Protein 7LD9 (pdb70)

GO terms:
  GO:0005515 protein binding (F, IPI)
  GO:0005886 plasma membrane (C, IDA)
  GO:0036374 glutathione gamma-glutamate hydrolase (F, IDA)
  GO:0031638 zymogen activation (P, IDA)
  GO:0006536 glutamate metabolic process (P, IDA)
  GO:0006691 leukotriene metabolic process (P, IDA)
  GO:0006751 glutathione catabolic process (P, IDA)
  GO:0005886 plasma membrane (C, EXP)
  GO:0006520 amino acid metabolic process (P, TAS)
  GO:0005886 plasma membrane (C, TAS)
  GO:0036374 glutathione gamma-glutamate hydrolase (F, TAS)
  GO:0000048 peptidyltransferase activity (F, IDA)
  GO:0002951 leukotriene-C(4) hydrolase activity (F, IDA)
  GO:1901750 leukotriene D4 biosynthetic process (P, IDA)
  GO:0006631 fatty acid metabolic process (P, IDA)
  GO:0006520 amino acid metabolic process (P, IDA)
  GO:0070062 extracellular exosome (C, HDA)
  GO:0005576 extracellular region (C, HDA)
  GO:0002951 leukotriene-C(4) hydrolase activity (F, IMP)
  GO:1901750 leukotriene D4 biosynthetic process (P, IMP)

Structure (mmCIF, N/CA/C/O backbone):
data_7LD9
#
_entry.id   7LD9
#
_cell.length_a   105.319
_cell.length_b   125.570
_cell.length_c   104.388
_cell.angle_alpha   90.00
_cell.angle_beta   90.00
_cell.angle_gamma   90.00
#
_symmetry.space_group_name_H-M   'C 2 2 21'
#
loop_
_entity.id
_entity.type
_entity.pdbx_description
1 polymer 'Glutathione hydrolase 1 heavy chain'
2 polymer 'Glutathione hydrolase 1 light chain'
3 non-polymer 2-acetamido-2-deoxy-beta-D-glucopyranose
4 non-polymer 'CHLORIDE ION'
5 non-polymer 'SODIUM ION'
6 non-polymer '4-(2-HYDROXYETHYL)-1-PIPERAZINE ETHANESULFONIC ACID'
7 non-polymer '(2R)-2-amino-4-boronobutanoic acid'
8 non-polymer '(2S)-2-amino-4-boronobutanoic acid'
9 water water
#
loop_
_atom_site.group_PDB
_atom_site.id
_atom_site.type_symbol
_atom_site.label_atom_id
_atom_site.label_alt_id
_atom_site.label_comp_id
_atom_site.label_asym_id
_atom_site.label_entity_id
_atom_site.label_seq_id
_atom_site.pdbx_PDB_ins_code
_atom_site.Cartn_x
_atom_site.Cartn_y
_atom_site.Cartn_z
_atom_site.occupancy
_atom_site.B_iso_or_equiv
_atom_site.auth_seq_id
_atom_site.auth_comp_id
_atom_site.auth_asym_id
_atom_site.auth_atom_id
_atom_site.pdbx_PDB_model_num
ATOM 1 N N . PRO A 1 6 ? 2.865 -23.762 -21.872 1.00 56.85 33 PRO A N 1
ATOM 2 C CA . PRO A 1 6 ? 1.919 -22.634 -21.875 1.00 49.54 33 PRO A CA 1
ATOM 3 C C . PRO A 1 6 ? 0.781 -22.814 -22.880 1.00 45.06 33 PRO A C 1
ATOM 4 O O . PRO A 1 6 ? 0.976 -23.430 -23.929 1.00 57.33 33 PRO A O 1
ATOM 8 N N . ASP A 1 7 ? -0.400 -22.297 -22.552 1.00 37.15 34 ASP A N 1
ATOM 9 C CA . ASP A 1 7 ? -1.564 -22.452 -23.438 1.00 32.01 34 ASP A CA 1
ATOM 10 C C . ASP A 1 7 ? -2.475 -21.224 -23.378 1.00 30.09 34 ASP A C 1
ATOM 11 O O . ASP A 1 7 ? -3.626 -21.317 -23.007 1.00 39.89 34 ASP A O 1
ATOM 16 N N . ASN A 1 8 ? -1.944 -20.071 -23.792 1.00 32.67 35 ASN A N 1
ATOM 17 C CA . ASN A 1 8 ? -2.674 -18.783 -23.767 1.00 26.36 35 ASN A CA 1
ATOM 18 C C . ASN A 1 8 ? -3.413 -18.552 -25.095 1.00 26.65 35 ASN A C 1
ATOM 19 O O . ASN A 1 8 ? -2.969 -19.126 -26.111 1.00 29.94 35 ASN A O 1
ATOM 24 N N . HIS A 1 9 ? -4.451 -17.680 -25.095 1.00 27.22 36 HIS A N 1
ATOM 25 C CA . HIS A 1 9 ? -5.434 -17.384 -26.234 1.00 28.32 36 HIS A CA 1
ATOM 26 C C . HIS A 1 9 ? -5.954 -15.928 -26.101 1.00 24.17 36 HIS A C 1
ATOM 27 O O . HIS A 1 9 ? -6.777 -15.617 -25.229 1.00 28.24 36 HIS A O 1
ATOM 34 N N . VAL A 1 10 ? -5.444 -15.029 -26.928 1.00 19.47 37 VAL A N 1
ATOM 35 C CA . VAL A 1 10 ? -5.777 -13.605 -26.847 1.00 19.14 37 VAL A CA 1
ATOM 36 C C . VAL A 1 10 ? -6.360 -13.137 -28.175 1.00 18.58 37 VAL A C 1
ATOM 37 O O . VAL A 1 10 ? -5.810 -13.401 -29.243 1.00 24.33 37 VAL A O 1
ATOM 41 N N . TYR A 1 11 ? -7.475 -12.429 -28.086 1.00 17.27 38 TYR A N 1
ATOM 42 C CA . TYR A 1 11 ? -8.282 -12.069 -29.247 1.00 17.37 38 TYR A CA 1
ATOM 43 C C . TYR A 1 11 ? -8.503 -10.578 -29.305 1.00 18.74 38 TYR A C 1
ATOM 44 O O . TYR A 1 11 ? -8.870 -9.943 -28.318 1.00 20.72 38 TYR A O 1
ATOM 53 N N A THR A 1 12 ? -8.278 -10.000 -30.480 0.30 19.45 39 THR A N 1
ATOM 54 N N B THR A 1 12 ? -8.328 -10.015 -30.490 0.70 19.39 39 THR A N 1
ATOM 55 C CA A THR A 1 12 ? -8.380 -8.557 -30.643 0.30 22.12 39 THR A CA 1
ATOM 56 C CA B THR A 1 12 ? -8.373 -8.582 -30.612 0.70 20.64 39 THR A CA 1
ATOM 57 C C A THR A 1 12 ? -9.803 -8.028 -30.542 0.30 20.44 39 THR A C 1
ATOM 58 C C B THR A 1 12 ? -9.793 -8.038 -30.525 0.70 19.62 39 THR A C 1
ATOM 59 O O A THR A 1 12 ? -10.009 -6.889 -30.118 0.30 23.90 39 THR A O 1
ATOM 60 O O B THR A 1 12 ? -9.988 -6.900 -30.078 0.70 24.46 39 THR A O 1
ATOM 67 N N . ARG A 1 13 ? -10.780 -8.854 -30.911 1.00 17.94 40 ARG A N 1
ATOM 68 C CA . ARG A 1 13 ? -12.161 -8.393 -31.040 1.00 20.06 40 ARG A CA 1
ATOM 69 C C . ARG A 1 13 ? -13.158 -9.050 -30.083 1.00 17.37 40 ARG A C 1
ATOM 70 O O . ARG A 1 13 ? -13.986 -8.337 -29.488 1.00 18.36 40 ARG A O 1
ATOM 78 N N . ALA A 1 14 ? -13.146 -10.373 -29.965 1.00 16.02 41 ALA A N 1
ATOM 79 C CA . ALA A 1 14 ? -14.211 -11.043 -29.209 1.00 14.81 41 ALA A CA 1
ATOM 80 C C . ALA A 1 14 ? -13.740 -12.415 -28.788 1.00 14.37 41 ALA A C 1
ATOM 81 O O . ALA A 1 14 ? -12.845 -12.988 -29.422 1.00 15.25 41 ALA A O 1
ATOM 83 N N . ALA A 1 15 ? -14.408 -12.991 -27.787 1.00 14.12 42 ALA A N 1
ATOM 84 C CA . ALA A 1 15 ? -13.955 -14.256 -27.227 1.00 13.93 42 ALA A CA 1
ATOM 85 C C . ALA A 1 15 ? -15.088 -15.028 -26.568 1.00 12.14 42 ALA A C 1
ATOM 86 O O . ALA A 1 15 ? -15.973 -14.427 -25.961 1.00 12.66 42 ALA A O 1
ATOM 88 N N . VAL A 1 16 ? -14.976 -16.345 -26.642 1.00 12.22 43 VAL A N 1
ATOM 89 C CA . VAL A 1 16 ? -15.898 -17.277 -25.984 1.00 11.81 43 VAL A CA 1
ATOM 90 C C . VAL A 1 16 ? -15.054 -18.322 -25.275 1.00 11.87 43 VAL A C 1
ATOM 91 O O . VAL A 1 16 ? -14.240 -19.003 -25.904 1.00 13.02 43 VAL A O 1
ATOM 95 N N . ALA A 1 17 ? -15.253 -18.453 -23.959 1.00 11.47 44 ALA A N 1
ATOM 96 C CA . ALA A 1 17 ? -14.565 -19.470 -23.186 1.00 11.42 44 ALA A CA 1
ATOM 97 C C . ALA A 1 17 ? -15.613 -20.446 -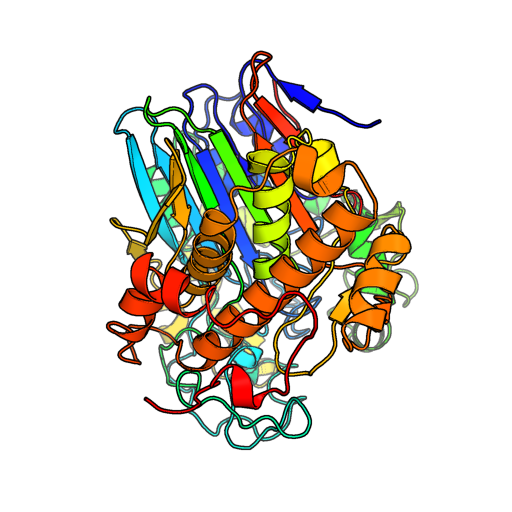22.656 1.00 11.75 44 ALA A C 1
ATOM 98 O O . ALA A 1 17 ? -16.275 -20.192 -21.652 1.00 11.40 44 ALA A O 1
ATOM 100 N N . ALA A 1 18 ? -15.776 -21.541 -23.377 1.00 12.64 45 ALA A N 1
ATOM 101 C CA . ALA A 1 18 ? -16.643 -22.645 -22.976 1.00 11.94 45 ALA A CA 1
ATOM 102 C C . ALA A 1 18 ? -15.779 -23.857 -22.570 1.00 11.46 45 ALA A C 1
ATOM 103 O O . ALA A 1 18 ? -14.572 -23.890 -22.822 1.00 13.95 45 ALA A O 1
ATOM 105 N N . ASP A 1 19 ? -16.428 -24.880 -22.022 1.00 12.48 46 ASP A N 1
ATOM 106 C CA . ASP A 1 19 ? -15.730 -26.035 -21.517 1.00 13.21 46 ASP A CA 1
ATOM 107 C C . ASP A 1 19 ? -15.551 -27.159 -22.538 1.00 13.86 46 ASP A C 1
ATOM 108 O O . ASP A 1 19 ? -15.104 -28.230 -22.179 1.00 16.05 46 ASP A O 1
ATOM 113 N N . ALA A 1 20 ? -15.800 -26.860 -23.807 1.00 13.57 47 ALA A N 1
ATOM 114 C CA . ALA A 1 20 ? -15.505 -27.756 -24.918 1.00 14.95 47 ALA A CA 1
ATOM 115 C C . ALA A 1 20 ? -15.165 -26.859 -26.101 1.00 15.13 47 ALA A C 1
ATOM 116 O O . ALA A 1 20 ? -15.898 -25.906 -26.386 1.00 15.29 47 ALA A O 1
ATOM 118 N N . LYS A 1 21 ? -14.070 -27.182 -26.785 1.00 15.03 48 LYS A N 1
ATOM 119 C CA . LYS A 1 21 ? -13.600 -26.358 -27.899 1.00 14.53 48 LYS A CA 1
ATOM 120 C C . LYS A 1 21 ? -14.671 -26.172 -28.981 1.00 13.58 48 LYS A C 1
ATOM 121 O O . LYS A 1 21 ? -14.846 -25.071 -29.487 1.00 14.42 48 LYS A O 1
ATOM 127 N N . GLN A 1 22 ? -15.394 -27.235 -29.326 1.00 13.85 49 GLN A N 1
ATOM 128 C CA . GLN A 1 22 ? -16.364 -27.104 -30.398 1.00 15.59 49 GLN A CA 1
ATOM 129 C C . GLN A 1 22 ? -17.477 -26.102 -30.015 1.00 13.14 49 GLN A C 1
ATOM 130 O O . GLN A 1 22 ? -17.992 -25.356 -30.862 1.00 14.74 49 GLN A O 1
ATOM 136 N N . CYS A 1 23 ? -17.852 -26.078 -28.719 1.00 13.68 50 CYS A N 1
ATOM 137 C CA A CYS A 1 23 ? -18.894 -25.164 -28.300 0.50 12.07 50 CYS A CA 1
ATOM 138 C CA B CYS A 1 23 ? -18.880 -25.143 -28.234 0.50 13.13 50 CYS A CA 1
ATOM 139 C C . CYS A 1 23 ? -18.371 -23.722 -28.247 1.00 11.58 50 CYS A C 1
ATOM 140 O O . CYS A 1 23 ? -19.100 -22.796 -28.590 1.00 12.79 50 CYS A O 1
ATOM 145 N N . SER A 1 24 ? -17.096 -23.538 -27.840 1.00 12.36 51 SER A N 1
ATOM 146 C CA . SER A 1 24 ? -16.508 -22.210 -27.940 1.00 12.44 51 SER A CA 1
ATOM 147 C C . SER A 1 24 ? -16.530 -21.701 -29.384 1.00 12.59 51 SER A C 1
ATOM 148 O O . SER A 1 24 ? -16.866 -20.553 -29.648 1.00 12.87 51 SER A O 1
ATOM 151 N N . LYS A 1 25 ? -16.193 -22.585 -30.324 1.00 12.59 52 LYS A N 1
ATOM 152 C CA . LYS A 1 25 ? -16.187 -22.240 -31.749 1.00 12.83 52 LYS A CA 1
ATOM 153 C C . LYS A 1 25 ? -17.594 -21.881 -32.248 1.00 13.72 52 LYS A C 1
ATOM 154 O O . LYS A 1 25 ? -17.775 -20.942 -32.989 1.00 14.09 52 LYS A O 1
ATOM 160 N N . ILE A 1 26 ? -18.596 -22.656 -31.838 1.00 13.26 53 ILE A N 1
ATOM 161 C CA . ILE A 1 26 ? -19.974 -22.335 -32.171 1.00 13.48 53 ILE A CA 1
ATOM 162 C C . ILE A 1 26 ? -20.382 -20.954 -31.640 1.00 13.11 53 ILE A C 1
ATOM 163 O O . ILE A 1 26 ? -21.010 -20.162 -32.351 1.00 14.33 53 ILE A O 1
ATOM 168 N N . GLY A 1 27 ? -20.015 -20.642 -30.401 1.00 13.17 54 GLY A N 1
ATOM 169 C CA . GLY A 1 27 ? -20.292 -19.307 -29.878 1.00 14.79 54 GLY A CA 1
ATOM 170 C C . GLY A 1 27 ? -19.576 -18.219 -30.693 1.00 13.59 54 GLY A C 1
ATOM 171 O O . GLY A 1 27 ? -20.155 -17.211 -31.066 1.00 13.57 54 GLY A O 1
ATOM 172 N N . ARG A 1 28 ? -18.316 -18.470 -31.005 1.00 14.27 55 ARG A N 1
ATOM 173 C CA . ARG A 1 28 ? -17.528 -17.531 -31.766 1.00 14.95 55 ARG A CA 1
ATOM 174 C C . ARG A 1 28 ? -18.128 -17.278 -33.152 1.00 14.07 55 ARG A C 1
ATOM 175 O O . ARG A 1 28 ? -18.189 -16.127 -33.607 1.00 15.69 55 ARG A O 1
ATOM 183 N N . ASP A 1 29 ? -18.604 -18.351 -33.795 1.00 13.89 56 ASP A N 1
ATOM 184 C CA . ASP A 1 29 ? -19.184 -18.226 -35.122 1.00 14.52 56 ASP A CA 1
ATOM 185 C C . ASP A 1 29 ? -20.468 -17.401 -35.058 1.00 14.80 56 ASP A C 1
ATOM 186 O O . ASP A 1 29 ? -20.759 -16.619 -35.962 1.00 17.47 56 ASP A O 1
ATOM 191 N N . ALA A 1 30 ? -21.243 -17.555 -33.986 1.00 14.49 57 ALA A N 1
ATOM 192 C CA . ALA A 1 30 ? -22.425 -16.734 -33.803 1.00 14.46 57 ALA A CA 1
ATOM 193 C C . ALA A 1 30 ? -22.041 -15.246 -33.715 1.00 15.88 57 ALA A C 1
ATOM 194 O O . ALA A 1 30 ? -22.697 -14.397 -34.337 1.00 16.24 57 ALA A O 1
ATOM 196 N N . LEU A 1 31 ? -20.974 -14.932 -32.969 1.00 13.97 58 LEU A N 1
ATOM 197 C CA . LEU A 1 31 ? -20.494 -13.554 -32.903 1.00 15.68 58 LEU A CA 1
ATOM 198 C C . LEU A 1 31 ? -20.062 -13.032 -34.265 1.00 16.91 58 LEU A C 1
ATOM 199 O O . LEU A 1 31 ? -20.429 -11.924 -34.662 1.00 18.14 58 LEU A O 1
ATOM 204 N N A ARG A 1 32 ? -19.306 -13.849 -34.995 0.50 17.46 59 ARG A N 1
ATOM 205 N N B ARG A 1 32 ? -19.306 -13.852 -34.993 0.50 17.38 59 ARG A N 1
ATOM 206 C CA A ARG A 1 32 ? -18.781 -13.427 -36.289 0.50 19.12 59 ARG A CA 1
ATOM 207 C CA B ARG A 1 32 ? -18.789 -13.429 -36.289 0.50 19.11 59 ARG A CA 1
ATOM 208 C C A ARG A 1 32 ? -19.922 -13.177 -37.286 0.50 18.79 59 ARG A C 1
ATOM 209 C C B ARG A 1 32 ? -19.927 -13.170 -37.279 0.50 18.76 59 ARG A C 1
ATOM 210 O O A ARG A 1 32 ? -19.807 -12.331 -38.186 0.50 21.65 59 ARG A O 1
ATOM 211 O O B ARG A 1 32 ? -19.811 -12.321 -38.175 0.50 21.68 59 ARG A O 1
ATOM 226 N N . ASP A 1 33 ? -21.028 -13.900 -37.108 1.00 17.55 60 ASP A N 1
ATOM 227 C CA . ASP A 1 33 ? -22.209 -13.761 -37.955 1.00 18.28 60 ASP A CA 1
ATOM 228 C C . ASP A 1 33 ? -23.126 -12.596 -37.539 1.00 19.01 60 ASP A C 1
ATOM 229 O O . ASP A 1 33 ? -24.212 -12.417 -38.093 1.00 22.91 60 ASP A O 1
ATOM 234 N N . GLY A 1 34 ? -22.682 -11.809 -36.566 1.00 19.22 61 GLY A N 1
ATOM 235 C CA . GLY A 1 34 ? -23.415 -10.647 -36.112 1.00 19.20 61 GLY A CA 1
ATOM 236 C C . GLY A 1 34 ? -24.267 -10.823 -34.867 1.00 17.27 61 GLY A C 1
ATOM 237 O O . GLY A 1 34 ? -25.061 -9.941 -34.515 1.00 20.86 61 GLY A O 1
ATOM 238 N N . GLY A 1 35 ? -24.077 -11.945 -34.182 1.00 17.72 62 GLY A N 1
ATOM 239 C CA . GLY A 1 35 ? -24.801 -12.203 -32.971 1.00 16.88 62 GLY A CA 1
ATOM 240 C C . GLY A 1 35 ? -24.338 -11.328 -31.821 1.00 15.80 62 GLY A C 1
ATOM 241 O O . GLY A 1 35 ? -23.205 -10.871 -31.760 1.00 17.29 62 GLY A O 1
ATOM 242 N N . SER A 1 36 ? -25.252 -11.108 -30.888 1.00 14.75 63 SER A N 1
ATOM 243 C CA . SER A 1 36 ? -24.890 -10.505 -29.620 1.00 15.40 63 SER A CA 1
ATOM 244 C C . SER A 1 36 ? -24.144 -11.512 -28.734 1.00 14.36 63 SER A C 1
ATOM 245 O O . SER A 1 36 ? -24.091 -12.703 -29.004 1.00 13.86 63 SER A O 1
ATOM 248 N N . ALA A 1 37 ? -23.587 -11.007 -27.641 1.00 14.42 64 ALA A N 1
ATOM 249 C CA . ALA A 1 37 ? -23.006 -11.890 -26.637 1.00 13.73 64 ALA A CA 1
ATOM 250 C C . ALA A 1 37 ? -24.044 -12.926 -26.149 1.00 13.87 64 ALA A C 1
ATOM 251 O O . ALA A 1 37 ? -23.689 -14.074 -25.887 1.00 13.94 64 ALA A O 1
ATOM 253 N N . VAL A 1 38 ? -25.295 -12.495 -25.981 1.00 13.47 65 VAL A N 1
ATOM 254 C CA . VAL A 1 38 ? -26.344 -13.415 -25.596 1.00 13.21 65 VAL A CA 1
ATOM 255 C C . VAL A 1 38 ? -26.591 -14.493 -26.663 1.00 12.73 65 VAL A C 1
ATOM 256 O O . VAL A 1 38 ? -26.744 -15.673 -26.325 1.00 13.72 65 VAL A O 1
ATOM 260 N N . ASP A 1 39 ? -26.676 -14.100 -27.945 1.00 13.99 66 ASP A N 1
ATOM 261 C CA . ASP A 1 39 ? -26.835 -15.123 -29.006 1.00 13.94 66 ASP A CA 1
ATOM 262 C C . ASP A 1 39 ? -25.715 -16.169 -28.937 1.00 12.50 66 ASP A C 1
ATOM 263 O O . ASP A 1 39 ? -25.948 -17.381 -29.056 1.00 14.30 66 ASP A O 1
ATOM 268 N N . ALA A 1 40 ? -24.480 -15.673 -28.773 1.00 12.58 67 ALA A N 1
ATOM 269 C CA . ALA A 1 40 ? -23.330 -16.573 -28.730 1.00 13.61 67 ALA A CA 1
ATOM 270 C C . ALA A 1 40 ? -23.405 -17.504 -27.528 1.00 13.34 67 ALA A C 1
ATOM 271 O O . ALA A 1 40 ? -23.070 -18.684 -27.610 1.00 13.58 67 ALA A O 1
ATOM 273 N N . ALA A 1 41 ? -23.802 -16.932 -26.394 1.00 12.31 68 ALA A N 1
ATOM 274 C CA . ALA A 1 41 ? -23.943 -17.722 -25.167 1.00 12.02 68 ALA A CA 1
ATOM 275 C C . ALA A 1 41 ? -24.966 -18.838 -25.358 1.00 11.88 68 ALA A C 1
ATOM 276 O O . ALA A 1 41 ? -24.693 -19.995 -25.011 1.00 12.64 68 ALA A O 1
ATOM 278 N N . ILE A 1 42 ? -26.128 -18.495 -25.915 1.00 12.06 69 ILE A N 1
ATOM 279 C CA . ILE A 1 42 ? -27.147 -19.520 -26.109 1.00 12.24 69 ILE A CA 1
ATOM 280 C C . ILE A 1 42 ? -26.657 -20.606 -27.081 1.00 11.55 69 ILE A C 1
ATOM 281 O O . ILE A 1 42 ? -26.837 -21.797 -26.832 1.00 12.22 69 ILE A O 1
ATOM 286 N N . ALA A 1 43 ? -26.066 -20.180 -28.209 1.00 11.56 70 ALA A N 1
ATOM 287 C CA . ALA A 1 43 ? -25.581 -21.193 -29.174 1.00 12.03 70 ALA A CA 1
ATOM 288 C C . ALA A 1 43 ? -24.553 -22.111 -28.538 1.00 11.49 70 ALA A C 1
ATOM 289 O O . ALA A 1 43 ? -24.587 -23.316 -28.716 1.00 12.49 70 ALA A O 1
ATOM 291 N N . ALA A 1 44 ? -23.653 -21.524 -27.751 1.00 11.19 71 ALA A N 1
ATOM 292 C CA . ALA A 1 44 ? -22.649 -22.341 -27.065 1.00 11.58 71 ALA A CA 1
ATOM 293 C C . ALA A 1 44 ? -23.261 -23.264 -26.002 1.00 11.03 71 ALA A C 1
ATOM 294 O O . ALA A 1 44 ? -22.865 -24.419 -25.905 1.00 12.13 71 ALA A O 1
ATOM 296 N N . LEU A 1 45 ? -24.206 -22.725 -25.230 1.00 10.84 72 LEU A N 1
ATOM 297 C CA . LEU A 1 45 ? -24.864 -23.529 -24.202 1.00 10.95 72 LEU A CA 1
ATOM 298 C C . LEU A 1 45 ? -25.619 -24.741 -24.777 1.00 10.39 72 LEU A C 1
ATOM 299 O O . LEU A 1 45 ? -25.603 -25.830 -24.189 1.00 11.77 72 LEU A O 1
ATOM 304 N N . LEU A 1 46 ? -26.284 -24.538 -25.921 1.00 10.45 73 LEU A N 1
ATOM 305 C CA . LEU A 1 46 ? -26.975 -25.631 -26.571 1.00 10.74 73 LEU A CA 1
ATOM 306 C C . LEU A 1 46 ? -25.977 -26.731 -26.950 1.00 11.41 73 LEU A C 1
ATOM 307 O O . LEU A 1 46 ? -26.277 -27.918 -26.846 1.00 12.33 73 LEU A O 1
ATOM 312 N N . CYS A 1 47 ? -24.783 -26.319 -27.359 1.00 10.58 74 CYS A N 1
ATOM 313 C CA A CYS A 1 47 ? -23.722 -27.283 -27.690 0.50 11.66 74 CYS A CA 1
ATOM 314 C CA B CYS A 1 47 ? -23.722 -27.270 -27.685 0.50 12.62 74 CYS A CA 1
ATOM 315 C C . CYS A 1 47 ? -23.146 -27.973 -26.449 1.00 12.35 74 CYS A C 1
ATOM 316 O O . CYS A 1 47 ? -22.875 -29.193 -26.462 1.00 12.03 74 CYS A O 1
ATOM 321 N N . VAL A 1 48 ? -22.937 -27.209 -25.368 1.00 10.11 75 VAL A N 1
ATOM 322 C CA . VAL A 1 48 ? -22.396 -27.825 -24.124 1.00 11.05 75 VAL A CA 1
ATOM 323 C C . VAL A 1 48 ? -23.364 -28.879 -23.599 1.00 11.37 75 VAL A C 1
ATOM 324 O O . VAL A 1 48 ? -22.927 -29.910 -23.066 1.00 12.13 75 VAL A O 1
ATOM 328 N N . GLY A 1 49 ? -24.669 -28.650 -23.797 1.00 10.52 76 GLY A N 1
ATOM 329 C CA . GLY A 1 49 ? -25.650 -29.634 -23.416 1.00 11.46 76 GLY A CA 1
ATOM 330 C C . GLY A 1 49 ? -25.535 -30.966 -24.143 1.00 12.89 76 GLY A C 1
ATOM 331 O O . GLY A 1 49 ? -26.060 -31.978 -23.680 1.00 13.81 76 GLY A O 1
ATOM 332 N N . LEU A 1 50 ? -24.843 -30.957 -25.282 1.00 12.41 77 LEU A N 1
ATOM 333 C CA . LEU A 1 50 ? -24.503 -32.181 -25.991 1.00 12.74 77 LEU A CA 1
ATOM 334 C C . LEU A 1 50 ? -23.133 -32.715 -25.570 1.00 13.88 77 LEU A C 1
ATOM 335 O O . LEU A 1 50 ? -23.014 -33.865 -25.106 1.00 15.42 77 LEU A O 1
ATOM 340 N N A MET A 1 51 ? -22.095 -31.897 -25.708 0.50 12.31 78 MET A N 1
ATOM 341 N N B MET A 1 51 ? -22.107 -31.869 -25.707 0.50 13.47 78 MET A N 1
ATOM 342 C CA A MET A 1 51 ? -20.752 -32.428 -25.512 0.50 12.36 78 MET A CA 1
ATOM 343 C CA B MET A 1 51 ? -20.711 -32.284 -25.507 0.50 14.66 78 MET A CA 1
ATOM 344 C C A MET A 1 51 ? -20.466 -32.753 -24.050 0.50 13.35 78 MET A C 1
ATOM 345 C C B MET A 1 51 ? -20.398 -32.666 -24.064 0.50 14.09 78 MET A C 1
ATOM 346 O O A MET A 1 51 ? -19.747 -33.709 -23.772 0.50 15.68 78 MET A O 1
ATOM 347 O O B MET A 1 51 ? -19.533 -33.499 -23.815 0.50 14.05 78 MET A O 1
ATOM 356 N N . ASN A 1 52 ? -21.058 -31.977 -23.135 1.00 12.92 79 ASN A N 1
ATOM 357 C CA . ASN A 1 52 ? -20.982 -32.258 -21.706 1.00 12.49 79 ASN A CA 1
ATOM 358 C C . ASN A 1 52 ? -22.383 -32.486 -21.174 1.00 11.96 79 ASN A C 1
ATOM 359 O O . ASN A 1 52 ? -22.813 -31.846 -20.218 1.00 12.14 79 ASN A O 1
ATOM 364 N N . ALA A 1 53 ? -23.065 -33.469 -21.763 1.00 12.59 80 ALA A N 1
ATOM 365 C CA . ALA A 1 53 ? -24.445 -33.791 -21.412 1.00 12.73 80 ALA A CA 1
ATOM 366 C C . ALA A 1 53 ? -24.623 -34.202 -19.958 1.00 11.72 80 ALA A C 1
ATOM 367 O O . ALA A 1 53 ? -25.721 -34.136 -19.431 1.00 13.90 80 ALA A O 1
ATOM 369 N N . HIS A 1 54 ? -23.544 -34.655 -19.311 1.00 12.23 81 HIS A N 1
ATOM 370 C CA . HIS A 1 54 ? -23.626 -34.960 -17.886 1.00 12.07 81 HIS A CA 1
ATOM 371 C C . HIS A 1 54 ? -23.791 -33.727 -17.010 1.00 11.47 81 HIS A C 1
ATOM 372 O O . HIS A 1 54 ? -24.156 -33.869 -15.844 1.00 12.11 81 HIS A O 1
ATOM 379 N N . SER A 1 55 ? -23.464 -32.562 -17.549 1.00 10.96 82 SER A N 1
ATOM 380 C CA . SER A 1 55 ? -23.292 -31.324 -16.778 1.00 10.11 82 SER A CA 1
ATOM 381 C C . SER A 1 55 ? -24.479 -30.404 -16.756 1.00 10.60 82 SER A C 1
ATOM 382 O O . SER A 1 55 ? -24.737 -29.736 -15.748 1.00 11.12 82 SER A O 1
ATOM 385 N N . MET A 1 56 ? -25.132 -30.246 -17.916 1.00 10.24 83 MET A N 1
ATOM 386 C CA . MET A 1 56 ? -26.128 -29.213 -18.104 1.00 10.75 83 MET A CA 1
ATOM 387 C C . MET A 1 56 ? -26.892 -29.546 -19.367 1.00 11.02 83 MET A C 1
ATOM 388 O O . MET A 1 56 ? -26.461 -30.378 -20.153 1.00 12.46 83 MET A O 1
ATOM 393 N N . GLY A 1 57 ? -28.011 -28.848 -19.555 1.00 10.30 84 GLY A N 1
ATOM 394 C CA . GLY A 1 57 ? -28.768 -28.925 -20.787 1.00 11.72 84 GLY A CA 1
ATOM 395 C C . GLY A 1 57 ? -30.222 -28.522 -20.597 1.00 11.16 84 GLY A C 1
ATOM 396 O O . GLY A 1 57 ? -30.597 -27.927 -19.588 1.00 11.10 84 GLY A O 1
ATOM 397 N N . ILE A 1 58 ? -31.036 -28.836 -21.587 1.00 10.83 85 ILE A N 1
ATOM 398 C CA . ILE A 1 58 ? -32.399 -28.334 -21.614 1.00 11.47 85 ILE A CA 1
ATOM 399 C C . ILE A 1 58 ? -33.302 -28.972 -20.554 1.00 11.28 85 ILE A C 1
ATOM 400 O O . ILE A 1 58 ? -34.419 -28.511 -20.344 1.00 12.45 85 ILE A O 1
ATOM 405 N N . GLY A 1 59 ? -32.810 -30.016 -19.878 1.00 11.18 86 GLY A N 1
ATOM 406 C CA . GLY A 1 59 ? -33.486 -30.546 -18.717 1.00 11.32 86 GLY A CA 1
ATOM 407 C C . GLY A 1 59 ? -33.138 -29.925 -17.388 1.00 10.09 86 GLY A C 1
ATOM 408 O O . GLY A 1 59 ? -33.590 -30.446 -16.351 1.00 11.20 86 GLY A O 1
ATOM 409 N N . GLY A 1 60 ? -32.342 -28.842 -17.404 1.00 10.33 87 GLY A N 1
ATOM 410 C CA . GLY A 1 60 ? -31.888 -28.187 -16.176 1.00 10.34 87 GLY A CA 1
ATOM 411 C C . GLY A 1 60 ? -32.304 -26.732 -16.071 1.00 10.30 87 GLY A C 1
ATOM 412 O O . GLY A 1 60 ? -33.405 -26.347 -16.493 1.00 11.01 87 GLY A O 1
ATOM 413 N N . GLY A 1 61 ? -31.414 -25.937 -15.469 1.00 9.69 88 GLY A N 1
ATOM 414 C CA . GLY A 1 61 ? -31.685 -24.528 -15.298 1.00 10.65 88 GLY A CA 1
ATOM 415 C C . GLY A 1 61 ? -30.404 -23.739 -15.238 1.00 10.61 88 GLY A C 1
ATOM 416 O O . GLY A 1 61 ? -29.339 -24.327 -15.014 1.00 11.34 88 GLY A O 1
ATOM 417 N N . LEU A 1 62 ? -30.505 -22.433 -15.391 1.00 9.39 89 LEU A N 1
ATOM 418 C CA . LEU A 1 62 ? -29.311 -21.583 -15.440 1.00 10.99 89 LEU A CA 1
ATOM 419 C C . LEU A 1 62 ? -29.571 -20.198 -14.927 1.00 10.57 89 LEU A C 1
ATOM 420 O O . LEU A 1 62 ? -30.714 -19.739 -14.836 1.00 10.85 89 LEU A O 1
ATOM 425 N N . PHE A 1 63 ? -28.462 -19.516 -14.664 1.00 11.15 90 PHE A N 1
ATOM 426 C CA . PHE A 1 63 ? -28.468 -18.089 -14.446 1.00 10.47 90 PHE A CA 1
ATOM 427 C C . PHE A 1 63 ? -27.524 -17.446 -15.465 1.00 10.31 90 PHE A C 1
ATOM 428 O O . PHE A 1 63 ? -26.456 -18.002 -15.770 1.00 11.44 90 PHE A O 1
ATOM 436 N N . LEU A 1 64 ? -27.916 -16.274 -15.940 1.00 10.51 91 LEU A N 1
ATOM 437 C CA . LEU A 1 64 ? -27.073 -15.433 -16.786 1.00 12.02 91 LEU A CA 1
ATOM 438 C C . LEU A 1 64 ? -26.855 -14.090 -16.108 1.00 12.51 91 LEU A C 1
ATOM 439 O O . LEU A 1 64 ? -27.824 -13.448 -15.659 1.00 14.15 91 LEU A O 1
ATOM 444 N N . THR A 1 65 ? -25.599 -13.653 -16.092 1.00 11.03 92 THR A N 1
ATOM 445 C CA . THR A 1 65 ? -25.240 -12.289 -15.740 1.00 11.91 92 THR A CA 1
ATOM 446 C C . THR A 1 65 ? -24.835 -11.620 -17.038 1.00 12.26 92 THR A C 1
ATOM 447 O O . THR A 1 65 ? -24.009 -12.155 -17.771 1.00 12.00 92 THR A O 1
ATOM 451 N N . ILE A 1 66 ? -25.478 -10.488 -17.344 1.00 11.78 93 ILE A N 1
ATOM 452 C CA . ILE A 1 66 ? -25.363 -9.860 -18.655 1.00 12.43 93 ILE A CA 1
ATOM 453 C C . ILE A 1 66 ? -24.989 -8.392 -18.458 1.00 13.63 93 ILE A C 1
ATOM 454 O O . ILE A 1 66 ? -25.625 -7.694 -17.672 1.00 16.34 93 ILE A O 1
ATOM 459 N N . TYR A 1 67 ? -23.981 -7.933 -19.191 1.00 13.02 94 TYR A N 1
ATOM 460 C CA . TYR A 1 67 ? -23.551 -6.540 -19.141 1.00 13.17 94 TYR A CA 1
ATOM 461 C C . TYR A 1 67 ? -23.656 -5.915 -20.522 1.00 14.59 94 TYR A C 1
ATOM 462 O O . TYR A 1 67 ? -23.119 -6.457 -21.484 1.00 17.71 94 TYR A O 1
ATOM 471 N N . ASN A 1 68 ? -24.310 -4.762 -20.591 1.00 16.21 95 ASN A N 1
ATOM 472 C CA . ASN A 1 68 ? -24.431 -3.988 -21.814 1.00 19.16 95 ASN A CA 1
ATOM 473 C C . ASN A 1 68 ? -23.465 -2.800 -21.745 1.00 18.95 95 ASN A C 1
ATOM 474 O O . ASN A 1 68 ? -23.599 -1.926 -20.893 1.00 20.49 95 ASN A O 1
ATOM 479 N N . SER A 1 69 ? -22.485 -2.796 -22.647 1.00 21.89 96 SER A N 1
ATOM 480 C CA . SER A 1 69 ? -21.436 -1.798 -22.639 1.00 24.23 96 SER A CA 1
ATOM 481 C C . SER A 1 69 ? -21.903 -0.417 -23.105 1.00 23.66 96 SER A C 1
ATOM 482 O O . SER A 1 69 ? -21.205 0.562 -22.877 1.00 29.11 96 SER A O 1
ATOM 485 N N . THR A 1 70 ? -23.051 -0.340 -23.757 1.00 25.21 97 THR A N 1
ATOM 486 C CA . THR A 1 70 ? -23.582 0.958 -24.226 1.00 27.10 97 THR A CA 1
ATOM 487 C C . THR A 1 70 ? -24.294 1.661 -23.075 1.00 26.42 97 THR A C 1
ATOM 488 O O . THR A 1 70 ? -24.014 2.829 -22.765 1.00 27.98 97 THR A O 1
ATOM 492 N N . THR A 1 71 ? -25.201 0.937 -22.427 1.00 23.76 98 THR A N 1
ATOM 493 C CA . THR A 1 71 ? -25.957 1.483 -21.302 1.00 23.93 98 THR A CA 1
ATOM 494 C C . THR A 1 71 ? -25.153 1.482 -19.999 1.00 18.56 98 THR A C 1
ATOM 495 O O . THR A 1 71 ? -25.509 2.191 -19.061 1.00 23.07 98 THR A O 1
ATOM 499 N N . ARG A 1 72 ? -24.080 0.683 -19.962 1.00 18.00 99 ARG A N 1
ATOM 500 C CA . ARG A 1 72 ? -23.269 0.455 -18.765 1.00 18.52 99 ARG A CA 1
ATOM 501 C C . ARG A 1 72 ? -24.089 -0.145 -17.633 1.00 19.37 99 ARG A C 1
ATOM 502 O O . ARG A 1 72 ? -23.824 0.089 -16.464 1.00 24.22 99 ARG A O 1
ATOM 510 N N . LYS A 1 73 ? -25.062 -0.962 -18.011 1.00 18.90 100 LYS A N 1
ATOM 511 C CA . LYS A 1 73 ? -25.914 -1.622 -17.038 1.00 19.54 100 LYS A CA 1
ATOM 512 C C . LYS A 1 73 ? -25.751 -3.129 -17.116 1.00 15.87 100 LYS A C 1
ATOM 513 O O . LYS A 1 73 ? -25.644 -3.708 -18.202 1.00 16.89 100 LYS A O 1
ATOM 519 N N . ALA A 1 74 ? -25.771 -3.756 -15.941 1.00 16.17 101 ALA A N 1
ATOM 520 C CA . ALA A 1 74 ? -25.818 -5.193 -15.802 1.00 14.87 101 ALA A CA 1
ATOM 521 C C . ALA A 1 74 ? -27.199 -5.652 -15.362 1.00 14.87 101 ALA A C 1
ATOM 522 O O . ALA A 1 74 ? -27.929 -4.927 -14.657 1.00 16.68 101 ALA A O 1
ATOM 524 N N . GLU A 1 75 ? -27.561 -6.853 -15.777 1.00 13.63 102 GLU A N 1
ATOM 525 C CA . GLU A 1 75 ? -28.785 -7.497 -15.337 1.00 14.19 102 GLU A CA 1
ATOM 526 C C . GLU A 1 75 ? -28.495 -8.970 -15.110 1.00 12.64 102 GLU A C 1
ATOM 527 O O . GLU A 1 75 ? -27.486 -9.511 -15.589 1.00 13.70 102 GLU A O 1
ATOM 533 N N . VAL A 1 76 ? -29.411 -9.615 -14.408 1.00 12.82 103 VAL A N 1
ATOM 534 C CA . VAL A 1 76 ? -29.361 -11.060 -14.206 1.00 12.49 103 VAL A CA 1
ATOM 535 C C . VAL A 1 76 ? -30.659 -11.671 -14.706 1.00 11.64 103 VAL A C 1
ATOM 536 O O . VAL A 1 76 ? -31.727 -11.098 -14.525 1.00 13.68 103 VAL A O 1
ATOM 540 N N . ILE A 1 77 ? -30.531 -12.826 -15.354 1.00 11.62 104 ILE A N 1
ATOM 541 C CA . ILE A 1 77 ? -31.690 -13.650 -15.697 1.00 12.00 104 ILE A CA 1
ATOM 542 C C . ILE A 1 77 ? -31.664 -14.921 -14.869 1.00 11.51 104 ILE A C 1
ATOM 543 O O . ILE A 1 77 ? -30.698 -15.689 -14.938 1.00 11.99 104 ILE A O 1
ATOM 548 N N . ASN A 1 78 ? -32.697 -15.051 -14.034 1.00 11.00 105 ASN A N 1
ATOM 549 C CA . ASN A 1 78 ? -32.918 -16.203 -13.191 1.00 11.05 105 ASN A CA 1
ATOM 550 C C . ASN A 1 78 ? -33.778 -17.230 -13.923 1.00 11.67 105 ASN A C 1
ATOM 551 O O . ASN A 1 78 ? -34.961 -16.993 -14.117 1.00 12.39 105 ASN A O 1
ATOM 556 N N . ALA A 1 79 ? -33.148 -18.313 -14.360 1.00 9.82 106 ALA A N 1
ATOM 557 C CA . ALA A 1 79 ? -33.863 -19.433 -14.955 1.00 10.09 106 ALA A CA 1
ATOM 558 C C . ALA A 1 79 ? -33.486 -20.770 -14.318 1.00 10.84 106 ALA A C 1
ATOM 559 O O . ALA A 1 79 ? -33.369 -21.802 -14.970 1.00 10.50 106 ALA A O 1
ATOM 561 N N . ARG A 1 80 ? -33.314 -20.726 -13.004 1.00 10.13 107 ARG A N 1
ATOM 562 C CA . ARG A 1 80 ? -33.079 -21.923 -12.237 1.00 10.22 107 ARG A CA 1
ATOM 563 C C . ARG A 1 80 ? -34.404 -22.690 -12.041 1.00 10.53 107 ARG A C 1
ATOM 564 O O . ARG A 1 80 ? -35.502 -22.111 -11.998 1.00 11.06 107 ARG A O 1
ATOM 572 N N . GLU A 1 81 ? -34.293 -23.991 -11.925 1.00 10.85 108 GLU A N 1
ATOM 573 C CA . GLU A 1 81 ? -35.455 -24.843 -11.692 1.00 11.80 108 GLU A CA 1
ATOM 574 C C . GLU A 1 81 ? -36.200 -24.488 -10.416 1.00 12.20 108 GLU A C 1
ATOM 575 O O . GLU A 1 81 ? -35.602 -23.955 -9.462 1.00 12.85 108 GLU A O 1
ATOM 581 N N A VAL A 1 82 ? -37.535 -24.712 -10.415 0.50 11.13 109 VAL A N 1
ATOM 582 N N B VAL A 1 82 ? -37.442 -24.949 -10.347 0.50 11.25 109 VAL A N 1
ATOM 583 C CA A VAL A 1 82 ? -38.377 -24.567 -9.206 0.50 10.62 109 VAL A CA 1
ATOM 584 C CA B VAL A 1 82 ? -38.288 -24.608 -9.248 0.50 12.96 109 VAL A CA 1
ATOM 585 C C A VAL A 1 82 ? -38.970 -25.892 -8.794 0.50 11.65 109 VAL A C 1
ATOM 586 C C B VAL A 1 82 ? -38.993 -25.885 -8.802 0.50 12.24 109 VAL A C 1
ATOM 587 O O A VAL A 1 82 ? -39.242 -26.752 -9.614 0.50 12.78 109 VAL A O 1
ATOM 588 O O B VAL A 1 82 ? -39.254 -26.771 -9.603 0.50 13.25 109 VAL A O 1
ATOM 595 N N . ALA A 1 83 ? -39.238 -26.020 -7.503 1.00 12.04 110 ALA A N 1
ATOM 596 C CA . ALA A 1 83 ? -39.959 -27.171 -7.027 1.00 12.48 110 ALA A CA 1
ATOM 597 C C . ALA A 1 83 ? -41.373 -27.161 -7.626 1.00 12.28 110 ALA A C 1
ATOM 598 O O . ALA A 1 83 ? -42.020 -26.104 -7.668 1.00 13.57 110 ALA A O 1
ATOM 600 N N . PRO A 1 84 ? -41.864 -28.331 -8.043 1.00 12.45 111 PRO A N 1
ATOM 601 C CA . PRO A 1 84 ? -43.218 -28.369 -8.608 1.00 13.81 111 PRO A CA 1
ATOM 602 C C . PRO A 1 84 ? -44.308 -28.081 -7.568 1.00 13.11 111 PRO A C 1
ATOM 603 O O . PRO A 1 84 ? -44.080 -28.132 -6.360 1.00 13.12 111 PRO A O 1
ATOM 607 N N . ARG A 1 85 ? -45.504 -27.816 -8.065 1.00 13.90 112 ARG A N 1
ATOM 608 C CA . ARG A 1 85 ? -46.623 -27.396 -7.236 1.00 14.91 112 ARG A CA 1
ATOM 609 C C . ARG A 1 85 ? -47.011 -28.453 -6.202 1.00 14.17 112 ARG A C 1
ATOM 610 O O . ARG A 1 85 ? -47.514 -28.096 -5.134 1.00 15.64 112 ARG A O 1
ATOM 618 N N . LEU A 1 86 ? -46.778 -29.726 -6.520 1.00 12.66 113 LEU A N 1
ATOM 619 C CA . LEU A 1 86 ? -47.119 -30.838 -5.639 1.00 13.37 113 LEU A CA 1
ATOM 620 C C . LEU A 1 86 ? -45.999 -31.182 -4.657 1.00 13.25 113 LEU A C 1
ATOM 621 O O . LEU A 1 86 ? -46.162 -32.072 -3.818 1.00 13.71 113 LEU A O 1
ATOM 626 N N . ALA A 1 87 ? -44.860 -30.486 -4.752 1.00 12.86 114 ALA A N 1
ATOM 627 C CA . ALA A 1 87 ? -43.764 -30.736 -3.807 1.00 13.89 114 ALA A CA 1
ATOM 628 C C . ALA A 1 87 ? -44.074 -30.288 -2.384 1.00 14.14 114 ALA A C 1
ATOM 629 O O . ALA A 1 87 ? -44.912 -29.417 -2.180 1.00 14.80 114 ALA A O 1
ATOM 631 N N . PHE A 1 88 ? -43.362 -30.865 -1.413 1.00 14.00 115 PHE A N 1
ATOM 632 C CA . PHE A 1 88 ? -43.518 -30.432 -0.009 1.00 13.14 115 PHE A CA 1
ATOM 633 C C . PHE A 1 88 ? -42.258 -30.792 0.789 1.00 13.13 115 PHE A C 1
ATOM 634 O O . PHE A 1 88 ? -41.481 -31.733 0.434 1.00 16.31 115 PHE A O 1
ATOM 642 N N . ALA A 1 89 ? -42.168 -30.190 1.973 1.00 13.70 116 ALA A N 1
ATOM 643 C CA . ALA A 1 89 ? -40.925 -30.204 2.725 1.00 16.14 116 ALA A CA 1
ATOM 644 C C . ALA A 1 89 ? -40.444 -31.593 3.084 1.00 16.88 116 ALA A C 1
ATOM 645 O O . ALA A 1 89 ? -39.221 -31.822 3.125 1.00 18.77 116 ALA A O 1
ATOM 647 N N . THR A 1 90 ? -41.389 -32.496 3.374 1.00 17.25 117 THR A N 1
ATOM 648 C CA . THR A 1 90 ? -41.080 -33.828 3.845 1.00 19.24 117 THR A CA 1
ATOM 649 C C . THR A 1 90 ? -41.193 -34.922 2.789 1.00 17.26 117 THR A C 1
ATOM 650 O O . THR A 1 90 ? -41.337 -36.087 3.105 1.00 18.76 117 THR A O 1
ATOM 654 N N . MET A 1 91 ? -41.045 -34.529 1.517 1.00 15.76 118 MET A N 1
ATOM 655 C CA . MET A 1 91 ? -41.263 -35.477 0.420 1.00 15.65 118 MET A CA 1
ATOM 656 C C . MET A 1 91 ? -40.182 -36.544 0.271 1.00 15.61 118 MET A C 1
ATOM 657 O O . MET A 1 91 ? -40.456 -37.602 -0.340 1.00 18.15 118 MET A O 1
ATOM 662 N N . PHE A 1 92 ? -38.973 -36.263 0.801 1.00 16.16 119 PHE A N 1
ATOM 663 C CA . PHE A 1 92 ? -37.856 -37.228 0.745 1.00 16.77 119 PHE A CA 1
ATOM 664 C C . PHE A 1 92 ? -37.463 -37.649 2.172 1.00 18.97 119 PHE A C 1
ATOM 665 O O . PHE A 1 92 ? -37.324 -36.798 3.067 1.00 23.81 119 PHE A O 1
ATOM 673 N N . ASN A 1 93 ? -37.167 -38.926 2.329 1.00 19.66 120 ASN A N 1
ATOM 674 C CA . ASN A 1 93 ? -36.621 -39.491 3.581 1.00 23.60 120 ASN A CA 1
ATOM 675 C C . ASN A 1 93 ? -35.245 -40.107 3.497 1.00 24.33 120 ASN A C 1
ATOM 676 O O . ASN A 1 93 ? -34.695 -40.510 4.522 1.00 27.69 120 ASN A O 1
ATOM 681 N N . SER A 1 94 ? -34.694 -40.196 2.290 1.00 25.46 121 SER A N 1
ATOM 682 C CA . SER A 1 94 ? -33.334 -40.681 2.122 1.00 26.59 121 SER A CA 1
ATOM 683 C C . SER A 1 94 ? -32.680 -39.920 0.989 1.00 24.77 121 SER A C 1
ATOM 684 O O . SER A 1 94 ? -33.373 -39.384 0.108 1.00 24.12 121 SER A O 1
ATOM 687 N N . SER A 1 95 ? -31.350 -39.882 1.010 1.00 25.17 122 SER A N 1
ATOM 688 C CA A SER A 1 95 ? -30.584 -39.280 -0.073 0.50 25.07 122 SER A CA 1
ATOM 689 C CA B SER A 1 95 ? -30.576 -39.279 -0.071 0.50 24.92 122 SER A CA 1
ATOM 690 C C . SER A 1 95 ? -30.902 -39.895 -1.425 1.00 24.52 122 SER A C 1
ATOM 691 O O . SER A 1 95 ? -30.998 -39.174 -2.399 1.00 24.82 122 SER A O 1
ATOM 696 N N . GLU A 1 96 ? -31.082 -41.217 -1.494 1.00 25.40 123 GLU A N 1
ATOM 697 C CA . GLU A 1 96 ? -31.419 -41.857 -2.769 1.00 23.99 123 GLU A CA 1
ATOM 698 C C . GLU A 1 96 ? -32.696 -41.296 -3.378 1.00 22.50 123 GLU A C 1
ATOM 699 O O . GLU A 1 96 ? -32.766 -41.065 -4.594 1.00 24.05 123 GLU A O 1
ATOM 705 N N . GLN A 1 97 ? -33.693 -41.067 -2.539 1.00 21.28 124 GLN A N 1
ATOM 706 C CA . GLN A 1 97 ? -34.963 -40.525 -2.994 1.00 20.75 124 GLN A CA 1
ATOM 707 C C . GLN A 1 97 ? -34.819 -39.120 -3.580 1.00 18.21 124 GLN A C 1
ATOM 708 O O . GLN A 1 97 ? -35.493 -38.751 -4.546 1.00 19.61 124 GLN A O 1
ATOM 714 N N A SER A 1 98 ? -33.959 -38.295 -2.995 0.50 18.77 125 SER A N 1
ATOM 715 N N B SER A 1 98 ? -33.919 -38.386 -2.945 0.50 18.72 125 SER A N 1
ATOM 716 C CA A SER A 1 98 ? -33.810 -36.906 -3.453 0.50 19.52 125 SER A CA 1
ATOM 717 C CA B SER A 1 98 ? -33.652 -36.996 -3.195 0.50 18.18 125 SER A CA 1
ATOM 718 C C A SER A 1 98 ? -32.872 -36.800 -4.645 0.50 18.18 125 SER A C 1
ATOM 719 C C B SER A 1 98 ? -32.861 -36.808 -4.475 0.50 19.23 125 SER A C 1
ATOM 720 O O A SER A 1 98 ? -32.779 -35.740 -5.274 0.50 19.97 125 SER A O 1
ATOM 721 O O B SER A 1 98 ? -32.919 -35.724 -5.072 0.50 18.47 125 SER A O 1
ATOM 726 N N A GLN A 1 99 ? -32.134 -37.869 -4.937 0.50 19.17 126 GLN A N 1
ATOM 727 N N B GLN A 1 99 ? -32.107 -37.845 -4.874 0.50 18.93 126 GLN A N 1
ATOM 728 C CA A GLN A 1 99 ? -31.085 -37.795 -5.953 0.50 19.34 126 GLN A CA 1
ATOM 729 C CA B GLN A 1 99 ? -31.105 -37.731 -5.946 0.50 19.22 126 GLN A CA 1
ATOM 730 C C A GLN A 1 99 ? -31.335 -38.540 -7.262 0.50 18.36 126 GLN A C 1
ATOM 731 C C B GLN A 1 99 ? -31.320 -38.544 -7.246 0.50 18.64 126 GLN A C 1
ATOM 732 O O A GLN A 1 99 ? -30.743 -38.220 -8.276 0.50 22.13 126 GLN A O 1
ATOM 733 O O B GLN A 1 99 ? -30.674 -38.274 -8.240 0.50 22.18 126 GLN A O 1
ATOM 744 N N . LYS A 1 100 ? -32.169 -39.557 -7.234 1.00 17.08 127 LYS A N 1
ATOM 745 C CA . LYS A 1 100 ? -32.337 -40.414 -8.377 1.00 17.41 127 LYS A CA 1
ATOM 746 C C . LYS A 1 100 ? -33.805 -40.602 -8.623 1.00 17.51 127 LYS A C 1
ATOM 747 O O . LYS A 1 100 ? -34.564 -40.843 -7.706 1.00 22.85 127 LYS A O 1
ATOM 753 N N . GLY A 1 101 ? -34.195 -40.536 -9.888 1.00 15.44 128 GLY A N 1
ATOM 754 C CA . GLY A 1 101 ? -35.546 -40.816 -10.263 1.00 15.89 128 GLY A CA 1
ATOM 755 C C . GLY A 1 101 ? -36.395 -39.586 -10.474 1.00 13.28 128 GLY A C 1
ATOM 756 O O . GLY A 1 101 ? -35.943 -38.453 -10.301 1.00 14.62 128 GLY A O 1
ATOM 757 N N . GLY A 1 102 ? -37.628 -39.805 -10.916 1.00 13.11 129 GLY A N 1
ATOM 758 C CA . GLY A 1 102 ? -38.483 -38.693 -11.272 1.00 13.24 129 GLY A CA 1
ATOM 759 C C . GLY A 1 102 ? -38.806 -37.706 -10.169 1.00 12.63 129 GLY A C 1
ATOM 760 O O . GLY A 1 102 ? -38.997 -36.527 -10.441 1.00 13.15 129 GLY A O 1
ATOM 761 N N . LEU A 1 103 ? -38.884 -38.202 -8.924 1.00 13.10 130 LEU A N 1
ATOM 762 C CA . LEU A 1 103 ? -39.232 -37.312 -7.821 1.00 13.25 130 LEU A CA 1
ATOM 763 C C . LEU A 1 103 ? -38.118 -36.286 -7.538 1.00 12.45 130 LEU A C 1
ATOM 764 O O . LEU A 1 103 ? -38.387 -35.250 -6.937 1.00 13.14 130 LEU A O 1
ATOM 769 N N . SER A 1 104 ? -36.889 -36.572 -7.992 1.00 12.26 131 SER A N 1
ATOM 770 C CA . SER A 1 104 ? -35.770 -35.658 -7.805 1.00 11.61 131 SER A CA 1
ATOM 771 C C . SER A 1 104 ? -35.735 -34.493 -8.800 1.00 11.30 131 SER A C 1
ATOM 772 O O . SER A 1 104 ? -34.871 -33.590 -8.686 1.00 11.98 131 SER A O 1
ATOM 775 N N . VAL A 1 105 ? -36.639 -34.545 -9.791 1.00 11.51 132 VAL A N 1
ATOM 776 C CA . VAL A 1 105 ? -36.651 -33.577 -10.879 1.00 11.17 132 VAL A CA 1
ATOM 777 C C . VAL A 1 105 ? -37.407 -32.301 -10.494 1.00 10.91 132 VAL A C 1
ATOM 778 O O . VAL A 1 105 ? -38.577 -32.357 -10.078 1.00 12.78 132 VAL A O 1
ATOM 782 N N . ALA A 1 106 ? -36.720 -31.156 -10.613 1.00 11.92 133 ALA A N 1
ATOM 783 C CA . ALA A 1 106 ? -37.385 -29.866 -10.473 1.00 11.78 133 ALA A CA 1
ATOM 784 C C . ALA A 1 106 ? -37.798 -29.370 -11.859 1.00 11.72 133 ALA A C 1
ATOM 785 O O . ALA A 1 106 ? -37.363 -29.895 -12.891 1.00 11.71 133 ALA A O 1
ATOM 787 N N . VAL A 1 107 ? -38.687 -28.393 -11.909 1.00 11.16 134 VAL A N 1
ATOM 788 C CA . VAL A 1 107 ? -39.217 -27.944 -13.192 1.00 10.79 134 VAL A CA 1
ATOM 789 C C . VAL A 1 107 ? -38.084 -27.257 -13.998 1.00 10.97 134 VAL A C 1
ATOM 790 O O . VAL A 1 107 ? -37.520 -26.262 -13.515 1.00 12.28 134 VAL A O 1
ATOM 794 N N . PRO A 1 108 ? -37.776 -27.760 -15.224 1.00 11.46 135 PRO A N 1
ATOM 795 C CA . PRO A 1 108 ? -36.644 -27.156 -15.958 1.00 11.47 135 PRO A CA 1
ATOM 796 C C . PRO A 1 108 ? -36.893 -25.720 -16.398 1.00 11.79 135 PRO A C 1
ATOM 797 O O . PRO A 1 108 ? -37.947 -25.388 -16.892 1.00 14.68 135 PRO A O 1
ATOM 801 N N . GLY A 1 109 ? -35.888 -24.874 -16.227 1.00 11.96 136 GLY A N 1
ATOM 802 C CA . GLY A 1 109 ? -35.957 -23.482 -16.605 1.00 12.17 136 GLY A CA 1
ATOM 803 C C . GLY A 1 109 ? -35.169 -23.071 -17.834 1.00 11.36 136 GLY A C 1
ATOM 804 O O . GLY A 1 109 ? -35.323 -21.956 -18.338 1.00 11.74 136 GLY A O 1
ATOM 805 N N . GLU A 1 110 ? -34.307 -23.976 -18.293 1.00 10.38 137 GLU A N 1
ATOM 806 C CA . GLU A 1 110 ? -33.265 -23.628 -19.281 1.00 11.39 137 GLU A CA 1
ATOM 807 C C . GLU A 1 110 ? -33.802 -22.876 -20.508 1.00 10.71 137 GLU A C 1
ATOM 808 O O . GLU A 1 110 ? -33.345 -21.783 -20.844 1.00 12.00 137 GLU A O 1
ATOM 814 N N . ILE A 1 111 ? -34.781 -23.500 -21.168 1.00 10.82 138 ILE A N 1
ATOM 815 C CA . ILE A 1 111 ? -35.250 -22.930 -22.438 1.00 11.04 138 ILE A CA 1
ATOM 816 C C . ILE A 1 111 ? -35.997 -21.615 -22.233 1.00 10.85 138 ILE A C 1
ATOM 817 O O . ILE A 1 111 ? -35.895 -20.717 -23.061 1.00 12.16 138 ILE A O 1
ATOM 822 N N A ARG A 1 112 ? -36.763 -21.461 -21.135 0.50 10.74 139 ARG A N 1
ATOM 823 N N B ARG A 1 112 ? -36.711 -21.505 -21.122 0.50 11.02 139 ARG A N 1
ATOM 824 C CA A ARG A 1 112 ? -37.416 -20.160 -20.876 0.50 11.64 139 ARG A CA 1
ATOM 825 C CA B ARG A 1 112 ? -37.380 -20.282 -20.803 0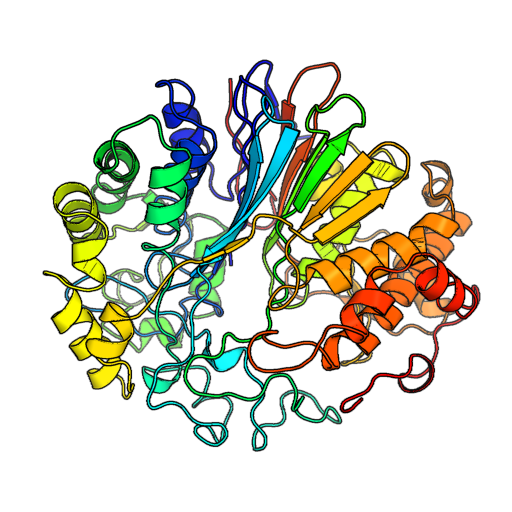.50 12.67 139 ARG A CA 1
ATOM 826 C C A ARG A 1 112 ? -36.339 -19.100 -20.567 0.50 12.08 139 ARG A C 1
ATOM 827 C C B ARG A 1 112 ? -36.355 -19.147 -20.548 0.50 12.44 139 ARG A C 1
ATOM 828 O O A ARG A 1 112 ? -36.508 -17.933 -20.900 0.50 13.03 139 ARG A O 1
ATOM 829 O O B ARG A 1 112 ? -36.565 -17.994 -20.914 0.50 13.25 139 ARG A O 1
ATOM 844 N N . GLY A 1 113 ? -35.229 -19.504 -19.945 1.00 11.30 140 GLY A N 1
ATOM 845 C CA . GLY A 1 113 ? -34.128 -18.582 -19.767 1.00 11.32 140 GLY A CA 1
ATOM 846 C C . GLY A 1 113 ? -33.498 -18.139 -21.082 1.00 11.30 140 GLY A C 1
ATOM 847 O O . GLY A 1 113 ? -33.265 -16.935 -21.297 1.00 12.34 140 GLY A O 1
ATOM 848 N N . TYR A 1 114 ? -33.238 -19.099 -21.972 1.00 11.16 141 TYR A N 1
ATOM 849 C CA . TYR A 1 114 ? -32.717 -18.736 -23.284 1.00 11.79 141 TYR A CA 1
ATOM 850 C C . TYR A 1 114 ? -33.683 -17.768 -23.992 1.00 12.65 141 TYR A C 1
ATOM 851 O O . TYR A 1 114 ? -33.248 -16.799 -24.612 1.00 13.56 141 TYR A O 1
ATOM 860 N N . GLU A 1 115 ? -34.977 -18.065 -23.919 1.00 12.15 142 GLU A N 1
ATOM 861 C CA . GLU A 1 115 ? -35.974 -17.254 -24.587 1.00 13.25 142 GLU A CA 1
ATOM 862 C C . GLU A 1 115 ? -35.983 -15.821 -24.065 1.00 13.36 142 GLU A C 1
ATOM 863 O O . GLU A 1 115 ? -36.001 -14.874 -24.845 1.00 14.87 142 GLU A O 1
ATOM 869 N N . LEU A 1 116 ? -35.994 -15.661 -22.741 1.00 13.18 143 LEU A N 1
ATOM 870 C CA . LEU A 1 116 ? -36.042 -14.318 -22.169 1.00 13.56 143 LEU A CA 1
ATOM 871 C C . LEU A 1 116 ? -34.771 -13.547 -22.531 1.00 13.55 143 LEU A C 1
ATOM 872 O O . LEU A 1 116 ? -34.848 -12.373 -22.941 1.00 14.88 143 LEU A O 1
ATOM 877 N N . ALA A 1 117 ? -33.623 -14.209 -22.410 1.00 13.20 144 ALA A N 1
ATOM 878 C CA . ALA A 1 117 ? -32.368 -13.560 -22.772 1.00 14.19 144 ALA A CA 1
ATOM 879 C C . ALA A 1 117 ? -32.386 -13.137 -24.257 1.00 13.46 144 ALA A C 1
ATOM 880 O O . ALA A 1 117 ? -31.972 -12.031 -24.600 1.00 14.71 144 ALA A O 1
ATOM 882 N N . HIS A 1 118 ? -32.865 -14.021 -25.119 1.00 13.49 145 HIS A N 1
ATOM 883 C CA . HIS A 1 118 ? -32.907 -13.747 -26.551 1.00 14.17 145 HIS A CA 1
ATOM 884 C C . HIS A 1 118 ? -33.911 -12.652 -26.911 1.00 14.94 145 HIS A C 1
ATOM 885 O O . HIS A 1 118 ? -33.649 -11.834 -27.793 1.00 16.91 145 HIS A O 1
ATOM 892 N N . GLN A 1 119 ? -35.055 -12.632 -26.234 1.00 15.16 146 GLN A N 1
ATOM 893 C CA . GLN A 1 119 ? -36.023 -11.565 -26.467 1.00 17.80 146 GLN A CA 1
ATOM 894 C C . GLN A 1 119 ? -35.427 -10.185 -26.142 1.00 18.01 146 GLN A C 1
ATOM 895 O O . GLN A 1 119 ? -35.668 -9.206 -26.841 1.00 20.82 146 GLN A O 1
ATOM 901 N N . ARG A 1 120 ? -34.639 -10.138 -25.083 1.00 15.86 147 ARG A N 1
ATOM 902 C CA . ARG A 1 120 ? -34.071 -8.876 -24.622 1.00 17.46 147 ARG A CA 1
ATOM 903 C C . ARG A 1 120 ? -32.830 -8.415 -25.372 1.00 17.28 147 ARG A C 1
ATOM 904 O O . ARG A 1 120 ? -32.598 -7.214 -25.474 1.00 22.10 147 ARG A O 1
ATOM 912 N N . HIS A 1 121 ? -32.020 -9.374 -25.853 1.00 15.50 148 HIS A N 1
ATOM 913 C CA . HIS A 1 121 ? -30.671 -9.081 -26.323 1.00 16.66 148 HIS A CA 1
ATOM 914 C C . HIS A 1 121 ? -30.270 -9.776 -27.603 1.00 17.61 148 HIS A C 1
ATOM 915 O O . HIS A 1 121 ? -29.138 -9.612 -28.056 1.00 19.92 148 HIS A O 1
ATOM 922 N N . GLY A 1 122 ? -31.180 -10.544 -28.186 1.00 16.82 149 GLY A N 1
ATOM 923 C CA . GLY A 1 122 ? -30.861 -11.338 -29.382 1.00 17.47 149 GLY A CA 1
ATOM 924 C C . GLY A 1 122 ? -30.782 -10.472 -30.620 1.00 16.70 149 GLY A C 1
ATOM 925 O O . GLY A 1 122 ? -31.494 -9.457 -30.751 1.00 20.88 149 GLY A O 1
ATOM 926 N N A ARG A 1 123 ? -29.925 -10.892 -31.537 0.50 17.34 150 ARG A N 1
ATOM 927 N N C ARG A 1 123 ? -29.900 -10.881 -31.523 0.50 16.70 150 ARG A N 1
ATOM 928 C CA A ARG A 1 123 ? -29.832 -10.313 -32.866 0.25 17.93 150 ARG A CA 1
ATOM 929 C CA B ARG A 1 123 ? -29.763 -10.021 -33.128 0.25 18.10 150 ARG A CA 1
ATOM 930 C CA C ARG A 1 123 ? -29.772 -10.307 -32.855 0.50 16.83 150 ARG A CA 1
ATOM 931 C C A ARG A 1 123 ? -30.055 -11.357 -33.964 0.50 19.50 150 ARG A C 1
ATOM 932 C C C ARG A 1 123 ? -30.025 -11.344 -33.961 0.50 19.34 150 ARG A C 1
ATOM 933 O O A ARG A 1 123 ? -30.690 -11.063 -34.978 0.50 28.17 150 ARG A O 1
ATOM 934 O O C ARG A 1 123 ? -30.647 -11.029 -34.978 0.50 27.97 150 ARG A O 1
ATOM 956 N N . LEU A 1 124 ? -29.521 -12.556 -33.781 1.00 16.99 151 LEU A N 1
ATOM 957 C CA . LEU A 1 124 ? -29.719 -13.630 -34.737 1.00 15.97 151 LEU A CA 1
ATOM 958 C C . LEU A 1 124 ? -31.071 -14.304 -34.501 1.00 15.81 151 LEU A C 1
ATOM 959 O O . LEU A 1 124 ? -31.598 -14.266 -33.391 1.00 17.41 151 LEU A O 1
ATOM 964 N N . PRO A 1 125 ? -31.652 -14.918 -35.545 1.00 16.67 152 PRO A N 1
ATOM 965 C CA . PRO A 1 125 ? -32.871 -15.691 -35.388 1.00 15.90 152 PRO A CA 1
ATOM 966 C C . PRO A 1 125 ? -32.687 -16.821 -34.392 1.00 16.08 152 PRO A C 1
ATOM 967 O O . PRO A 1 125 ? -31.616 -17.437 -34.322 1.00 15.86 152 PRO A O 1
ATOM 971 N N . TRP A 1 126 ? -33.745 -17.081 -33.640 1.00 14.85 153 TRP A N 1
ATOM 972 C CA . TRP A 1 126 ? -33.767 -18.183 -32.701 1.00 14.03 153 TRP A CA 1
ATOM 973 C C . TRP A 1 126 ? -33.296 -19.508 -33.302 1.00 13.34 153 TRP A C 1
ATOM 974 O O . TRP A 1 126 ? -32.457 -20.186 -32.728 1.00 13.60 153 TRP A O 1
ATOM 985 N N . ALA A 1 127 ? -33.777 -19.849 -34.497 1.00 14.02 154 ALA A N 1
ATOM 986 C CA . ALA A 1 127 ? -33.428 -21.155 -35.068 1.00 14.23 154 ALA A CA 1
ATOM 987 C C . ALA A 1 127 ? -31.933 -21.270 -35.384 1.00 12.83 154 ALA A C 1
ATOM 988 O O . ALA A 1 127 ? -31.359 -22.360 -35.286 1.00 14.00 154 ALA A O 1
ATOM 990 N N . ARG A 1 128 ? -31.318 -20.138 -35.746 1.00 13.95 155 ARG A N 1
ATOM 991 C CA . ARG A 1 128 ? -29.896 -20.105 -36.060 1.00 14.96 155 ARG A CA 1
ATOM 992 C C . ARG A 1 128 ? -29.063 -20.567 -34.858 1.00 13.94 155 ARG A C 1
ATOM 993 O O . ARG A 1 128 ? -28.011 -21.171 -35.013 1.00 14.98 155 ARG A O 1
ATOM 1001 N N . LEU A 1 129 ? -29.544 -20.279 -33.646 1.00 13.71 156 LEU A N 1
ATOM 1002 C CA . LEU A 1 129 ? -28.817 -20.659 -32.431 1.00 14.54 156 LEU A CA 1
ATOM 1003 C C . LEU A 1 129 ? -28.740 -22.164 -32.239 1.00 14.00 156 LEU A C 1
ATOM 1004 O O . LEU A 1 129 ? -27.791 -22.652 -31.638 1.00 13.86 156 LEU A O 1
ATOM 1009 N N . PHE A 1 130 ? -29.735 -22.884 -32.766 1.00 12.78 157 PHE A N 1
ATOM 1010 C CA . PHE A 1 130 ? -29.803 -24.324 -32.644 1.00 13.18 157 PHE A CA 1
ATOM 1011 C C . PHE A 1 130 ? -29.103 -25.096 -33.766 1.00 13.51 157 PHE A C 1
ATOM 1012 O O . PHE A 1 130 ? -28.651 -26.210 -33.567 1.00 13.30 157 PHE A O 1
ATOM 1020 N N . GLN A 1 131 ? -29.040 -24.488 -34.950 1.00 12.97 158 GLN A N 1
ATOM 1021 C CA . GLN A 1 131 ? -28.603 -25.223 -36.140 1.00 13.78 158 GLN A CA 1
ATOM 1022 C C . GLN A 1 131 ? -27.293 -26.009 -35.980 1.00 13.14 158 GLN A C 1
ATOM 1023 O O . GLN A 1 131 ? -27.257 -27.198 -36.305 1.00 13.69 158 GLN A O 1
ATOM 1029 N N . PRO A 1 132 ? -26.229 -25.352 -35.468 1.00 13.03 159 PRO A N 1
ATOM 1030 C CA . PRO A 1 132 ? -24.976 -26.113 -35.383 1.00 13.43 159 PRO A CA 1
ATOM 1031 C C . PRO A 1 132 ? -25.025 -27.301 -34.415 1.00 13.51 159 PRO A C 1
ATOM 1032 O O . PRO A 1 132 ? -24.362 -28.323 -34.611 1.00 14.52 159 PRO A O 1
ATOM 1036 N N . SER A 1 133 ? -25.821 -27.158 -33.350 1.00 13.35 160 SER A N 1
ATOM 1037 C CA . SER A 1 133 ? -25.985 -28.242 -32.382 1.00 13.68 160 SER A CA 1
ATOM 1038 C C . SER A 1 133 ? -26.828 -29.389 -32.929 1.00 13.25 160 SER A C 1
ATOM 1039 O O . SER A 1 133 ? -26.545 -30.544 -32.641 1.00 13.59 160 SER A O 1
ATOM 1042 N N . ILE A 1 134 ? -27.827 -29.066 -33.745 1.00 12.92 161 ILE A N 1
ATOM 1043 C CA . ILE A 1 134 ? -28.620 -30.137 -34.385 1.00 13.23 161 ILE A CA 1
ATOM 1044 C C . ILE A 1 134 ? -27.686 -30.992 -35.267 1.00 13.75 161 ILE A C 1
ATOM 1045 O O . ILE A 1 134 ? -27.723 -32.222 -35.236 1.00 14.53 161 ILE A O 1
ATOM 1050 N N . GLN A 1 135 ? -26.819 -30.321 -36.039 1.00 14.00 162 GLN A N 1
ATOM 1051 C CA A GLN A 1 135 ? -25.856 -31.057 -36.857 0.50 14.41 162 GLN A CA 1
ATOM 1052 C CA B GLN A 1 135 ? -25.871 -31.063 -36.866 0.50 14.41 162 GLN A CA 1
ATOM 1053 C C . GLN A 1 135 ? -24.925 -31.902 -36.006 1.00 14.17 162 GLN A C 1
ATOM 1054 O O . GLN A 1 135 ? -24.657 -33.072 -36.325 1.00 15.74 162 GLN A O 1
ATOM 1065 N N . LEU A 1 136 ? -24.416 -31.303 -34.930 1.00 14.41 163 LEU A N 1
ATOM 1066 C CA . LEU A 1 136 ? -23.453 -31.979 -34.085 1.00 13.97 163 LEU A CA 1
ATOM 1067 C C . LEU A 1 136 ? -24.043 -33.231 -33.450 1.00 14.73 163 LEU A C 1
ATOM 1068 O O . LEU A 1 136 ? -23.390 -34.288 -33.394 1.00 17.45 163 LEU A O 1
ATOM 1073 N N . ALA A 1 137 ? -25.268 -33.100 -32.944 1.00 14.37 164 ALA A N 1
ATOM 1074 C CA . ALA A 1 137 ? -25.947 -34.209 -32.303 1.00 14.97 164 ALA A CA 1
ATOM 1075 C C . ALA A 1 137 ? -26.179 -35.376 -33.260 1.00 15.28 164 ALA A C 1
ATOM 1076 O O . ALA A 1 137 ? -26.109 -36.539 -32.878 1.00 16.52 164 ALA A O 1
ATOM 1078 N N . ARG A 1 138 ? -26.425 -35.059 -34.518 1.00 15.96 165 ARG A N 1
ATOM 1079 C CA . ARG A 1 138 ? -26.634 -36.092 -35.546 1.00 17.36 165 ARG A CA 1
ATOM 1080 C C . ARG A 1 138 ? -25.354 -36.718 -36.083 1.00 19.87 165 ARG A C 1
ATOM 1081 O O . ARG A 1 138 ? -25.285 -37.927 -36.269 1.00 25.21 165 ARG A O 1
ATOM 1089 N N . GLN A 1 139 ? -24.366 -35.888 -36.378 1.00 19.13 166 GLN A N 1
ATOM 1090 C CA . GLN A 1 139 ? -23.063 -36.380 -36.868 1.00 22.32 166 GLN A CA 1
ATOM 1091 C C . GLN A 1 139 ? -22.312 -37.125 -35.778 1.00 20.31 166 GLN A C 1
ATOM 1092 O O . GLN A 1 139 ? -21.521 -38.042 -36.033 1.00 24.04 166 GLN A O 1
ATOM 1098 N N . GLY A 1 140 ? -22.503 -36.666 -34.553 1.00 19.55 167 GLY A N 1
ATOM 1099 C CA . GLY A 1 140 ? -21.743 -37.218 -33.460 1.00 20.68 167 GLY A CA 1
ATOM 1100 C C . GLY A 1 140 ? -20.406 -36.541 -33.289 1.00 19.48 167 GLY A C 1
ATOM 1101 O O . GLY A 1 140 ? -19.964 -35.738 -34.127 1.00 22.58 167 GLY A O 1
ATOM 1102 N N . PHE A 1 141 ? -19.748 -36.886 -32.197 1.00 17.07 168 PHE A N 1
ATOM 1103 C CA . PHE A 1 141 ? -18.467 -36.292 -31.864 1.00 19.19 168 PHE A CA 1
ATOM 1104 C C . PHE A 1 141 ? -17.716 -37.221 -30.930 1.00 17.61 168 PHE A C 1
ATOM 1105 O O . PHE A 1 141 ? -18.337 -38.011 -30.237 1.00 17.23 168 PHE A O 1
ATOM 1113 N N . PRO A 1 142 ? -16.377 -37.111 -30.885 1.00 20.49 169 PRO A N 1
ATOM 1114 C CA . PRO A 1 142 ? -15.608 -37.910 -29.950 1.00 19.61 169 PRO A CA 1
ATOM 1115 C C . PRO A 1 142 ? -15.880 -37.457 -28.531 1.00 18.46 169 PRO A C 1
ATOM 1116 O O . PRO A 1 142 ? -15.905 -36.243 -28.239 1.00 20.70 169 PRO A O 1
ATOM 1120 N N . VAL A 1 143 ? -16.105 -38.416 -27.659 1.00 17.40 170 VAL A N 1
ATOM 1121 C CA . VAL A 1 143 ? -16.288 -38.110 -26.255 1.00 17.61 170 VAL A CA 1
ATOM 1122 C C . VAL A 1 143 ? -15.015 -37.433 -25.709 1.00 18.14 170 VAL A C 1
ATOM 1123 O O . VAL A 1 143 ? -13.902 -37.968 -25.834 1.00 20.38 170 VAL A O 1
ATOM 1127 N N . GLY A 1 144 ? -15.182 -36.281 -25.073 1.00 18.42 171 GLY A N 1
ATOM 1128 C CA . GLY A 1 144 ? -14.058 -35.526 -24.512 1.00 18.38 171 GLY A CA 1
ATOM 1129 C C . GLY A 1 144 ? -13.659 -35.985 -23.122 1.00 19.79 171 GLY A C 1
ATOM 1130 O O . GLY A 1 144 ? -14.285 -36.891 -22.540 1.00 18.53 171 GLY A O 1
ATOM 1131 N N . LYS A 1 145 ? -12.615 -35.343 -22.588 1.00 21.88 172 LYS A N 1
ATOM 1132 C CA . LYS A 1 145 ? -12.056 -35.721 -21.306 1.00 22.51 172 LYS A CA 1
ATOM 1133 C C . LYS A 1 145 ? -13.083 -35.728 -20.171 1.00 19.56 172 LYS A C 1
ATOM 1134 O O . LYS A 1 145 ? -13.172 -36.685 -19.376 1.00 20.38 172 LYS A O 1
ATOM 1140 N N . GLY A 1 146 ? -13.826 -34.629 -20.071 1.00 20.63 173 GLY A N 1
ATOM 1141 C CA . GLY A 1 146 ? -14.750 -34.417 -18.951 1.00 21.08 173 GLY A CA 1
ATOM 1142 C C . GLY A 1 146 ? -15.876 -35.435 -18.950 1.00 17.44 173 GLY A C 1
ATOM 1143 O O . GLY A 1 146 ? -16.162 -36.086 -17.939 1.00 17.85 173 GLY A O 1
ATOM 1144 N N . LEU A 1 147 ? -16.502 -35.590 -20.113 1.00 16.23 174 LEU A N 1
ATOM 1145 C CA . LEU A 1 147 ? -17.591 -36.548 -20.261 1.00 15.86 174 LEU A CA 1
ATOM 1146 C C . LEU A 1 147 ? -17.120 -37.973 -20.060 1.00 16.18 174 LEU A C 1
ATOM 1147 O O . LEU A 1 147 ? -17.810 -38.770 -19.383 1.00 16.78 174 LEU A O 1
ATOM 1152 N N . ALA A 1 148 ? -15.929 -38.293 -20.580 1.00 16.96 175 ALA A N 1
ATOM 1153 C CA . ALA A 1 148 ? -15.388 -39.642 -20.396 1.00 19.52 175 ALA A CA 1
ATOM 1154 C C . ALA A 1 148 ? -15.208 -39.980 -18.910 1.00 18.07 175 ALA A C 1
ATOM 1155 O O . ALA A 1 148 ? -15.549 -41.085 -18.486 1.00 19.12 175 ALA A O 1
ATOM 1157 N N . ALA A 1 149 ? -14.704 -39.016 -18.124 1.00 17.45 176 ALA A N 1
ATOM 1158 C CA . ALA A 1 149 ? -14.477 -39.275 -16.720 1.00 19.69 176 ALA A CA 1
ATOM 1159 C C . ALA A 1 149 ? -15.816 -39.409 -15.991 1.00 18.94 176 ALA A C 1
ATOM 1160 O O . ALA A 1 149 ? -15.957 -40.236 -15.103 1.00 20.88 176 ALA A O 1
ATOM 1162 N N . ALA A 1 150 ? -16.817 -38.609 -16.378 1.00 18.20 177 ALA A N 1
ATOM 1163 C CA . ALA A 1 150 ? -18.120 -38.727 -15.756 1.00 18.12 177 ALA A CA 1
ATOM 1164 C C . ALA A 1 150 ? -18.799 -40.079 -16.073 1.00 16.43 177 ALA A C 1
ATOM 1165 O O . ALA A 1 150 ? -19.450 -40.705 -15.221 1.00 19.27 177 ALA A O 1
ATOM 1167 N N . LEU A 1 151 ? -18.677 -40.492 -17.320 1.00 18.19 178 LEU A N 1
ATOM 1168 C CA . LEU A 1 151 ? -19.176 -41.803 -17.732 1.00 17.42 178 LEU A CA 1
ATOM 1169 C C . LEU A 1 151 ? -18.553 -42.939 -16.914 1.00 20.36 178 LEU A C 1
ATOM 1170 O O . LEU A 1 151 ? -19.243 -43.852 -16.479 1.00 21.30 178 LEU A O 1
ATOM 1175 N N . GLU A 1 152 ? -17.248 -42.873 -16.716 1.00 20.31 179 GLU A N 1
ATOM 1176 C CA . GLU A 1 152 ? -16.577 -43.896 -15.937 1.00 20.93 179 GLU A CA 1
ATOM 1177 C C . GLU A 1 152 ? -17.057 -43.864 -14.488 1.00 22.21 179 GLU A C 1
ATOM 1178 O O . GLU A 1 152 ? -17.314 -44.927 -13.898 1.00 24.70 179 GLU A O 1
ATOM 1184 N N . ASN A 1 153 ? -17.153 -42.652 -13.921 1.00 21.42 180 ASN A N 1
ATOM 1185 C CA . ASN A 1 153 ? -17.559 -42.483 -12.538 1.00 23.26 180 ASN A CA 1
ATOM 1186 C C . ASN A 1 153 ? -18.953 -43.086 -12.301 1.00 22.36 180 ASN A C 1
ATOM 1187 O O . ASN A 1 153 ? -19.222 -43.682 -11.240 1.00 26.46 180 ASN A O 1
ATOM 1192 N N . LYS A 1 154 ? -19.838 -42.922 -13.301 1.00 20.78 181 LYS A N 1
ATOM 1193 C CA A LYS A 1 154 ? -21.228 -43.376 -13.180 0.50 22.47 181 LYS A CA 1
ATOM 1194 C CA B LYS A 1 154 ? -21.234 -43.363 -13.209 0.50 22.11 181 LYS A CA 1
ATOM 1195 C C . LYS A 1 154 ? -21.510 -44.627 -14.020 1.00 24.29 181 LYS A C 1
ATOM 1196 O O . LYS A 1 154 ? -22.658 -44.911 -14.364 1.00 23.90 181 LYS A O 1
ATOM 1207 N N . ARG A 1 155 ? -20.465 -45.402 -14.307 1.00 21.92 182 ARG A N 1
ATOM 1208 C CA A ARG A 1 155 ? -20.595 -46.554 -15.196 0.50 23.79 182 ARG A CA 1
ATOM 1209 C CA B ARG A 1 155 ? -20.619 -46.535 -15.216 0.50 23.97 182 ARG A CA 1
ATOM 1210 C C . ARG A 1 155 ? -21.662 -47.536 -14.724 1.00 23.97 182 ARG A C 1
ATOM 1211 O O . ARG A 1 155 ? -22.420 -48.063 -15.514 1.00 27.34 182 ARG A O 1
ATOM 1226 N N . THR A 1 156 ? -21.716 -47.782 -13.421 1.00 25.01 183 THR A N 1
ATOM 1227 C CA . THR A 1 156 ? -22.661 -48.767 -12.910 1.00 26.50 183 THR A CA 1
ATOM 1228 C C . THR A 1 156 ? -24.117 -48.356 -13.172 1.00 27.48 183 THR A C 1
ATOM 1229 O O . THR A 1 156 ? -24.887 -49.102 -13.751 1.00 29.93 183 THR A O 1
ATOM 1233 N N . VAL A 1 157 ? -24.488 -47.147 -12.786 1.00 27.67 184 VAL A N 1
ATOM 1234 C CA . VAL A 1 157 ? -25.864 -46.725 -13.002 1.00 27.30 184 VAL A CA 1
ATOM 1235 C C . VAL A 1 157 ? -26.205 -46.647 -14.496 1.00 27.50 184 VAL A C 1
ATOM 1236 O O . VAL A 1 157 ? -27.284 -47.044 -14.901 1.00 28.78 184 VAL A O 1
ATOM 1240 N N . ILE A 1 158 ? -25.289 -46.134 -15.312 1.00 23.90 185 ILE A N 1
ATOM 1241 C CA . ILE A 1 158 ? -25.560 -46.018 -16.754 1.00 25.60 185 ILE A CA 1
ATOM 1242 C C . ILE A 1 158 ? -25.755 -47.387 -17.382 1.00 26.28 185 ILE A C 1
ATOM 1243 O O . ILE A 1 158 ? -26.692 -47.603 -18.137 1.00 27.38 185 ILE A O 1
ATOM 1248 N N . GLU A 1 159 ? -24.874 -48.318 -17.046 1.00 28.07 186 GLU A N 1
ATOM 1249 C CA . GLU A 1 159 ? -24.895 -49.621 -17.703 1.00 27.63 186 GLU A CA 1
ATOM 1250 C C . GLU A 1 159 ? -26.119 -50.425 -17.314 1.00 30.12 186 GLU A C 1
ATOM 1251 O O . GLU A 1 159 ? -26.545 -51.283 -18.079 1.00 35.53 186 GLU A O 1
ATOM 1257 N N . GLN A 1 160 ? -26.701 -50.146 -16.152 1.00 28.07 187 GLN A N 1
ATOM 1258 C CA . GLN A 1 160 ? -27.879 -50.905 -15.728 1.00 30.70 187 GLN A CA 1
ATOM 1259 C C . GLN A 1 160 ? -29.206 -50.242 -16.114 1.00 30.33 187 GLN A C 1
ATOM 1260 O O . GLN A 1 160 ? -30.269 -50.793 -15.846 1.00 33.85 187 GLN A O 1
ATOM 1266 N N . GLN A 1 161 ? -29.135 -49.085 -16.776 1.00 27.98 188 GLN A N 1
ATOM 1267 C CA . GLN A 1 161 ? -30.321 -48.384 -17.248 1.00 28.70 188 GLN A CA 1
ATOM 1268 C C . GLN A 1 161 ? -30.354 -48.335 -18.776 1.00 27.11 188 GLN A C 1
ATOM 1269 O O . GLN A 1 161 ? -29.659 -47.516 -19.382 1.00 27.03 188 GLN A O 1
ATOM 1275 N N . PRO A 1 162 ? -31.176 -49.199 -19.402 1.00 27.34 189 PRO A N 1
ATOM 1276 C CA . PRO A 1 162 ? -31.166 -49.290 -20.854 1.00 27.51 189 PRO A CA 1
ATOM 1277 C C . PRO A 1 162 ? -31.394 -47.968 -21.585 1.00 25.57 189 PRO A C 1
ATOM 1278 O O . PRO A 1 162 ? -30.818 -47.757 -22.655 1.00 24.14 189 PRO A O 1
ATOM 1282 N N . VAL A 1 163 ? -32.209 -47.074 -21.024 1.00 23.59 190 VAL A N 1
ATOM 1283 C CA . VAL A 1 163 ? -32.486 -45.821 -21.720 1.00 20.34 190 VAL A CA 1
ATOM 1284 C C . VAL A 1 163 ? -31.253 -44.910 -21.740 1.00 18.74 190 VAL A C 1
ATOM 1285 O O . VAL A 1 163 ? -31.081 -44.127 -22.672 1.00 19.20 190 VAL A O 1
ATOM 1289 N N . LEU A 1 164 ? -30.384 -45.025 -20.735 1.00 19.52 191 LEU A N 1
ATOM 1290 C CA . LEU A 1 164 ? -29.110 -44.299 -20.759 1.00 18.87 191 LEU A CA 1
ATOM 1291 C C . LEU A 1 164 ? -28.082 -45.012 -21.640 1.00 18.60 191 LEU A C 1
ATOM 1292 O O . LEU A 1 164 ? -27.353 -44.364 -22.397 1.00 19.30 191 LEU A O 1
ATOM 1297 N N . CYS A 1 165 ? -28.002 -46.339 -21.514 1.00 22.27 192 CYS A N 1
ATOM 1298 C CA A CYS A 1 165 ? -27.130 -47.166 -22.367 0.50 22.76 192 CYS A CA 1
ATOM 1299 C CA B CYS A 1 165 ? -27.064 -47.097 -22.329 0.50 22.71 192 CYS A CA 1
ATOM 1300 C C . CYS A 1 165 ? -27.329 -46.897 -23.844 1.00 22.00 192 CYS A C 1
ATOM 1301 O O . CYS A 1 165 ? -26.378 -46.931 -24.651 1.00 24.14 192 CYS A O 1
ATOM 1306 N N . GLU A 1 166 ? -28.597 -46.663 -24.200 1.00 20.77 193 GLU A N 1
ATOM 1307 C CA . GLU A 1 166 ? -29.021 -46.445 -25.584 1.00 24.63 193 GLU A CA 1
ATOM 1308 C C . GLU A 1 166 ? -28.150 -45.414 -26.274 1.00 21.30 193 GLU A C 1
ATOM 1309 O O . GLU A 1 166 ? -27.840 -45.564 -27.449 1.00 24.51 193 GLU A O 1
ATOM 1315 N N . VAL A 1 167 ? -27.788 -44.362 -25.551 1.00 18.82 194 VAL A N 1
ATOM 1316 C CA . VAL A 1 167 ? -26.894 -43.326 -26.113 1.00 19.15 194 VAL A CA 1
ATOM 1317 C C . VAL A 1 167 ? -25.494 -43.346 -25.555 1.00 18.83 194 VAL A C 1
ATOM 1318 O O . VAL A 1 167 ? -24.577 -42.976 -26.261 1.00 19.21 194 VAL A O 1
ATOM 1322 N N . PHE A 1 168 ? -25.315 -43.746 -24.300 1.00 16.86 195 PHE A N 1
ATOM 1323 C CA . PHE A 1 168 ? -24.007 -43.563 -23.661 1.00 17.59 195 PHE A CA 1
ATOM 1324 C C . PHE A 1 168 ? -23.103 -44.796 -23.627 1.00 19.74 195 PHE A C 1
ATOM 1325 O O . PHE A 1 168 ? -22.012 -44.723 -23.051 1.00 21.19 195 PHE A O 1
ATOM 1333 N N . CYS A 1 169 ? -23.527 -45.898 -24.239 1.00 19.55 196 CYS A N 1
ATOM 1334 C CA A CYS A 1 169 ? -22.733 -47.115 -24.253 0.50 21.84 196 CYS A CA 1
ATOM 1335 C CA B CYS A 1 169 ? -22.732 -47.127 -24.258 0.50 22.43 196 CYS A CA 1
ATOM 1336 C C . CYS A 1 169 ? -22.442 -47.611 -25.662 1.00 26.12 196 CYS A C 1
ATOM 1337 O O . CYS A 1 169 ? -23.110 -47.237 -26.608 1.00 26.98 196 CYS A O 1
ATOM 1342 N N . ARG A 1 170 ? -21.441 -48.476 -25.735 1.00 29.19 197 ARG A N 1
ATOM 1343 C CA . ARG A 1 170 ? -21.056 -49.237 -26.911 1.00 31.54 197 ARG A CA 1
ATOM 1344 C C . ARG A 1 170 ? -20.759 -50.633 -26.392 1.00 33.66 197 ARG A C 1
ATOM 1345 O O . ARG A 1 170 ? -19.995 -50.791 -25.423 1.00 32.08 197 ARG A O 1
ATOM 1353 N N . ASP A 1 171 ? -21.369 -51.654 -26.993 1.00 39.02 198 ASP A N 1
ATOM 1354 C CA . ASP A 1 171 ? -21.143 -53.033 -26.537 1.00 48.07 198 ASP A CA 1
ATOM 1355 C C . ASP A 1 171 ? -21.448 -53.196 -25.035 1.00 40.53 198 ASP A C 1
ATOM 1356 O O . ASP A 1 171 ? -20.773 -53.956 -24.329 1.00 47.00 198 ASP A O 1
ATOM 1361 N N . ARG A 1 172 ? -22.459 -52.452 -24.568 1.00 35.30 199 ARG A N 1
ATOM 1362 C CA . ARG A 1 172 ? -23.059 -52.582 -23.235 1.00 35.95 199 ARG A CA 1
ATOM 1363 C C . ARG A 1 172 ? -22.216 -51.925 -22.123 1.00 30.01 199 ARG A C 1
ATOM 1364 O O . ARG A 1 172 ? -22.541 -52.042 -20.937 1.00 35.63 199 ARG A O 1
ATOM 1367 N N . LYS A 1 173 ? -21.166 -51.213 -22.525 1.00 25.71 200 LYS A N 1
ATOM 1368 C CA . LYS A 1 173 ? -20.220 -50.573 -21.624 1.00 29.01 200 LYS A CA 1
ATOM 1369 C C . LYS A 1 173 ? -20.161 -49.091 -21.956 1.00 25.62 200 LYS A C 1
ATOM 1370 O O . LYS A 1 173 ? -20.260 -48.697 -23.127 1.00 25.12 200 LYS A O 1
ATOM 1376 N N . VAL A 1 174 ? -19.896 -48.256 -20.963 1.00 23.60 201 VAL A N 1
ATOM 1377 C CA . VAL A 1 174 ? -19.862 -46.821 -21.267 1.00 21.58 201 VAL A CA 1
ATOM 1378 C C . VAL A 1 174 ? -18.814 -46.466 -22.327 1.00 21.06 201 VAL A C 1
ATOM 1379 O O . VAL A 1 174 ? -17.743 -47.069 -22.396 1.00 24.48 201 VAL A O 1
ATOM 1383 N N . LEU A 1 175 ? -19.149 -45.469 -23.143 1.00 20.61 202 LEU A N 1
ATOM 1384 C CA . LEU A 1 175 ? -18.190 -44.873 -24.055 1.00 19.79 202 LEU A CA 1
ATOM 1385 C C . LEU A 1 175 ? -16.942 -44.396 -23.347 1.00 20.34 202 LEU A C 1
ATOM 1386 O O . LEU A 1 175 ? -17.014 -43.892 -22.216 1.00 21.60 202 LEU A O 1
ATOM 1391 N N . ARG A 1 176 ? -15.811 -44.579 -24.030 1.00 21.82 203 ARG A N 1
ATOM 1392 C CA . ARG A 1 176 ? -14.520 -44.113 -23.576 1.00 24.03 203 ARG A CA 1
ATOM 1393 C C . ARG A 1 176 ? -14.125 -42.858 -24.349 1.00 22.45 203 ARG A C 1
ATOM 1394 O O . ARG A 1 176 ? -14.670 -42.550 -25.398 1.00 21.73 203 ARG A O 1
ATOM 1402 N N . GLU A 1 177 ? -13.174 -42.117 -23.800 1.00 23.71 204 GLU A N 1
ATOM 1403 C CA . GLU A 1 177 ? -12.682 -40.920 -24.455 1.00 24.49 204 GLU A CA 1
ATOM 1404 C C . GLU A 1 177 ? -12.273 -41.228 -25.898 1.00 23.85 204 GLU A C 1
ATOM 1405 O O . GLU A 1 177 ? -11.582 -42.214 -26.165 1.00 25.69 204 GLU A O 1
ATOM 1411 N N . GLY A 1 178 ? -12.686 -40.354 -26.805 1.00 20.63 205 GLY A N 1
ATOM 1412 C CA . GLY A 1 178 ? -12.413 -40.506 -28.221 1.00 22.58 205 GLY A CA 1
ATOM 1413 C C . GLY A 1 178 ? -13.445 -41.269 -29.038 1.00 22.78 205 GLY A C 1
ATOM 1414 O O . GLY A 1 178 ? -13.453 -41.167 -30.261 1.00 25.19 205 GLY A O 1
ATOM 1415 N N . GLU A 1 179 ? -14.270 -42.081 -28.387 1.00 20.47 206 GLU A N 1
ATOM 1416 C CA . GLU A 1 179 ? -15.305 -42.842 -29.089 1.00 19.26 206 GLU A CA 1
ATOM 1417 C C . GLU A 1 179 ? -16.459 -41.907 -29.427 1.00 18.56 206 GLU A C 1
ATOM 1418 O O . GLU A 1 179 ? -16.698 -40.928 -28.725 1.00 19.96 206 GLU A O 1
ATOM 1424 N N . ARG A 1 180 ? -17.147 -42.215 -30.514 1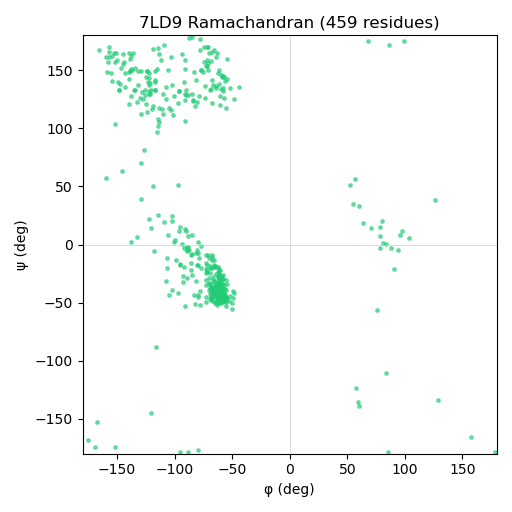.00 18.98 207 ARG A N 1
ATOM 1425 C CA . ARG A 1 180 ? -18.186 -41.337 -31.065 1.00 19.24 207 ARG A CA 1
ATOM 1426 C C . ARG A 1 180 ? -19.487 -41.464 -30.269 1.00 18.18 207 ARG A C 1
ATOM 1427 O O . ARG A 1 180 ? -20.002 -42.572 -30.050 1.00 20.49 207 ARG A O 1
ATOM 1435 N N . LEU A 1 181 ? -19.993 -40.312 -29.850 1.00 17.57 208 LEU A N 1
ATOM 1436 C CA . LEU A 1 181 ? -21.293 -40.189 -29.243 1.00 17.19 208 LEU A CA 1
ATOM 1437 C C . LEU A 1 181 ? -22.233 -39.456 -30.208 1.00 16.51 208 LEU A C 1
ATOM 1438 O O . LEU A 1 181 ? -21.875 -38.405 -30.703 1.00 17.07 208 LEU A O 1
ATOM 1443 N N . THR A 1 182 ? -23.416 -40.033 -30.456 1.00 15.39 209 THR A N 1
ATOM 1444 C CA . THR A 1 182 ? -24.488 -39.353 -31.166 1.00 15.17 209 THR A CA 1
ATOM 1445 C C . THR A 1 182 ? -25.672 -39.204 -30.226 1.00 14.27 209 THR A C 1
ATOM 1446 O O . THR A 1 182 ? -25.893 -40.022 -29.348 1.00 16.56 209 THR A O 1
ATOM 1450 N N . LEU A 1 183 ? -26.420 -38.142 -30.429 1.00 13.57 210 LEU A N 1
ATOM 1451 C CA . LEU A 1 183 ? -27.590 -37.817 -29.618 1.00 14.27 210 LEU A CA 1
ATOM 1452 C C . LEU A 1 183 ? -28.80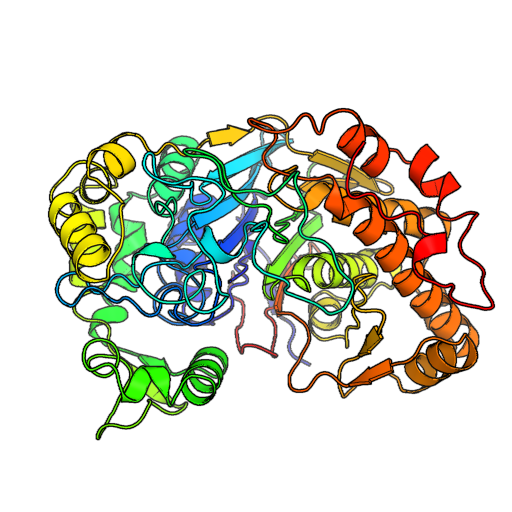5 -37.547 -30.530 1.00 13.55 210 LEU A C 1
ATOM 1453 O O . LEU A 1 183 ? -29.259 -36.422 -30.686 1.00 13.28 210 LEU A O 1
ATOM 1458 N N . PRO A 1 184 ? -29.322 -38.611 -31.164 1.00 13.87 211 PRO A N 1
ATOM 1459 C CA . PRO A 1 184 ? -30.278 -38.419 -32.271 1.00 13.97 211 PRO A CA 1
ATOM 1460 C C . PRO A 1 184 ? -31.679 -37.954 -31.866 1.00 13.12 211 PRO A C 1
ATOM 1461 O O . PRO A 1 184 ? -32.332 -37.189 -32.596 1.00 14.33 211 PRO A O 1
ATOM 1465 N N . GLN A 1 185 ? -32.107 -38.355 -30.664 1.00 13.79 212 GLN A N 1
ATOM 1466 C CA . GLN A 1 185 ? -33.395 -37.900 -30.187 1.00 13.59 212 GLN A CA 1
ATOM 1467 C C . GLN A 1 185 ? -33.317 -36.447 -29.773 1.00 13.78 212 GLN A C 1
ATOM 1468 O O . GLN A 1 185 ? -34.210 -35.642 -30.081 1.00 13.65 212 GLN A O 1
ATOM 1474 N N A LEU A 1 186 ? -32.245 -36.062 -29.076 0.50 12.80 213 LEU A N 1
ATOM 1475 N N B LEU A 1 186 ? -32.244 -36.106 -29.094 0.50 12.83 213 LEU A N 1
ATOM 1476 C CA A LEU A 1 186 ? -32.060 -34.638 -28.741 0.50 13.23 213 LEU A CA 1
ATOM 1477 C CA B LEU A 1 186 ? -32.056 -34.739 -28.712 0.50 13.75 213 LEU A CA 1
ATOM 1478 C C A LEU A 1 186 ? -31.952 -33.769 -29.980 0.50 12.05 213 LEU A C 1
ATOM 1479 C C B LEU A 1 186 ? -31.927 -33.805 -29.939 0.50 12.44 213 LEU A C 1
ATOM 1480 O O A LEU A 1 186 ? -32.418 -32.633 -29.996 0.50 12.92 213 LEU A O 1
ATOM 1481 O O B LEU A 1 186 ? -32.408 -32.677 -29.914 0.50 12.86 213 LEU A O 1
ATOM 1490 N N . ALA A 1 187 ? -31.313 -34.287 -31.017 1.00 12.82 214 ALA A N 1
ATOM 1491 C CA . ALA A 1 187 ? -31.229 -33.498 -32.247 1.00 13.27 214 ALA A CA 1
ATOM 1492 C C . ALA A 1 187 ? -32.643 -33.143 -32.726 1.00 12.56 214 ALA A C 1
ATOM 1493 O O . ALA A 1 187 ? -32.913 -32.010 -33.110 1.00 12.83 214 ALA A O 1
ATOM 1495 N N . ASP A 1 188 ? -33.526 -34.141 -32.705 1.00 12.32 215 ASP A N 1
ATOM 1496 C CA . ASP A 1 188 ? -34.905 -33.907 -33.139 1.00 13.59 215 ASP A CA 1
ATOM 1497 C C . ASP A 1 188 ? -35.623 -32.895 -32.208 1.00 12.61 215 ASP A C 1
ATOM 1498 O O . ASP A 1 188 ? -36.357 -32.020 -32.667 1.00 13.59 215 ASP A O 1
ATOM 1503 N N . THR A 1 189 ? -35.397 -33.035 -30.890 1.00 11.87 216 THR A N 1
ATOM 1504 C CA . THR A 1 189 ? -35.983 -32.101 -29.927 1.00 11.55 216 THR A CA 1
ATOM 1505 C C . THR A 1 189 ? -35.465 -30.677 -30.135 1.00 11.42 216 THR A C 1
ATOM 1506 O O . THR A 1 189 ? -36.239 -29.705 -30.103 1.00 12.18 216 THR A O 1
ATOM 1510 N N . TYR A 1 190 ? -34.152 -30.562 -30.346 1.00 11.95 217 TYR A N 1
ATOM 1511 C CA . TYR A 1 190 ? -33.587 -29.260 -30.660 1.00 11.89 217 TYR A CA 1
ATOM 1512 C C . TYR A 1 190 ? -34.206 -28.666 -31.932 1.00 12.20 217 TYR A C 1
ATOM 1513 O O . TYR A 1 190 ? -34.472 -27.477 -31.987 1.00 12.74 217 TYR A O 1
ATOM 1522 N N . GLU A 1 191 ? -34.450 -29.509 -32.939 1.00 11.76 218 GLU A N 1
ATOM 1523 C CA . GLU A 1 191 ? -35.070 -29.014 -34.157 1.00 12.66 218 GLU A CA 1
ATOM 1524 C C . GLU A 1 191 ? -36.488 -28.506 -33.893 1.00 11.97 218 GLU A C 1
ATOM 1525 O O . GLU A 1 191 ? -36.876 -27.448 -34.404 1.00 13.36 218 GLU A O 1
ATOM 1531 N N . THR A 1 192 ? -37.270 -29.259 -33.104 1.00 12.22 219 THR A N 1
ATOM 1532 C CA . THR A 1 192 ? -38.587 -28.789 -32.741 1.00 12.10 219 THR A CA 1
ATOM 1533 C C . THR A 1 192 ? -38.530 -27.450 -32.011 1.00 12.35 219 THR A C 1
ATOM 1534 O O . THR A 1 192 ? -39.319 -26.557 -32.267 1.00 12.72 219 THR A O 1
ATOM 1538 N N . LEU A 1 193 ? -37.610 -27.336 -31.054 1.00 12.47 220 LEU A N 1
ATOM 1539 C CA . LEU A 1 193 ? -37.446 -26.077 -30.341 1.00 12.97 220 LEU A CA 1
ATOM 1540 C C . LEU A 1 193 ? -37.080 -24.923 -31.291 1.00 11.52 220 LEU A C 1
ATOM 1541 O O . LEU A 1 193 ? -37.587 -23.797 -31.138 1.00 13.28 220 LEU A O 1
ATOM 1546 N N . ALA A 1 194 ? -36.212 -25.218 -32.260 1.00 12.01 221 ALA A N 1
ATOM 1547 C CA . ALA A 1 194 ? -35.779 -24.215 -33.210 1.00 13.00 221 ALA A CA 1
ATOM 1548 C C . ALA A 1 194 ? -36.941 -23.666 -34.039 1.00 13.76 221 ALA A C 1
ATOM 1549 O O . ALA A 1 194 ? -36.992 -22.459 -34.332 1.00 15.92 221 ALA A O 1
ATOM 1551 N N . ILE A 1 195 ? -37.822 -24.580 -34.447 1.00 12.92 222 ILE A N 1
ATOM 1552 C CA . ILE A 1 195 ? -38.937 -24.259 -35.351 1.00 14.43 222 ILE A CA 1
ATOM 1553 C C . ILE A 1 195 ? -40.146 -23.687 -34.605 1.00 15.04 222 ILE A C 1
ATOM 1554 O O . ILE A 1 195 ? -40.760 -22.713 -35.037 1.00 17.74 222 ILE A O 1
ATOM 1559 N N . GLU A 1 196 ? -40.478 -24.297 -33.462 1.00 15.43 223 GLU A N 1
ATOM 1560 C CA . GLU A 1 196 ? -41.733 -23.974 -32.746 1.00 15.94 223 GLU A CA 1
ATOM 1561 C C . GLU A 1 196 ? -41.505 -23.006 -31.594 1.00 17.24 223 GLU A C 1
ATOM 1562 O O . GLU A 1 196 ? -42.452 -22.433 -31.063 1.00 20.14 223 GLU A O 1
ATOM 1568 N N . GLY A 1 197 ? -40.256 -22.805 -31.206 1.00 15.96 224 GLY A N 1
ATOM 1569 C CA . GLY A 1 197 ? -39.928 -21.908 -30.101 1.00 15.95 224 GLY A CA 1
ATOM 1570 C C . GLY A 1 197 ? -40.005 -22.576 -28.743 1.00 15.29 224 GLY A C 1
ATOM 1571 O O . GLY A 1 197 ? -40.359 -23.749 -28.608 1.00 15.54 224 GLY A O 1
ATOM 1572 N N . ALA A 1 198 ? -39.734 -21.760 -27.729 1.00 15.79 225 ALA A N 1
ATOM 1573 C CA . ALA A 1 198 ? -39.774 -22.208 -26.340 1.00 15.93 225 ALA A CA 1
ATOM 1574 C C . ALA A 1 198 ? -41.133 -22.752 -25.918 1.00 16.00 225 ALA A C 1
ATOM 1575 O O . ALA A 1 198 ? -41.223 -23.626 -25.045 1.00 17.17 225 ALA A O 1
ATOM 1577 N N . GLN A 1 199 ? -42.205 -22.245 -26.538 1.00 15.26 226 GLN A N 1
ATOM 1578 C CA . GLN A 1 199 ? -43.523 -22.701 -26.182 1.00 16.67 226 GLN A CA 1
ATOM 1579 C C . GLN A 1 199 ? -43.669 -24.213 -26.409 1.00 15.60 226 GLN A C 1
ATOM 1580 O O . GLN A 1 199 ? -44.480 -24.868 -25.744 1.00 16.37 226 GLN A O 1
ATOM 1586 N N . ALA A 1 200 ? -42.902 -24.783 -27.346 1.00 14.26 227 ALA A N 1
ATOM 1587 C CA . ALA A 1 200 ? -42.978 -26.233 -27.553 1.00 14.44 227 ALA A CA 1
ATOM 1588 C C . ALA A 1 200 ? -42.689 -27.008 -26.267 1.00 13.49 227 ALA A C 1
ATOM 1589 O O . ALA A 1 200 ? -43.261 -28.063 -26.020 1.00 14.15 227 ALA A O 1
ATOM 1591 N N . PHE A 1 201 ? -41.727 -26.511 -25.489 1.00 12.92 228 PHE A N 1
ATOM 1592 C CA . PHE A 1 201 ? -41.324 -27.161 -24.252 1.00 12.60 228 PHE A CA 1
ATOM 1593 C C . PHE A 1 201 ? -42.383 -26.985 -23.147 1.00 11.80 228 PHE A C 1
ATOM 1594 O O . PHE A 1 201 ? -42.797 -27.973 -22.530 1.00 13.25 228 PHE A O 1
ATOM 1602 N N . TYR A 1 202 ? -42.835 -25.752 -22.941 1.00 12.10 229 TYR A N 1
ATOM 1603 C CA . TYR A 1 202 ? -43.619 -25.385 -21.759 1.00 13.02 229 TYR A CA 1
ATOM 1604 C C . TYR A 1 202 ? -45.107 -25.477 -21.938 1.00 13.24 229 TYR A C 1
ATOM 1605 O O . TYR A 1 202 ? -45.821 -25.659 -20.950 1.00 14.40 229 TYR A O 1
ATOM 1614 N N . ASN A 1 203 ? -45.585 -25.330 -23.176 1.00 13.13 230 ASN A N 1
ATOM 1615 C CA . ASN A 1 203 ? -47.021 -25.339 -23.438 1.00 14.85 230 ASN A CA 1
ATOM 1616 C C . ASN A 1 203 ? -47.286 -25.663 -24.898 1.00 14.69 230 ASN A C 1
ATOM 1617 O O . ASN A 1 203 ? -47.887 -24.875 -25.621 1.00 18.01 230 ASN A O 1
ATOM 1622 N N . GLY A 1 204 ? -46.783 -26.825 -25.323 1.00 14.17 231 GLY A N 1
ATOM 1623 C CA . GLY A 1 204 ? -46.767 -27.156 -26.727 1.00 16.00 231 GLY A CA 1
ATOM 1624 C C . GLY A 1 204 ? -46.444 -28.600 -26.970 1.00 15.06 231 GLY A C 1
ATOM 1625 O O . GLY A 1 204 ? -46.751 -29.469 -26.151 1.00 15.66 231 GLY A O 1
ATOM 1626 N N . SER A 1 205 ? -45.871 -28.878 -28.142 1.00 15.47 232 SER A N 1
ATOM 1627 C CA . SER A 1 205 ? -45.769 -30.253 -28.633 1.00 16.37 232 SER A CA 1
ATOM 1628 C C . SER A 1 205 ? -44.891 -31.224 -27.834 1.00 15.64 232 SER A C 1
ATOM 1629 O O . SER A 1 205 ? -45.014 -32.424 -28.002 1.00 18.06 232 SER A O 1
ATOM 1632 N N . LEU A 1 206 ? -43.998 -30.697 -26.993 1.00 13.73 233 LEU A N 1
ATOM 1633 C CA . LEU A 1 206 ? -43.117 -31.541 -26.187 1.00 13.58 233 LEU A CA 1
ATOM 1634 C C . LEU A 1 206 ? -43.666 -31.788 -24.792 1.00 14.02 233 LEU A C 1
ATOM 1635 O O . LEU A 1 206 ? -43.192 -32.666 -24.082 1.00 14.00 233 LEU A O 1
ATOM 1640 N N . THR A 1 207 ? -44.614 -30.958 -24.374 1.00 12.63 234 THR A N 1
ATOM 1641 C CA . THR A 1 207 ? -44.976 -30.885 -22.948 1.00 13.35 234 THR A CA 1
ATOM 1642 C C . THR A 1 207 ? -45.547 -32.192 -22.408 1.00 12.86 234 THR A C 1
ATOM 1643 O O . THR A 1 207 ? -45.176 -32.626 -21.326 1.00 13.56 234 THR A O 1
ATOM 1647 N N . ALA A 1 208 ? -46.539 -32.758 -23.093 1.00 14.67 235 ALA A N 1
ATOM 1648 C CA . ALA A 1 208 ? -47.151 -33.972 -22.563 1.00 15.33 235 ALA A CA 1
ATOM 1649 C C . ALA A 1 208 ? -46.138 -35.091 -22.393 1.00 14.98 235 ALA A C 1
ATOM 1650 O O . ALA A 1 208 ? -46.202 -35.843 -21.411 1.00 14.95 235 ALA A O 1
ATOM 1652 N N . GLN A 1 209 ? -45.197 -35.213 -23.331 1.00 14.51 236 GLN A N 1
ATOM 1653 C CA . GLN A 1 209 ? -44.190 -36.242 -23.234 1.00 13.40 236 GLN A CA 1
ATOM 1654 C C . GLN A 1 209 ? -43.231 -35.982 -22.061 1.00 13.30 236 GLN A C 1
ATOM 1655 O O . GLN A 1 209 ? -42.844 -36.927 -21.386 1.00 14.73 236 GLN A O 1
ATOM 1661 N N . ILE A 1 210 ? -42.825 -34.726 -21.853 1.00 12.48 237 ILE A N 1
ATOM 1662 C CA . ILE A 1 210 ? -42.025 -34.387 -20.674 1.00 13.24 237 ILE A CA 1
ATOM 1663 C C . ILE A 1 210 ? -42.697 -34.870 -19.377 1.00 12.99 237 ILE A C 1
ATOM 1664 O O . ILE A 1 210 ? -42.091 -35.538 -18.539 1.00 13.26 237 ILE A O 1
ATOM 1669 N N . VAL A 1 211 ? -43.974 -34.550 -19.255 1.00 12.95 238 VAL A N 1
ATOM 1670 C CA . VAL A 1 211 ? -44.737 -34.925 -18.070 1.00 12.90 238 VAL A CA 1
ATOM 1671 C C . VAL A 1 211 ? -44.801 -36.444 -17.934 1.00 13.44 238 VAL A C 1
ATOM 1672 O O . VAL A 1 211 ? -44.592 -36.999 -16.849 1.00 14.47 238 VAL A O 1
ATOM 1676 N N . LYS A 1 212 ? -45.109 -37.117 -19.038 1.00 13.68 239 LYS A N 1
ATOM 1677 C CA . LYS A 1 212 ? -45.189 -38.585 -19.051 1.00 15.05 239 LYS A CA 1
ATOM 1678 C C . LYS A 1 212 ? -43.852 -39.206 -18.579 1.00 14.40 239 LYS A C 1
ATOM 1679 O O . LYS A 1 212 ? -43.851 -40.129 -17.763 1.00 15.89 239 LYS A O 1
ATOM 1685 N N . ASP A 1 213 ? -42.734 -38.668 -19.069 1.00 13.75 240 ASP A N 1
ATOM 1686 C CA . ASP A 1 213 ? -41.421 -39.209 -18.726 1.00 14.73 240 ASP A CA 1
ATOM 1687 C C . ASP A 1 213 ? -41.079 -39.008 -17.247 1.00 14.51 240 ASP A C 1
ATOM 1688 O O . ASP A 1 213 ? -40.598 -39.926 -16.583 1.00 15.19 240 ASP A O 1
ATOM 1693 N N . ILE A 1 214 ? -41.346 -37.810 -16.731 1.00 12.42 241 ILE A N 1
ATOM 1694 C CA . ILE A 1 214 ? -41.035 -37.529 -15.330 1.00 12.65 241 ILE A CA 1
ATOM 1695 C C . ILE A 1 214 ? -41.935 -38.371 -14.415 1.00 13.56 241 ILE A C 1
ATOM 1696 O O . ILE A 1 214 ? -41.443 -39.004 -13.447 1.00 14.91 241 ILE A O 1
ATOM 1701 N N . GLN A 1 215 ? -43.232 -38.429 -14.732 1.00 14.07 242 GLN A N 1
ATOM 1702 C CA . GLN A 1 215 ? -44.159 -39.221 -13.920 1.00 14.51 242 GLN A CA 1
ATOM 1703 C C . GLN A 1 215 ? -43.888 -40.724 -14.000 1.00 15.62 242 GLN A C 1
ATOM 1704 O O . GLN A 1 215 ? -44.031 -41.421 -12.994 1.00 17.26 242 GLN A O 1
ATOM 1710 N N . ALA A 1 216 ? -43.498 -41.227 -15.170 1.00 15.21 243 ALA A N 1
ATOM 1711 C CA . ALA A 1 216 ? -43.223 -42.666 -15.306 1.00 16.16 243 ALA A CA 1
ATOM 1712 C C . ALA A 1 216 ? -42.091 -43.092 -14.408 1.00 17.15 243 ALA A C 1
ATOM 1713 O O . ALA A 1 216 ? -42.062 -44.231 -13.942 1.00 18.97 243 ALA A O 1
ATOM 1715 N N . ALA A 1 217 ? -41.177 -42.154 -14.147 1.00 16.52 244 ALA A N 1
ATOM 1716 C CA . ALA A 1 217 ? -40.019 -42.389 -13.300 1.00 16.27 244 ALA A CA 1
ATOM 1717 C C . ALA A 1 217 ? -40.288 -42.067 -11.829 1.00 15.29 244 ALA A C 1
ATOM 1718 O O . ALA A 1 217 ? -39.335 -42.013 -11.037 1.00 17.73 244 ALA A O 1
ATOM 1720 N N . GLY A 1 218 ? -41.567 -41.862 -11.478 1.00 15.88 245 GLY A N 1
ATOM 1721 C CA . GLY A 1 218 ? -41.967 -41.605 -10.108 1.00 17.40 245 GLY A CA 1
ATOM 1722 C C . GLY A 1 218 ? -42.125 -40.164 -9.701 1.00 16.47 245 GLY A C 1
ATOM 1723 O O . GLY A 1 218 ? -42.316 -39.861 -8.520 1.00 17.92 245 GLY A O 1
ATOM 1724 N N . GLY A 1 219 ? -42.056 -39.264 -10.666 1.00 15.04 246 GLY A N 1
ATOM 1725 C CA . GLY A 1 219 ? -42.167 -37.862 -10.360 1.00 14.36 246 GLY A CA 1
ATOM 1726 C C . GLY A 1 219 ? -43.572 -37.293 -10.339 1.00 14.43 246 GLY A C 1
ATOM 1727 O O . GLY A 1 219 ? -44.576 -38.002 -10.571 1.00 16.79 246 GLY A O 1
ATOM 1728 N N . ILE A 1 220 ? -43.625 -35.988 -10.075 1.00 13.43 247 ILE A N 1
ATOM 1729 C CA . ILE A 1 220 ? -44.872 -35.265 -9.789 1.00 15.30 247 ILE A CA 1
ATOM 1730 C C . ILE A 1 220 ? -45.019 -33.952 -10.562 1.00 14.99 247 ILE A C 1
ATOM 1731 O O . ILE A 1 220 ? -45.982 -33.225 -10.366 1.00 16.43 247 ILE A O 1
ATOM 1736 N N . VAL A 1 221 ? -44.092 -33.685 -11.477 1.00 14.98 248 VAL A N 1
ATOM 1737 C CA . VAL A 1 221 ? -44.215 -32.547 -12.385 1.00 14.49 248 VAL A CA 1
ATOM 1738 C C . VAL A 1 221 ? -45.457 -32.783 -13.277 1.00 14.27 248 VAL A C 1
ATOM 1739 O O . VAL A 1 221 ? -45.690 -33.901 -13.755 1.00 16.79 248 VAL A O 1
ATOM 1743 N N . THR A 1 222 ? -46.252 -31.727 -13.420 1.00 14.19 249 THR A N 1
ATOM 1744 C CA . THR A 1 222 ? -47.457 -31.717 -14.251 1.00 15.85 249 THR A CA 1
ATOM 1745 C C . THR A 1 222 ? -47.358 -30.686 -15.356 1.00 14.68 249 THR A C 1
ATOM 1746 O O . THR A 1 222 ? -46.476 -29.835 -15.357 1.00 14.84 249 THR A O 1
ATOM 1750 N N . ALA A 1 223 ? -48.290 -30.750 -16.308 1.00 14.79 250 ALA A N 1
ATOM 1751 C CA . ALA A 1 223 ? -48.340 -29.769 -17.368 1.00 14.74 250 ALA A CA 1
ATOM 1752 C C . ALA A 1 223 ? -48.493 -28.373 -16.813 1.00 14.46 250 ALA A C 1
ATOM 1753 O O . ALA A 1 223 ? -47.921 -27.437 -17.354 1.00 16.18 250 ALA A O 1
ATOM 1755 N N . GLU A 1 224 ? -49.294 -28.226 -15.754 1.00 14.98 251 GLU A N 1
ATOM 1756 C CA . GLU A 1 224 ? -49.480 -26.920 -15.163 1.00 14.81 251 GLU A CA 1
ATOM 1757 C C . GLU A 1 224 ? -48.143 -26.330 -14.686 1.00 14.58 251 GLU A C 1
ATOM 1758 O O . GLU A 1 224 ? -47.884 -25.151 -14.852 1.00 15.01 251 GLU A O 1
ATOM 1764 N N . ASP A 1 225 ? -47.296 -27.176 -14.114 1.00 13.37 252 ASP A N 1
ATOM 1765 C CA . ASP A 1 225 ? -45.980 -26.712 -13.708 1.00 13.63 252 ASP A CA 1
ATOM 1766 C C . ASP A 1 225 ? -45.184 -26.116 -14.865 1.00 13.77 252 ASP A C 1
ATOM 1767 O O . ASP A 1 225 ? -44.553 -25.073 -14.727 1.00 14.45 252 ASP A O 1
ATOM 1772 N N . LEU A 1 226 ? -45.151 -26.846 -15.982 1.00 13.36 253 LEU A N 1
ATOM 1773 C CA . LEU A 1 226 ? -44.453 -26.357 -17.149 1.00 13.46 253 LEU A CA 1
ATOM 1774 C C . LEU A 1 226 ? -45.102 -25.074 -17.700 1.00 12.80 253 LEU A C 1
ATOM 1775 O O . LEU A 1 226 ? -44.426 -24.078 -18.002 1.00 13.93 253 LEU A O 1
ATOM 1780 N N . ASN A 1 227 ? -46.428 -25.091 -17.780 1.00 13.75 254 ASN A N 1
ATOM 1781 C CA . ASN A 1 227 ? -47.123 -23.938 -18.304 1.00 14.67 254 ASN A CA 1
ATOM 1782 C C . ASN A 1 227 ? -46.806 -22.665 -17.484 1.00 14.36 254 ASN A C 1
ATOM 1783 O O . ASN A 1 227 ? -46.716 -21.558 -18.033 1.00 16.69 254 ASN A O 1
ATOM 1788 N N . ASN A 1 228 ? -46.675 -22.828 -16.160 1.00 13.89 255 ASN A N 1
ATOM 1789 C CA . ASN A 1 228 ? -46.528 -21.694 -15.248 1.00 14.71 255 ASN A CA 1
ATOM 1790 C C . ASN A 1 228 ? -45.081 -21.239 -15.001 1.00 14.06 255 ASN A C 1
ATOM 1791 O O . ASN A 1 228 ? -44.850 -20.235 -14.321 1.00 17.27 255 ASN A O 1
ATOM 1796 N N . TYR A 1 229 ? -44.106 -21.971 -15.531 1.00 13.51 256 TYR A N 1
ATOM 1797 C CA . TYR A 1 229 ? -42.713 -21.627 -15.289 1.00 13.06 256 TYR A CA 1
ATOM 1798 C C . TYR A 1 229 ? -42.421 -20.273 -15.903 1.00 12.34 256 TYR A C 1
ATOM 1799 O O . TYR A 1 229 ? -42.783 -20.042 -17.065 1.00 13.71 256 TYR A O 1
ATOM 1808 N N . ARG A 1 230 ? -41.708 -19.409 -15.190 1.00 12.42 257 ARG A N 1
ATOM 1809 C CA . ARG A 1 230 ? -41.237 -18.150 -15.749 1.00 13.50 257 ARG A CA 1
ATOM 1810 C C . ARG A 1 230 ? -39.789 -17.913 -15.404 1.00 13.61 257 ARG A C 1
ATOM 1811 O O . ARG A 1 230 ? -39.418 -18.019 -14.246 1.00 14.85 257 ARG A O 1
ATOM 1819 N N . ALA A 1 231 ? -38.986 -17.520 -16.403 1.00 13.05 258 ALA A N 1
ATOM 1820 C CA . ALA A 1 231 ? -37.697 -16.917 -16.128 1.00 13.34 258 ALA A CA 1
ATOM 1821 C C . ALA A 1 231 ? -37.922 -15.510 -15.599 1.00 13.69 258 ALA A C 1
ATOM 1822 O O . ALA A 1 231 ? -38.945 -14.881 -15.903 1.00 17.25 258 ALA A O 1
ATOM 1824 N N . GLU A 1 232 ? -36.972 -15.010 -14.818 1.00 14.03 259 GLU A N 1
ATOM 1825 C CA . GLU A 1 232 ? -37.133 -13.738 -14.137 1.00 15.01 259 GLU A CA 1
ATOM 1826 C C . GLU A 1 232 ? -35.968 -12.808 -14.469 1.00 12.72 259 GLU A C 1
ATOM 1827 O O . GLU A 1 232 ? -34.798 -13.177 -14.332 1.00 15.24 259 GLU A O 1
ATOM 1833 N N . LEU A 1 233 ? -36.303 -11.593 -14.893 1.00 14.06 260 LEU A N 1
ATOM 1834 C CA . LEU A 1 233 ? -35.316 -10.525 -15.083 1.00 15.51 260 LEU A CA 1
ATOM 1835 C C . LEU A 1 233 ? -35.082 -9.822 -13.749 1.00 16.01 260 LEU A C 1
ATOM 1836 O O . LEU A 1 233 ? -36.044 -9.412 -13.078 1.00 19.27 260 LEU A O 1
ATOM 1841 N N . ILE A 1 234 ? -33.802 -9.686 -13.388 1.00 14.94 261 ILE A N 1
ATOM 1842 C CA . ILE A 1 234 ? -33.371 -8.944 -12.228 1.00 15.28 261 ILE A CA 1
ATOM 1843 C C . ILE A 1 234 ? -32.578 -7.740 -12.739 1.00 16.34 261 ILE A C 1
ATOM 1844 O O . ILE A 1 234 ? -31.459 -7.888 -13.210 1.00 16.19 261 ILE A O 1
ATOM 1849 N N . GLU A 1 235 ? -33.167 -6.547 -12.621 1.00 17.66 262 GLU A N 1
ATOM 1850 C CA . GLU A 1 235 ? -32.515 -5.344 -13.145 1.00 19.59 262 GLU A CA 1
ATOM 1851 C C . GLU A 1 235 ? -31.394 -4.825 -12.274 1.00 21.36 262 GLU A C 1
ATOM 1852 O O . GLU A 1 235 ? -30.545 -4.075 -12.757 1.00 24.02 262 GLU A O 1
ATOM 1858 N N . HIS A 1 236 ? -31.392 -5.209 -10.998 1.00 19.86 263 HIS A N 1
ATOM 1859 C CA . HIS A 1 236 ? -30.389 -4.729 -10.051 1.00 24.65 263 HIS A CA 1
ATOM 1860 C C . HIS A 1 236 ? -29.722 -5.921 -9.355 1.00 24.72 263 HIS A C 1
ATOM 1861 O O . HIS A 1 236 ? -30.085 -6.280 -8.233 1.00 25.96 263 HIS A O 1
ATOM 1868 N N . PRO A 1 237 ? -28.750 -6.539 -10.031 1.00 18.59 264 PRO A N 1
ATOM 1869 C CA . PRO A 1 237 ? -27.977 -7.593 -9.433 1.00 19.11 264 PRO A CA 1
ATOM 1870 C C . PRO A 1 237 ? -27.142 -7.106 -8.289 1.00 17.20 264 PRO A C 1
ATOM 1871 O O . PRO A 1 237 ? -26.991 -5.914 -8.096 1.00 19.59 264 PRO A O 1
ATOM 1875 N N . LEU A 1 238 ? -26.606 -8.056 -7.536 1.00 16.19 265 LEU A N 1
ATOM 1876 C CA . LEU A 1 238 ? -25.713 -7.725 -6.462 1.00 18.17 265 LEU A CA 1
ATOM 1877 C C . LEU A 1 238 ? -24.452 -7.156 -7.066 1.00 19.52 265 LEU A C 1
ATOM 1878 O O . LEU A 1 238 ? -23.999 -7.544 -8.149 1.00 20.15 265 LEU A O 1
ATOM 1883 N N . ASN A 1 239 ? -23.920 -6.148 -6.402 1.00 21.73 266 ASN A N 1
ATOM 1884 C CA . ASN A 1 239 ? -22.630 -5.772 -6.754 1.00 21.99 266 ASN A CA 1
ATOM 1885 C C . ASN A 1 239 ? -21.777 -5.462 -5.541 1.00 25.07 266 ASN A C 1
ATOM 1886 O O . ASN A 1 239 ? -22.304 -5.206 -4.427 1.00 24.79 266 ASN A O 1
ATOM 1891 N N . ILE A 1 240 ? -20.470 -5.457 -5.759 1.00 20.04 267 ILE A N 1
ATOM 1892 C CA . ILE A 1 240 ? -19.555 -4.950 -4.791 1.00 19.33 267 ILE A CA 1
ATOM 1893 C C . ILE A 1 240 ? -18.522 -4.143 -5.543 1.00 15.71 267 ILE A C 1
ATOM 1894 O O . ILE A 1 240 ? -18.177 -4.424 -6.668 1.00 15.40 267 ILE A O 1
ATOM 1899 N N . SER A 1 241 ? -18.003 -3.161 -4.847 1.00 17.02 268 SER A N 1
ATOM 1900 C CA . SER A 1 241 ? -16.910 -2.368 -5.292 1.00 16.91 268 SER A CA 1
ATOM 1901 C C . SER A 1 241 ? -15.589 -3.004 -4.832 1.00 19.72 268 SER A C 1
ATOM 1902 O O . SER A 1 241 ? -15.439 -3.312 -3.643 1.00 23.13 268 SER A O 1
ATOM 1905 N N . LEU A 1 242 ? -14.636 -3.216 -5.747 1.00 17.96 269 LEU A N 1
ATOM 1906 C CA . LEU A 1 242 ? -13.241 -3.565 -5.412 1.00 20.32 269 LEU A CA 1
ATOM 1907 C C . LEU A 1 242 ? -12.330 -2.626 -6.153 1.00 18.97 269 LEU A C 1
ATOM 1908 O O . LEU A 1 242 ? -12.237 -2.685 -7.385 1.00 19.85 269 LEU A O 1
ATOM 1913 N N . GLY A 1 243 ? -11.649 -1.777 -5.411 1.00 20.36 270 GLY A N 1
ATOM 1914 C CA . GLY A 1 243 ? -10.809 -0.777 -6.024 1.00 22.27 270 GLY A CA 1
ATOM 1915 C C . GLY A 1 243 ? -11.630 0.088 -6.958 1.00 19.24 270 GLY A C 1
ATOM 1916 O O . GLY A 1 243 ? -12.636 0.678 -6.545 1.00 21.61 270 GLY A O 1
ATOM 1917 N N . ASP A 1 244 ? -11.198 0.140 -8.211 1.00 17.50 271 ASP A N 1
ATOM 1918 C CA . ASP A 1 244 ? -11.862 0.964 -9.211 1.00 17.52 271 ASP A CA 1
ATOM 1919 C C . ASP A 1 244 ? -12.862 0.155 -10.050 1.00 17.32 271 ASP A C 1
ATOM 1920 O O . ASP A 1 244 ? -13.355 0.633 -11.056 1.00 22.91 271 ASP A O 1
ATOM 1925 N N . ALA A 1 245 ? -13.162 -1.057 -9.631 1.00 14.39 272 ALA A N 1
ATOM 1926 C CA . ALA A 1 245 ? -14.062 -1.918 -10.372 1.00 15.08 272 ALA A CA 1
ATOM 1927 C C . ALA A 1 245 ? -15.354 -2.176 -9.618 1.00 14.06 272 ALA A C 1
ATOM 1928 O O . ALA A 1 245 ? -15.415 -2.009 -8.382 1.00 16.52 272 ALA A O 1
ATOM 1930 N N . VAL A 1 246 ? -16.343 -2.661 -10.352 1.00 13.40 273 VAL A N 1
ATOM 1931 C CA . VAL A 1 246 ? -17.570 -3.171 -9.782 1.00 13.36 273 VAL A CA 1
ATOM 1932 C C . VAL A 1 246 ? -17.706 -4.601 -10.221 1.00 12.88 273 VAL A C 1
ATOM 1933 O O . VAL A 1 246 ? -17.383 -4.935 -11.379 1.00 14.02 273 VAL A O 1
ATOM 1937 N N . LEU A 1 247 ? -18.144 -5.473 -9.310 1.00 12.13 274 LEU A N 1
ATOM 1938 C CA . LEU A 1 247 ? -18.368 -6.909 -9.631 1.00 11.88 274 LEU A CA 1
ATOM 1939 C C . LEU A 1 247 ? -19.852 -7.174 -9.526 1.00 12.05 274 LEU A C 1
ATOM 1940 O O . LEU A 1 247 ? -20.435 -6.973 -8.463 1.00 14.35 274 LEU A O 1
ATOM 1945 N N . TYR A 1 248 ? -20.453 -7.555 -10.652 1.00 12.30 275 TYR A N 1
ATOM 1946 C CA . TYR A 1 248 ? -21.850 -7.921 -10.725 1.00 13.05 275 TYR A CA 1
ATOM 1947 C C . TYR A 1 248 ? -21.998 -9.419 -10.628 1.00 12.58 275 TYR A C 1
ATOM 1948 O O . TYR A 1 248 ? -21.299 -10.177 -11.329 1.00 13.69 275 TYR A O 1
ATOM 1957 N N . MET A 1 249 ? -22.916 -9.842 -9.771 1.00 14.51 276 MET A N 1
ATOM 1958 C CA . MET A 1 249 ? -23.135 -11.259 -9.509 1.00 14.95 276 MET A CA 1
ATOM 1959 C C . MET A 1 249 ? -24.540 -11.463 -8.984 1.00 14.89 276 MET A C 1
ATOM 1960 O O . MET A 1 249 ? -25.165 -10.503 -8.531 1.00 15.75 276 MET A O 1
ATOM 1965 N N . PRO A 1 250 ? -25.059 -12.702 -9.046 1.00 12.79 277 PRO A N 1
ATOM 1966 C CA . PRO A 1 250 ? -26.435 -12.900 -8.594 1.00 12.39 277 PRO A CA 1
ATOM 1967 C C . PRO A 1 250 ? -26.526 -13.032 -7.094 1.00 13.49 277 PRO A C 1
ATOM 1968 O O . PRO A 1 250 ? -25.701 -13.708 -6.460 1.00 15.71 277 PRO A O 1
ATOM 1972 N N . SER A 1 251 ? -27.580 -12.452 -6.541 1.00 11.87 278 SER A N 1
ATOM 1973 C CA . SER A 1 251 ? -27.904 -12.658 -5.143 1.00 13.22 278 SER A CA 1
ATOM 1974 C C . SER A 1 251 ? -28.614 -13.990 -4.916 1.00 12.89 278 SER A C 1
ATOM 1975 O O . SER A 1 251 ? -28.759 -14.823 -5.822 1.00 13.41 278 SER A O 1
ATOM 1978 N N . ALA A 1 252 ? -29.010 -14.233 -3.670 1.00 14.06 279 ALA A N 1
ATOM 1979 C CA . ALA A 1 252 ? -29.840 -15.399 -3.323 1.00 12.93 279 ALA A CA 1
ATOM 1980 C C . ALA A 1 252 ? -30.959 -15.545 -4.363 1.00 13.53 279 ALA A C 1
ATOM 1981 O O . ALA A 1 252 ? -31.568 -14.541 -4.702 1.00 14.59 279 ALA A O 1
ATOM 1983 N N . PRO A 1 253 ? -31.251 -16.752 -4.860 1.00 13.15 280 PRO A N 1
ATOM 1984 C CA . PRO A 1 253 ? -30.824 -18.045 -4.346 1.00 13.03 280 PRO A CA 1
ATOM 1985 C C . PRO A 1 253 ? -29.448 -18.543 -4.792 1.00 12.98 280 PRO A C 1
ATOM 1986 O O . PRO A 1 253 ? -29.096 -19.677 -4.488 1.00 13.86 280 PRO A O 1
ATOM 1990 N N . LEU A 1 254 ? -28.682 -17.690 -5.470 1.00 10.97 281 LEU A N 1
ATOM 1991 C CA . LEU A 1 254 ? -27.301 -18.034 -5.795 1.00 10.89 281 LEU A CA 1
ATOM 1992 C C . LEU A 1 254 ? -26.334 -17.464 -4.760 1.00 12.58 281 LEU A C 1
ATOM 1993 O O . LEU A 1 254 ? -26.767 -16.832 -3.771 1.00 13.40 281 LEU A O 1
ATOM 1998 N N . SER A 1 255 ? -25.032 -17.691 -4.982 1.00 13.00 282 SER A N 1
ATOM 1999 C CA . SER A 1 255 ? -24.015 -17.461 -3.974 1.00 12.61 282 SER A CA 1
ATOM 2000 C C . SER A 1 255 ? -23.196 -16.193 -4.141 1.00 12.43 282 SER A C 1
ATOM 2001 O O . SER A 1 255 ? -22.154 -16.032 -3.489 1.00 13.19 282 SER A O 1
ATOM 2004 N N . GLY A 1 256 ? -23.724 -15.224 -4.893 1.00 11.87 283 GLY A N 1
ATOM 2005 C CA . GLY A 1 256 ? -23.102 -13.903 -4.877 1.00 12.58 283 GLY A CA 1
ATOM 2006 C C . GLY A 1 256 ? -22.819 -13.350 -3.478 1.00 11.49 283 GLY A C 1
ATOM 2007 O O . GLY A 1 256 ? -21.765 -12.776 -3.284 1.00 12.58 283 GLY A O 1
ATOM 2008 N N . PRO A 1 257 ? -23.743 -13.504 -2.509 1.00 12.05 284 PRO A N 1
ATOM 2009 C CA . PRO A 1 257 ? -23.444 -12.949 -1.192 1.00 12.79 284 PRO A CA 1
ATOM 2010 C C . PRO A 1 257 ? -22.230 -13.595 -0.530 1.00 12.36 284 PRO A C 1
ATOM 2011 O O . PRO A 1 257 ? -21.517 -12.930 0.217 1.00 12.60 284 PRO A O 1
ATOM 2015 N N . VAL A 1 258 ? -22.031 -14.878 -0.782 1.00 11.48 285 VAL A N 1
ATOM 2016 C CA . VAL A 1 258 ? -20.889 -15.626 -0.244 1.00 11.70 285 VAL A CA 1
ATOM 2017 C C . VAL A 1 258 ? -19.599 -15.137 -0.899 1.00 11.14 285 VAL A C 1
ATOM 2018 O O . VAL A 1 258 ? -18.602 -14.864 -0.218 1.00 11.33 285 VAL A O 1
ATOM 2022 N N . LEU A 1 259 ? -19.618 -15.015 -2.236 1.00 11.26 286 LEU A N 1
ATOM 2023 C CA . LEU A 1 259 ? -18.455 -14.515 -2.948 1.00 11.62 286 LEU A CA 1
ATOM 2024 C C . LEU A 1 259 ? -18.107 -13.100 -2.488 1.00 11.15 286 LEU A C 1
ATOM 2025 O O . LEU A 1 259 ? -16.930 -12.775 -2.277 1.00 11.85 286 LEU A O 1
ATOM 2030 N N . ALA A 1 260 ? -19.125 -12.247 -2.363 1.00 10.93 287 ALA A N 1
ATOM 2031 C CA . ALA A 1 260 ? -18.919 -10.905 -1.916 1.00 11.02 287 ALA A CA 1
ATOM 2032 C C . ALA A 1 260 ? -18.230 -10.866 -0.557 1.00 11.24 287 ALA A C 1
ATOM 2033 O O . ALA A 1 260 ? -17.306 -10.077 -0.338 1.00 11.85 287 ALA A O 1
ATOM 2035 N N . LEU A 1 261 ? -18.705 -11.687 0.371 1.00 10.99 288 LEU A N 1
ATOM 2036 C CA . LEU A 1 261 ? -18.126 -11.670 1.698 1.00 11.31 288 LEU A CA 1
ATOM 2037 C C . LEU A 1 261 ? -16.670 -12.166 1.705 1.00 10.99 288 LEU A C 1
ATOM 2038 O O . LEU A 1 261 ? -15.821 -11.554 2.350 1.00 11.91 288 LEU A O 1
ATOM 2043 N N . ILE A 1 262 ? -16.379 -13.217 0.946 1.00 10.04 289 ILE A N 1
ATOM 2044 C CA . ILE A 1 262 ? -14.999 -13.700 0.830 1.00 9.94 289 ILE A CA 1
ATOM 2045 C C . ILE A 1 262 ? -14.102 -12.541 0.371 1.00 10.65 289 ILE A C 1
ATOM 2046 O O . ILE A 1 262 ? -13.050 -12.264 0.967 1.00 11.04 289 ILE A O 1
ATOM 2051 N N . LEU A 1 263 ? -14.495 -11.903 -0.735 1.00 10.33 290 LEU A N 1
ATOM 2052 C CA . LEU A 1 263 ? -13.637 -10.864 -1.300 1.00 10.91 290 LEU A CA 1
ATOM 2053 C C . LEU A 1 263 ? -13.546 -9.636 -0.428 1.00 11.36 290 LEU A C 1
ATOM 2054 O O . LEU A 1 263 ? -12.487 -9.035 -0.352 1.00 12.57 290 LEU A O 1
ATOM 2059 N N . ASN A 1 264 ? -14.648 -9.259 0.215 1.00 10.92 291 ASN A N 1
ATOM 2060 C CA . ASN A 1 264 ? -14.606 -8.093 1.101 1.00 11.78 291 ASN A CA 1
ATOM 2061 C C . ASN A 1 264 ? -13.801 -8.353 2.358 1.00 11.19 291 ASN A C 1
ATOM 2062 O O . ASN A 1 264 ? -13.137 -7.442 2.890 1.00 13.27 291 ASN A O 1
ATOM 2067 N N . ILE A 1 265 ? -13.823 -9.592 2.856 1.00 11.01 292 ILE A N 1
ATOM 2068 C CA . ILE A 1 265 ? -12.911 -9.912 3.972 1.00 11.69 292 ILE A CA 1
ATOM 2069 C C . ILE A 1 265 ? -11.462 -9.719 3.515 1.00 11.62 292 ILE A C 1
ATOM 2070 O O . ILE A 1 265 ? -10.653 -9.072 4.187 1.00 14.10 292 ILE A O 1
ATOM 2075 N N . LEU A 1 266 ? -11.121 -10.315 2.370 1.00 10.74 293 LEU A N 1
ATOM 2076 C CA . LEU A 1 266 ? -9.744 -10.360 1.933 1.00 12.50 293 LEU A CA 1
ATOM 2077 C C . LEU A 1 266 ? -9.219 -9.012 1.429 1.00 12.90 293 LEU A C 1
ATOM 2078 O O . LEU A 1 266 ? -8.005 -8.759 1.465 1.00 14.09 293 LEU A O 1
ATOM 2083 N N . LYS A 1 267 ? -10.116 -8.135 0.971 1.00 14.08 294 LYS A N 1
ATOM 2084 C CA . LYS A 1 267 ? -9.626 -6.893 0.378 1.00 15.13 294 LYS A CA 1
ATOM 2085 C C . LYS A 1 267 ? -8.846 -6.064 1.402 1.00 14.30 294 LYS A C 1
ATOM 2086 O O . LYS A 1 267 ? -7.909 -5.355 1.030 1.00 16.40 294 LYS A O 1
ATOM 2092 N N . GLY A 1 268 ? -9.166 -6.211 2.695 1.00 14.91 295 GLY A N 1
ATOM 2093 C CA . GLY A 1 268 ? -8.481 -5.426 3.714 1.00 16.43 295 GLY A CA 1
ATOM 2094 C C . GLY A 1 268 ? -7.048 -5.839 3.994 1.00 15.71 295 GLY A C 1
ATOM 2095 O O . GLY A 1 268 ? -6.318 -5.127 4.680 1.00 19.30 295 GLY A O 1
ATOM 2096 N N . TYR A 1 269 ? -6.630 -6.968 3.431 1.00 14.46 296 TYR A N 1
ATOM 2097 C CA . TYR A 1 269 ? -5.234 -7.389 3.504 1.00 15.43 296 TYR A CA 1
ATOM 2098 C C . TYR A 1 269 ? -4.375 -6.770 2.401 1.00 15.70 296 TYR A C 1
ATOM 2099 O O . TYR A 1 269 ? -3.143 -6.897 2.439 1.00 17.53 296 TYR A O 1
ATOM 2108 N N . ASN A 1 270 ? -4.999 -6.098 1.431 1.00 15.55 297 ASN A N 1
ATOM 2109 C CA . ASN A 1 270 ? -4.222 -5.454 0.350 1.00 16.96 297 ASN A CA 1
ATOM 2110 C C . ASN A 1 270 ? -3.255 -6.426 -0.333 1.00 16.91 297 ASN A C 1
ATOM 2111 O O . ASN A 1 270 ? -2.056 -6.142 -0.479 1.00 19.21 297 ASN A O 1
ATOM 2116 N N . PHE A 1 271 ? -3.777 -7.579 -0.750 1.00 15.90 298 PHE A N 1
ATOM 2117 C CA . PHE A 1 271 ? -2.962 -8.567 -1.423 1.00 15.75 298 PHE A CA 1
ATOM 2118 C C . PHE A 1 271 ? -2.412 -7.989 -2.738 1.00 16.11 298 PHE A C 1
ATOM 2119 O O . PHE A 1 271 ? -3.050 -7.175 -3.418 1.00 16.71 298 PHE A O 1
ATOM 2127 N N . SER A 1 272 ? -1.222 -8.454 -3.076 1.00 15.96 299 SER A N 1
ATOM 2128 C CA . SER A 1 272 ? -0.525 -8.050 -4.285 1.00 15.83 299 SER A CA 1
ATOM 2129 C C . SER A 1 272 ? 0.375 -9.193 -4.720 1.00 17.53 299 SER A C 1
ATOM 2130 O O . SER A 1 272 ? 0.403 -10.242 -4.093 1.00 17.01 299 SER A O 1
ATOM 2133 N N . ARG A 1 273 ? 1.182 -8.963 -5.749 1.00 17.25 300 ARG A N 1
ATOM 2134 C CA . ARG A 1 273 ? 2.160 -9.975 -6.122 1.00 19.86 300 ARG A CA 1
ATOM 2135 C C . ARG A 1 273 ? 3.119 -10.336 -4.966 1.00 20.15 300 ARG A C 1
ATOM 2136 O O . ARG A 1 273 ? 3.563 -11.455 -4.863 1.00 22.20 300 ARG A O 1
ATOM 2144 N N . GLU A 1 274 ? 3.391 -9.387 -4.077 1.00 20.13 301 GLU A N 1
ATOM 2145 C CA . GLU A 1 274 ? 4.299 -9.617 -2.937 1.00 22.25 301 GLU A CA 1
ATOM 2146 C C . GLU A 1 274 ? 3.724 -10.683 -1.989 1.00 19.08 301 GLU A C 1
ATOM 2147 O O . GLU A 1 274 ? 4.469 -11.399 -1.304 1.00 22.08 301 GLU A O 1
ATOM 2153 N N . SER A 1 275 ? 2.390 -10.828 -1.997 1.00 17.63 302 SER A N 1
ATOM 2154 C CA . SER A 1 275 ? 1.712 -11.741 -1.085 1.00 18.08 302 SER A CA 1
ATOM 2155 C C . SER A 1 275 ? 2.062 -13.200 -1.327 1.00 17.09 302 SER A C 1
ATOM 2156 O O . SER A 1 275 ? 1.837 -14.039 -0.462 1.00 18.41 302 SER A O 1
ATOM 2159 N N . VAL A 1 276 ? 2.575 -13.494 -2.525 1.00 17.15 303 VAL A N 1
ATOM 2160 C CA . VAL A 1 276 ? 2.947 -14.849 -2.906 1.00 19.15 303 VAL A CA 1
ATOM 2161 C C . VAL A 1 276 ? 4.421 -15.031 -3.286 1.00 21.03 303 VAL A C 1
ATOM 2162 O O . VAL A 1 276 ? 4.814 -16.085 -3.783 1.00 26.82 303 VAL A O 1
ATOM 2166 N N . GLU A 1 277 ? 5.249 -14.034 -2.948 1.00 23.02 304 GLU A N 1
ATOM 2167 C CA . GLU A 1 277 ? 6.615 -13.926 -3.453 1.00 27.44 304 GLU A CA 1
ATOM 2168 C C . GLU A 1 277 ? 7.642 -14.715 -2.648 1.00 27.71 304 GLU A C 1
ATOM 2169 O O . GLU A 1 277 ? 8.770 -14.891 -3.105 1.00 34.99 304 GLU A O 1
ATOM 2175 N N . SER A 1 278 ? 7.283 -15.121 -1.435 1.00 24.67 305 SER A N 1
ATOM 2176 C CA . SER A 1 278 ? 8.111 -15.977 -0.587 1.00 23.71 305 SER A CA 1
ATOM 2177 C C . SER A 1 278 ? 7.221 -17.006 0.096 1.00 21.73 305 SER A C 1
ATOM 2178 O O . SER A 1 278 ? 6.010 -16.792 0.205 1.00 22.19 305 SER A O 1
ATOM 2181 N N . PRO A 1 279 ? 7.795 -18.126 0.581 1.00 23.39 306 PRO A N 1
ATOM 2182 C CA . PRO A 1 279 ? 6.927 -19.104 1.276 1.00 23.54 306 PRO A CA 1
ATOM 2183 C C . PRO A 1 279 ? 6.273 -18.579 2.547 1.00 20.71 306 PRO A C 1
ATOM 2184 O O . PRO A 1 279 ? 5.140 -18.947 2.843 1.00 23.35 306 PRO A O 1
ATOM 2188 N N . GLU A 1 280 ? 6.970 -17.710 3.267 1.00 23.83 307 GLU A N 1
ATOM 2189 C CA . GLU A 1 280 ? 6.413 -17.119 4.477 1.00 23.48 307 GLU A CA 1
ATOM 2190 C C . GLU A 1 280 ? 5.163 -16.299 4.144 1.00 20.24 307 GLU A C 1
ATOM 2191 O O . GLU A 1 280 ? 4.103 -16.447 4.793 1.00 22.43 307 GLU A O 1
ATOM 2197 N N . GLN A 1 281 ? 5.281 -15.439 3.127 1.00 19.19 308 GLN A N 1
ATOM 2198 C CA . GLN A 1 281 ? 4.176 -14.571 2.740 1.00 18.04 308 GLN A CA 1
ATOM 2199 C C . GLN A 1 281 ? 3.052 -15.430 2.151 1.00 14.45 308 GLN A C 1
ATOM 2200 O O . GLN A 1 281 ? 1.876 -15.226 2.461 1.00 15.48 308 GLN A O 1
ATOM 2206 N N . LYS A 1 282 ? 3.434 -16.322 1.242 1.00 15.18 309 LYS A N 1
ATOM 2207 C CA . LYS A 1 282 ? 2.466 -17.152 0.533 1.00 15.73 309 LYS A CA 1
ATOM 2208 C C . LYS A 1 282 ? 1.663 -18.014 1.514 1.00 13.64 309 LYS A C 1
ATOM 2209 O O . LYS A 1 282 ? 0.422 -18.160 1.398 1.00 14.09 309 LYS A O 1
ATOM 2215 N N . GLY A 1 283 ? 2.354 -18.598 2.494 1.00 15.05 310 GLY A N 1
ATOM 2216 C CA . GLY A 1 283 ? 1.670 -19.437 3.464 1.00 14.93 310 GLY A CA 1
ATOM 2217 C C . GLY A 1 283 ? 0.629 -18.659 4.269 1.00 14.19 310 GLY A C 1
ATOM 2218 O O . GLY A 1 283 ? -0.512 -19.116 4.477 1.00 15.16 310 GLY A O 1
ATOM 2219 N N . LEU A 1 284 ? 1.036 -17.485 4.758 1.00 14.25 311 LEU A N 1
ATOM 2220 C CA . LEU A 1 284 ? 0.106 -16.621 5.505 1.00 13.88 311 LEU A CA 1
ATOM 2221 C C . LEU A 1 284 ? -1.089 -16.207 4.619 1.00 12.73 311 LEU A C 1
ATOM 2222 O O . LEU A 1 284 ? -2.242 -16.216 5.059 1.00 13.47 311 LEU A O 1
ATOM 2227 N N . THR A 1 285 ? -0.795 -15.838 3.384 1.00 12.41 312 THR A N 1
ATOM 2228 C CA . THR A 1 285 ? -1.844 -15.448 2.444 1.00 11.95 312 THR A CA 1
ATOM 2229 C C . THR A 1 285 ? -2.885 -16.554 2.254 1.00 11.49 312 THR A C 1
ATOM 2230 O O . THR A 1 285 ? -4.093 -16.310 2.324 1.00 11.88 31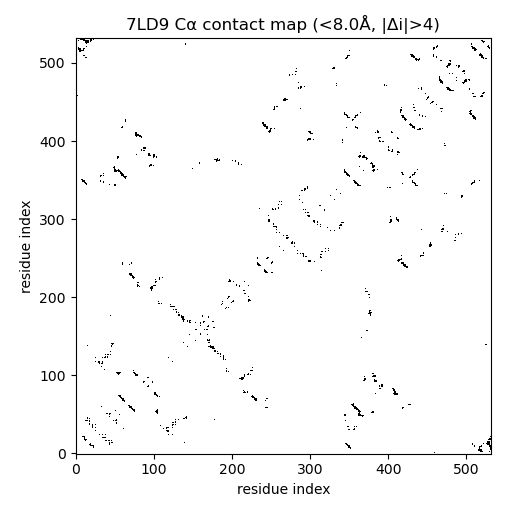2 THR A O 1
ATOM 2234 N N . TYR A 1 286 ? -2.413 -17.775 2.031 1.00 11.22 313 TYR A N 1
ATOM 2235 C CA . TYR A 1 286 ? -3.359 -18.879 1.805 1.00 11.11 313 TYR A CA 1
ATOM 2236 C C . TYR A 1 286 ? -4.124 -19.259 3.074 1.00 10.94 313 TYR A C 1
ATOM 2237 O O . TYR A 1 286 ? -5.304 -19.627 3.005 1.00 11.19 313 TYR A O 1
ATOM 2246 N N . HIS A 1 287 ? -3.470 -19.151 4.235 1.00 11.53 314 HIS A N 1
ATOM 2247 C CA . HIS A 1 287 ? -4.187 -19.318 5.496 1.00 11.03 314 HIS A CA 1
ATOM 2248 C C . HIS A 1 287 ? -5.335 -18.304 5.607 1.00 10.27 314 HIS A C 1
ATOM 2249 O O . HIS A 1 287 ? -6.471 -18.640 5.956 1.00 11.01 314 HIS A O 1
ATOM 2256 N N . ARG A 1 288 ? -5.032 -17.046 5.299 1.00 11.03 315 ARG A N 1
ATOM 2257 C CA . ARG A 1 288 ? -6.041 -15.996 5.362 1.00 11.31 315 ARG A CA 1
ATOM 2258 C C . ARG A 1 288 ? -7.212 -16.275 4.406 1.00 10.93 315 ARG A C 1
ATOM 2259 O O . ARG A 1 288 ? -8.373 -16.049 4.744 1.00 11.41 315 ARG A O 1
ATOM 2267 N N . ILE A 1 289 ? -6.891 -16.750 3.207 1.00 10.79 316 ILE A N 1
ATOM 2268 C CA . ILE A 1 289 ? -7.926 -17.130 2.248 1.00 10.32 316 ILE A CA 1
ATOM 2269 C C . ILE A 1 289 ? -8.838 -18.212 2.844 1.00 10.59 316 ILE A C 1
ATOM 2270 O O . ILE A 1 289 ? -10.070 -18.089 2.785 1.00 10.87 316 ILE A O 1
ATOM 2275 N N . VAL A 1 290 ? -8.240 -19.273 3.407 1.00 10.06 317 VAL A N 1
ATOM 2276 C CA . VAL A 1 290 ? -9.063 -20.324 3.970 1.00 10.31 317 VAL A CA 1
ATOM 2277 C C . VAL A 1 290 ? -9.952 -19.815 5.120 1.00 11.09 317 VAL A C 1
ATOM 2278 O O . VAL A 1 290 ? -11.119 -20.208 5.236 1.00 10.93 317 VAL A O 1
ATOM 2282 N N . GLU A 1 291 ? -9.401 -18.948 5.960 1.00 10.45 318 GLU A N 1
ATOM 2283 C CA . GLU A 1 291 ? -10.200 -18.388 7.068 1.00 10.39 318 GLU A CA 1
ATOM 2284 C C . GLU A 1 291 ? -11.345 -17.532 6.552 1.00 10.68 318 GLU A C 1
ATOM 2285 O O . GLU A 1 291 ? -12.435 -17.558 7.100 1.00 11.38 318 GLU A O 1
ATOM 2291 N N . ALA A 1 292 ? -11.101 -16.784 5.466 1.00 10.27 319 ALA A N 1
ATOM 2292 C CA . ALA A 1 292 ? -12.176 -16.019 4.845 1.00 11.41 319 ALA A CA 1
ATOM 2293 C C . ALA A 1 292 ? -13.274 -16.949 4.322 1.00 10.56 319 ALA A C 1
ATOM 2294 O O . ALA A 1 292 ? -14.462 -16.670 4.458 1.00 11.37 319 ALA A O 1
ATOM 2296 N N . PHE A 1 293 ? -12.863 -18.051 3.695 1.00 10.32 320 PHE A N 1
ATOM 2297 C CA . PHE A 1 293 ? -13.840 -19.068 3.253 1.00 10.50 320 PHE A CA 1
ATOM 2298 C C . PHE A 1 293 ? -14.693 -19.559 4.442 1.00 10.66 320 PHE A C 1
ATOM 2299 O O . PHE A 1 293 ? -15.913 -19.671 4.339 1.00 11.78 320 PHE A O 1
ATOM 2307 N N . ARG A 1 294 ? -14.034 -19.853 5.563 1.00 10.59 321 ARG A N 1
ATOM 2308 C CA . ARG A 1 294 ? -14.741 -20.393 6.713 1.00 10.78 321 ARG A CA 1
ATOM 2309 C C . ARG A 1 294 ? -15.745 -19.385 7.263 1.00 10.68 321 ARG A C 1
ATOM 2310 O O . ARG A 1 294 ? -16.884 -19.763 7.565 1.00 13.32 321 ARG A O 1
ATOM 2318 N N . PHE A 1 295 ? -15.351 -18.127 7.386 1.00 11.09 322 PHE A N 1
ATOM 2319 C CA . PHE A 1 295 ? -16.300 -17.091 7.805 1.00 12.46 322 PHE A CA 1
ATOM 2320 C C . PHE A 1 295 ? -17.449 -16.951 6.835 1.00 14.14 322 PHE A C 1
ATOM 2321 O O . PHE A 1 295 ? -18.598 -16.747 7.243 1.00 17.33 322 PHE A O 1
ATOM 2329 N N . ALA A 1 296 ? -17.155 -16.984 5.537 1.00 12.88 323 ALA A N 1
ATOM 2330 C CA . ALA A 1 296 ? -18.218 -16.739 4.555 1.00 15.29 323 ALA A CA 1
ATOM 2331 C C . ALA A 1 296 ? -19.219 -17.893 4.513 1.00 16.57 323 ALA A C 1
ATOM 2332 O O . ALA A 1 296 ? -20.433 -17.656 4.356 1.00 18.73 323 ALA A O 1
ATOM 2334 N N . TYR A 1 297 ? -18.725 -19.127 4.622 1.00 14.88 324 TYR A N 1
ATOM 2335 C CA . TYR A 1 297 ? -19.593 -20.305 4.618 1.00 14.46 324 TYR A CA 1
ATOM 2336 C C . TYR A 1 297 ? -20.413 -20.452 5.907 1.00 17.27 324 TYR A C 1
ATOM 2337 O O . TYR A 1 297 ? -21.506 -21.018 5.894 1.00 17.89 324 TYR A O 1
ATOM 2346 N N . ALA A 1 298 ? -19.943 -19.865 6.981 1.00 15.94 325 ALA A N 1
ATOM 2347 C CA . ALA A 1 298 ? -20.741 -19.842 8.223 1.00 17.14 325 ALA A CA 1
ATOM 2348 C C . ALA A 1 298 ? -22.072 -19.072 8.068 1.00 17.25 325 ALA A C 1
ATOM 2349 O O . ALA A 1 298 ? -23.107 -19.469 8.625 1.00 19.84 325 ALA A O 1
ATOM 2351 N N . LYS A 1 299 ? -22.022 -18.042 7.225 1.00 18.90 326 LYS A N 1
ATOM 2352 C CA . LYS A 1 299 ? -23.129 -17.178 7.006 1.00 20.08 326 LYS A CA 1
ATOM 2353 C C . LYS A 1 299 ? -24.115 -17.759 5.919 1.00 24.17 326 LYS A C 1
ATOM 2354 O O . LYS A 1 299 ? -25.339 -17.488 5.901 1.00 21.92 326 LYS A O 1
ATOM 2360 N N . ARG A 1 300 ? -23.576 -18.580 5.036 1.00 19.37 327 ARG A N 1
ATOM 2361 C CA . ARG A 1 300 ? -24.336 -19.195 3.964 1.00 17.66 327 ARG A CA 1
ATOM 2362 C C . ARG A 1 300 ? -25.571 -19.990 4.417 1.00 18.39 327 ARG A C 1
ATOM 2363 O O . ARG A 1 300 ? -26.557 -20.081 3.658 1.00 18.87 327 ARG A O 1
ATOM 2371 N N . THR A 1 301 ? -25.533 -20.586 5.618 1.00 21.92 328 THR A N 1
ATOM 2372 C CA . THR A 1 301 ? -26.666 -21.426 6.054 1.00 24.32 328 THR A CA 1
ATOM 2373 C C . THR A 1 301 ? -27.969 -20.692 6.285 1.00 20.11 328 THR A C 1
ATOM 2374 O O . THR A 1 301 ? -28.995 -21.334 6.371 1.00 23.68 328 THR A O 1
ATOM 2378 N N . LEU A 1 302 ? -27.935 -19.362 6.350 1.00 18.12 329 LEU A N 1
ATOM 2379 C CA . LEU A 1 302 ? -29.173 -18.584 6.442 1.00 19.73 329 LEU A CA 1
ATOM 2380 C C . LEU A 1 302 ? -29.779 -18.191 5.099 1.00 17.68 329 LEU A C 1
ATOM 2381 O O . LEU A 1 302 ? -30.852 -17.589 5.045 1.00 19.10 329 LEU A O 1
ATOM 2386 N N . LEU A 1 303 ? -29.088 -18.509 4.008 1.00 16.27 330 LEU A N 1
ATOM 2387 C CA . LEU A 1 303 ? -29.581 -18.163 2.683 1.00 15.89 330 LEU A CA 1
ATOM 2388 C C . LEU A 1 303 ? -30.583 -19.177 2.142 1.00 15.00 330 LEU A C 1
ATOM 2389 O O . LEU A 1 303 ? -30.538 -20.364 2.407 1.00 16.08 330 LEU A O 1
ATOM 2394 N N . GLY A 1 304 ? -31.489 -18.653 1.351 1.00 15.46 331 GLY A N 1
ATOM 2395 C CA . GLY A 1 304 ? -32.459 -19.448 0.622 1.00 14.53 331 GLY A CA 1
ATOM 2396 C C . GLY A 1 304 ? -33.159 -18.556 -0.378 1.00 13.89 331 GLY A C 1
ATOM 2397 O O . GLY A 1 304 ? -32.791 -17.404 -0.550 1.00 16.38 331 GLY A O 1
ATOM 2398 N N . ASP A 1 305 ? -34.175 -19.105 -1.044 1.00 13.05 332 ASP A N 1
ATOM 2399 C CA . ASP A 1 305 ? -34.919 -18.358 -2.042 1.00 12.85 332 ASP A CA 1
ATOM 2400 C C . ASP A 1 305 ? -35.570 -17.1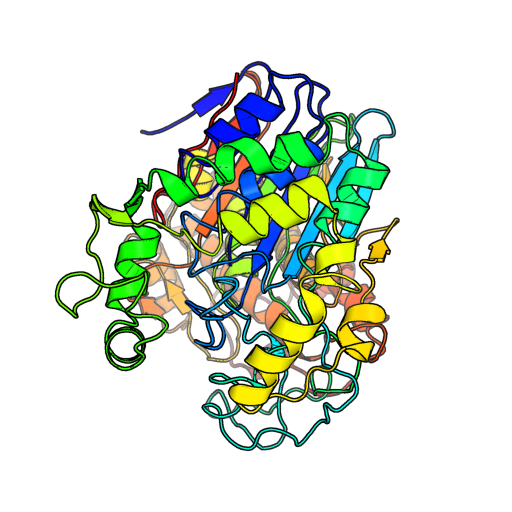37 -1.363 1.00 13.19 332 ASP A C 1
ATOM 2401 O O . ASP A 1 305 ? -36.394 -17.308 -0.470 1.00 14.76 332 ASP A O 1
ATOM 2406 N N . PRO A 1 306 ? -35.227 -15.924 -1.807 1.00 14.05 333 PRO A N 1
ATOM 2407 C CA . PRO A 1 306 ? -35.701 -14.716 -1.161 1.00 15.16 333 PRO A CA 1
ATOM 2408 C C . PRO A 1 306 ? -37.203 -14.455 -1.295 1.00 15.90 333 PRO A C 1
ATOM 2409 O O . PRO A 1 306 ? -37.738 -13.594 -0.605 1.00 19.19 333 PRO A O 1
ATOM 2413 N N . LYS A 1 307 ? -37.860 -15.184 -2.203 1.00 15.81 334 LYS A N 1
ATOM 2414 C CA . LYS A 1 307 ? -39.324 -15.155 -2.310 1.00 17.27 334 LYS A CA 1
ATOM 2415 C C . LYS A 1 307 ? -40.020 -15.897 -1.157 1.00 17.54 334 LYS A C 1
ATOM 2416 O O . LYS A 1 307 ? -41.209 -15.668 -0.868 1.00 22.28 334 LYS A O 1
ATOM 2422 N N . PHE A 1 308 ? -39.275 -16.793 -0.521 1.00 16.46 335 PHE A N 1
ATOM 2423 C CA . PHE A 1 308 ? -39.792 -17.670 0.527 1.00 17.37 335 PHE A CA 1
ATOM 2424 C C . PHE A 1 308 ? -39.229 -17.411 1.918 1.00 17.98 335 PHE A C 1
ATOM 2425 O O . PHE A 1 308 ? -39.903 -17.688 2.904 1.00 25.03 335 PHE A O 1
ATOM 2433 N N A VAL A 1 309 ? -37.995 -16.898 1.951 0.50 17.05 336 VAL A N 1
ATOM 2434 N N B VAL A 1 309 ? -38.017 -16.888 1.994 0.50 17.21 336 VAL A N 1
ATOM 2435 C CA A VAL A 1 309 ? -37.189 -16.667 3.155 0.50 18.34 336 VAL A CA 1
ATOM 2436 C CA B VAL A 1 309 ? -37.387 -16.639 3.272 0.50 19.85 336 VAL A CA 1
ATOM 2437 C C A VAL A 1 309 ? -36.804 -15.188 3.162 0.50 18.97 336 VAL A C 1
ATOM 2438 C C B VAL A 1 309 ? -36.751 -15.261 3.217 0.50 19.81 336 VAL A C 1
ATOM 2439 O O A VAL A 1 309 ? -36.431 -14.636 2.125 0.50 18.26 336 VAL A O 1
ATOM 2440 O O B VAL A 1 309 ? -36.185 -14.854 2.204 0.50 19.46 336 VAL A O 1
ATOM 2447 N N . ASP A 1 310 ? -36.880 -14.538 4.319 1.00 21.93 337 ASP A N 1
ATOM 2448 C CA . ASP A 1 310 ? -36.407 -13.159 4.414 1.00 22.09 337 ASP A CA 1
ATOM 2449 C C . ASP A 1 310 ? -34.899 -13.171 4.614 1.00 25.15 337 ASP A C 1
ATOM 2450 O O . ASP A 1 310 ? -34.431 -13.453 5.698 1.00 30.92 337 ASP A O 1
ATOM 2455 N N . VAL A 1 311 ? -34.160 -12.886 3.540 1.00 20.50 338 VAL A N 1
ATOM 2456 C CA . VAL A 1 311 ? -32.693 -12.859 3.573 1.00 21.48 338 VAL A CA 1
ATOM 2457 C C . VAL A 1 311 ? -32.125 -11.440 3.541 1.00 20.53 338 VAL A C 1
ATOM 2458 O O . VAL A 1 311 ? -30.920 -11.259 3.433 1.00 22.46 338 VAL A O 1
ATOM 2462 N N A THR A 1 312 ? -33.006 -10.449 3.672 0.50 22.93 339 THR A N 1
ATOM 2463 N N B THR A 1 312 ? -32.984 -10.429 3.650 0.50 23.09 339 THR A N 1
ATOM 2464 C CA A THR A 1 312 ? -32.622 -9.049 3.501 0.50 24.85 339 THR A CA 1
ATOM 2465 C CA B THR A 1 312 ? -32.526 -9.056 3.417 0.50 24.75 339 THR A CA 1
ATOM 2466 C C A THR A 1 312 ? -31.433 -8.626 4.370 0.50 24.17 339 THR A C 1
ATOM 2467 C C B THR A 1 312 ? -31.407 -8.600 4.373 0.50 24.16 339 THR A C 1
ATOM 2468 O O A THR A 1 312 ? -30.443 -8.084 3.863 0.50 27.49 339 THR A O 1
ATOM 2469 O O B THR A 1 312 ? -30.419 -8.005 3.920 0.50 28.15 339 THR A O 1
ATOM 2476 N N . GLU A 1 313 ? -31.536 -8.898 5.666 1.00 25.49 340 GLU A N 1
ATOM 2477 C CA . GLU A 1 313 ? -30.514 -8.486 6.632 1.00 28.81 340 GLU A CA 1
ATOM 2478 C C . GLU A 1 313 ? -29.255 -9.343 6.490 1.00 24.64 340 GLU A C 1
ATOM 2479 O O . GLU A 1 313 ? -28.157 -8.860 6.655 1.00 26.68 340 GLU A O 1
ATOM 2485 N N . VAL A 1 314 ? -29.438 -10.624 6.185 1.00 22.18 341 VAL A N 1
ATOM 2486 C CA . VAL A 1 314 ? -28.329 -11.534 5.979 1.00 23.46 341 VAL A CA 1
ATOM 2487 C C . VAL A 1 314 ? -27.456 -11.052 4.841 1.00 19.52 341 VAL A C 1
ATOM 2488 O O . VAL A 1 314 ? -26.218 -10.956 4.966 1.00 19.19 341 VAL A O 1
ATOM 2492 N N . VAL A 1 315 ? -28.104 -10.759 3.722 1.00 18.05 342 VAL A N 1
ATOM 2493 C CA . VAL A 1 315 ? -27.415 -10.324 2.536 1.00 17.78 342 VAL A CA 1
ATOM 2494 C C . VAL A 1 315 ? -26.794 -8.939 2.761 1.00 18.47 342 VAL A C 1
ATOM 2495 O O . VAL A 1 315 ? -25.676 -8.702 2.320 1.00 18.27 342 VAL A O 1
ATOM 2499 N N . ARG A 1 316 ? -27.501 -8.032 3.437 1.00 21.02 343 ARG A N 1
ATOM 2500 C CA . ARG A 1 316 ? -26.930 -6.731 3.760 1.00 22.35 343 ARG A CA 1
ATOM 2501 C C . ARG A 1 316 ? -25.617 -6.906 4.511 1.00 21.56 343 ARG A C 1
ATOM 2502 O O . ARG A 1 316 ? -24.629 -6.250 4.202 1.00 22.48 343 ARG A O 1
ATOM 2510 N N . ASN A 1 317 ? -25.596 -7.807 5.489 1.00 20.26 344 ASN A N 1
ATOM 2511 C CA . ASN A 1 317 ? -24.328 -8.028 6.207 1.00 20.24 344 ASN A CA 1
ATOM 2512 C C . ASN A 1 317 ? -23.265 -8.650 5.318 1.00 19.39 344 ASN A C 1
ATOM 2513 O O . ASN A 1 317 ? -22.114 -8.201 5.296 1.00 17.96 344 ASN A O 1
ATOM 2518 N N . MET A 1 318 ? -23.635 -9.705 4.603 1.00 16.91 345 MET A N 1
ATOM 2519 C CA . MET A 1 318 ? -22.666 -10.388 3.754 1.00 16.98 345 MET A CA 1
ATOM 2520 C C . MET A 1 318 ? -22.028 -9.480 2.695 1.00 16.47 345 MET A C 1
ATOM 2521 O O . MET A 1 318 ? -20.906 -9.732 2.247 1.00 17.43 345 MET A O 1
ATOM 2526 N N . THR A 1 319 ? -22.736 -8.426 2.291 1.00 16.99 346 THR A N 1
ATOM 2527 C CA . THR A 1 319 ? -22.202 -7.500 1.298 1.00 19.00 346 THR A CA 1
ATOM 2528 C C . THR A 1 319 ? -21.628 -6.186 1.880 1.00 18.85 346 THR A C 1
ATOM 2529 O O . THR A 1 319 ? -21.177 -5.317 1.123 1.00 22.44 346 THR A O 1
ATOM 2533 N N . SER A 1 320 ? -21.649 -6.074 3.200 1.00 17.30 347 SER A N 1
ATOM 2534 C CA . SER A 1 320 ? -21.145 -4.904 3.939 1.00 18.20 347 SER A CA 1
ATOM 2535 C C . SER A 1 320 ? -19.647 -4.999 4.154 1.00 14.74 347 SER A C 1
ATOM 2536 O O . SER A 1 320 ? -19.157 -5.955 4.748 1.00 15.11 347 SER A O 1
ATOM 2539 N N . GLU A 1 321 ? -18.920 -3.982 3.700 1.00 16.65 348 GLU A N 1
ATOM 2540 C CA . GLU A 1 321 ? -17.490 -3.909 3.929 1.00 16.06 348 GLU A CA 1
ATOM 2541 C C . GLU A 1 321 ? -17.149 -3.814 5.409 1.00 13.90 348 GLU A C 1
ATOM 2542 O O . GLU A 1 321 ? -16.107 -4.344 5.833 1.00 14.97 348 GLU A O 1
ATOM 2548 N N . PHE A 1 322 ? -17.960 -3.085 6.173 1.00 15.20 349 PHE A N 1
ATOM 2549 C CA . PHE A 1 322 ? -17.720 -2.966 7.611 1.00 14.46 349 PHE A CA 1
ATOM 2550 C C . PHE A 1 322 ? -17.896 -4.308 8.343 1.00 14.01 349 PHE A C 1
ATOM 2551 O O . PHE A 1 322 ? -17.049 -4.705 9.131 1.00 14.69 349 PHE A O 1
ATOM 2559 N N . PHE A 1 323 ? -18.935 -5.049 7.996 1.00 14.84 350 PHE A N 1
ATOM 2560 C CA . PHE A 1 323 ? -19.140 -6.391 8.541 1.00 14.67 350 PHE A CA 1
ATOM 2561 C C . PHE A 1 323 ? -17.934 -7.266 8.186 1.00 13.06 350 PHE A C 1
ATOM 2562 O O . PHE A 1 323 ? -17.384 -7.996 9.023 1.00 14.48 350 PHE A O 1
ATOM 2570 N N . ALA A 1 324 ? -17.514 -7.207 6.926 1.00 12.21 351 ALA A N 1
ATOM 2571 C CA . ALA A 1 324 ? -16.353 -7.990 6.523 1.00 12.38 351 ALA A CA 1
ATOM 2572 C C . ALA A 1 324 ? -15.100 -7.629 7.324 1.00 11.57 351 ALA A C 1
ATOM 2573 O O . ALA A 1 324 ? -14.319 -8.522 7.662 1.00 13.38 351 ALA A O 1
ATOM 2575 N N . ALA A 1 325 ? -14.895 -6.338 7.611 1.00 12.93 352 ALA A N 1
ATOM 2576 C CA . ALA A 1 325 ? -13.773 -5.911 8.442 1.00 14.35 352 ALA A CA 1
ATOM 2577 C C . ALA A 1 325 ? -13.844 -6.476 9.862 1.00 13.36 352 ALA A C 1
ATOM 2578 O O . ALA A 1 325 ? -12.813 -6.827 10.431 1.00 14.97 352 ALA A O 1
ATOM 2580 N N . GLN A 1 326 ? -15.058 -6.597 10.391 1.00 12.77 353 GLN A N 1
ATOM 2581 C CA . GLN A 1 326 ? -15.287 -7.208 11.702 1.00 14.62 353 GLN A CA 1
ATOM 2582 C C . GLN A 1 326 ? -14.882 -8.676 11.685 1.00 14.19 353 GLN A C 1
ATOM 2583 O O . GLN A 1 326 ? -14.319 -9.173 12.656 1.00 17.04 353 GLN A O 1
ATOM 2589 N N . LEU A 1 327 ? -15.171 -9.374 10.584 1.00 12.90 354 LEU A N 1
ATOM 2590 C CA . LEU A 1 327 ? -14.738 -10.765 10.453 1.00 12.73 354 LEU A CA 1
ATOM 2591 C C . LEU A 1 327 ? -13.232 -10.885 10.236 1.00 12.07 354 LEU A C 1
ATOM 2592 O O . LEU A 1 327 ? -12.574 -11.738 10.853 1.00 12.73 354 LEU A O 1
ATOM 2597 N N A ARG A 1 328 ? -12.650 -10.018 9.401 0.50 11.83 355 ARG A N 1
ATOM 2598 N N B ARG A 1 328 ? -12.681 -10.007 9.396 0.50 12.41 355 ARG A N 1
ATOM 2599 C CA A ARG A 1 328 ? -11.203 -10.089 9.163 0.50 12.45 355 ARG A CA 1
ATOM 2600 C CA B ARG A 1 328 ? -11.247 -9.997 9.129 0.50 13.69 355 ARG A CA 1
ATOM 2601 C C A ARG A 1 328 ? -10.432 -9.876 10.468 0.50 12.70 355 ARG A C 1
ATOM 2602 C C B ARG A 1 328 ? -10.449 -9.849 10.435 0.50 13.32 355 ARG A C 1
ATOM 2603 O O A ARG A 1 328 ? -9.383 -10.500 10.688 0.50 13.74 355 ARG A O 1
ATOM 2604 O O B ARG A 1 328 ? -9.414 -10.502 10.624 0.50 14.44 355 ARG A O 1
ATOM 2619 N N . ALA A 1 329 ? -10.953 -9.021 11.348 1.00 13.23 356 ALA A N 1
ATOM 2620 C CA . ALA A 1 329 ? -10.300 -8.790 12.620 1.00 13.90 356 ALA A CA 1
ATOM 2621 C C . ALA A 1 329 ? -10.249 -10.030 13.529 1.00 14.66 356 ALA A C 1
ATOM 2622 O O . ALA A 1 329 ? -9.448 -10.048 14.480 1.00 18.34 356 ALA A O 1
ATOM 2624 N N . GLN A 1 330 ? -11.133 -11.004 13.255 1.00 13.74 357 GLN A N 1
ATOM 2625 C CA . GLN A 1 330 ? -11.180 -12.261 13.975 1.00 13.34 357 GLN A CA 1
ATOM 2626 C C . GLN A 1 330 ? -10.329 -13.357 13.343 1.00 14.27 357 GLN A C 1
ATOM 2627 O O . GLN A 1 330 ? -10.230 -14.456 13.897 1.00 15.56 357 GLN A O 1
ATOM 2633 N N . ILE A 1 331 ? -9.711 -13.065 12.201 1.00 13.13 358 ILE A N 1
ATOM 2634 C CA . ILE A 1 331 ? -8.830 -14.042 11.590 1.00 12.64 358 ILE A CA 1
ATOM 2635 C C . ILE A 1 331 ? -7.470 -13.929 12.295 1.00 13.91 358 ILE A C 1
ATOM 2636 O O . ILE A 1 331 ? -6.842 -12.872 12.293 1.00 16.14 358 ILE A O 1
ATOM 2641 N N . SER A 1 332 ? -7.054 -15.024 12.916 1.00 14.05 359 SER A N 1
ATOM 2642 C CA . SER A 1 332 ? -5.789 -15.099 13.620 1.00 14.56 359 SER A CA 1
ATOM 2643 C C . SER A 1 332 ? -4.717 -15.524 12.639 1.00 15.04 359 SER A C 1
ATOM 2644 O O . SER A 1 332 ? -4.868 -16.532 11.960 1.00 17.29 359 SER A O 1
ATOM 2647 N N . ASP A 1 333 ? -3.610 -14.800 12.570 1.00 15.30 360 ASP A N 1
ATOM 2648 C CA . ASP A 1 333 ? -2.585 -15.188 11.614 1.00 16.12 360 ASP A CA 1
ATOM 2649 C C . ASP A 1 333 ? -1.893 -16.514 11.877 1.00 15.53 360 ASP A C 1
ATOM 2650 O O . ASP A 1 333 ? -1.446 -17.150 10.940 1.00 18.27 360 ASP A O 1
ATOM 2655 N N A ASP A 1 334 ? -1.915 -16.934 13.139 0.50 16.02 361 ASP A N 1
ATOM 2656 N N B ASP A 1 334 ? -1.802 -16.961 13.133 0.50 15.72 361 ASP A N 1
ATOM 2657 C CA A ASP A 1 334 ? -1.159 -18.055 13.629 0.50 16.54 361 ASP A CA 1
ATOM 2658 C CA B ASP A 1 334 ? -1.074 -18.199 13.434 0.50 16.15 361 ASP A CA 1
ATOM 2659 C C A ASP A 1 334 ? -1.926 -19.387 13.693 0.50 15.04 361 ASP A C 1
ATOM 2660 C C B ASP A 1 334 ? -1.934 -19.437 13.721 0.50 14.64 361 ASP A C 1
ATOM 2661 O O A ASP A 1 334 ? -1.319 -20.448 13.860 0.50 16.09 361 ASP A O 1
ATOM 2662 O O B ASP A 1 334 ? -1.400 -20.490 14.099 0.50 16.65 361 ASP A O 1
ATOM 2671 N N . THR A 1 335 ? -3.255 -19.338 13.565 1.00 15.11 362 THR A N 1
ATOM 2672 C CA . THR A 1 335 ? -4.089 -20.521 13.784 1.00 15.24 362 THR A CA 1
ATOM 2673 C C . THR A 1 335 ? -5.444 -20.422 13.138 1.00 13.69 362 THR A C 1
ATOM 2674 O O . THR A 1 335 ? -5.971 -19.323 12.980 1.00 14.83 362 THR A O 1
ATOM 2678 N N . THR A 1 336 ? -5.990 -21.585 12.780 1.00 13.47 363 THR A N 1
ATOM 2679 C CA . THR A 1 336 ? -7.410 -21.714 12.504 1.00 14.01 363 THR A CA 1
ATOM 2680 C C . THR A 1 336 ? -8.142 -22.003 13.826 1.00 13.82 363 THR A C 1
ATOM 2681 O O . THR A 1 336 ? -7.517 -22.061 14.881 1.00 17.69 363 THR A O 1
ATOM 2685 N N . HIS A 1 337 ? -9.460 -22.106 13.760 1.00 13.00 364 HIS A N 1
ATOM 2686 C CA . HIS A 1 337 ? -10.290 -22.213 14.936 1.00 13.69 364 HIS A CA 1
ATOM 2687 C C . HIS A 1 337 ? -11.357 -23.286 14.764 1.00 13.05 364 HIS A C 1
ATOM 2688 O O . HIS A 1 337 ? -11.644 -23.721 13.644 1.00 13.76 364 HIS A O 1
ATOM 2695 N N . PRO A 1 338 ? -11.980 -23.702 15.876 1.00 14.15 365 PRO A N 1
ATOM 2696 C CA . PRO A 1 338 ? -13.122 -24.624 15.803 1.00 13.47 365 PRO A CA 1
ATOM 2697 C C . PRO A 1 338 ? -14.336 -24.002 15.087 1.00 13.42 365 PRO A C 1
ATOM 2698 O O . PRO A 1 338 ? -14.463 -22.773 14.968 1.00 13.79 365 PRO A O 1
ATOM 2702 N N . ILE A 1 339 ? -15.233 -24.870 14.651 1.00 13.58 366 ILE A N 1
ATOM 2703 C CA . ILE A 1 339 ? -16.396 -24.462 13.887 1.00 14.08 366 ILE A CA 1
ATOM 2704 C C . ILE A 1 339 ? -17.201 -23.343 14.565 1.00 13.56 366 ILE A C 1
ATOM 2705 O O . ILE A 1 339 ? -17.602 -22.361 13.913 1.00 14.07 366 ILE A O 1
ATOM 2710 N N . SER A 1 340 ? -17.424 -23.467 15.874 1.00 13.73 367 SER A N 1
ATOM 2711 C CA . SER A 1 340 ? -18.255 -22.498 16.571 1.00 14.36 367 SER A CA 1
ATOM 2712 C C . SER A 1 340 ? -17.708 -21.075 16.545 1.00 14.66 367 SER A C 1
ATOM 2713 O O . SER A 1 340 ? -18.482 -20.102 16.683 1.00 16.28 367 SER A O 1
ATOM 2716 N N . TYR A 1 341 ? -16.395 -20.956 16.359 1.00 13.36 368 TYR A N 1
ATOM 2717 C CA . TYR A 1 341 ? -15.736 -19.642 16.344 1.00 13.12 368 TYR A CA 1
ATOM 2718 C C . TYR A 1 341 ? -16.313 -18.730 15.270 1.00 13.38 368 TYR A C 1
ATOM 2719 O O . TYR A 1 341 ? -16.373 -17.518 15.447 1.00 16.16 368 TYR A O 1
ATOM 2728 N N . TYR A 1 342 ? -16.711 -19.331 14.140 1.00 12.99 369 TYR A N 1
ATOM 2729 C CA . TYR A 1 342 ? -17.174 -18.579 12.980 1.00 12.40 369 TYR A CA 1
ATOM 2730 C C . TYR A 1 342 ? -18.675 -18.266 13.007 1.00 14.95 369 TYR A C 1
ATOM 2731 O O . TYR A 1 342 ? -19.209 -17.583 12.134 1.00 15.52 369 TYR A O 1
ATOM 2740 N N . LYS A 1 343 ? -19.351 -18.804 14.032 1.00 15.88 370 LYS A N 1
ATOM 2741 C CA . LYS A 1 343 ? -20.769 -18.561 14.272 1.00 17.62 370 LYS A CA 1
ATOM 2742 C C . LYS A 1 343 ? -21.678 -18.934 13.096 1.00 17.35 370 LYS A C 1
ATOM 2743 O O . LYS A 1 343 ? -22.481 -18.125 12.629 1.00 20.87 370 LYS A O 1
ATOM 2749 N N . PRO A 1 344 ? -21.595 -20.198 12.645 1.00 17.14 371 PRO A N 1
ATOM 2750 C CA . PRO A 1 344 ? -22.638 -20.671 11.720 1.00 20.55 371 PRO A CA 1
ATOM 2751 C C . PRO A 1 344 ? -23.996 -20.619 12.417 1.00 21.05 371 PRO A C 1
ATOM 2752 O O . PRO A 1 344 ? -24.103 -20.914 13.605 1.00 25.83 371 PRO A O 1
ATOM 2756 N N . GLU A 1 345 ? -25.005 -20.180 11.699 1.00 23.85 372 GLU A N 1
ATOM 2757 C CA . GLU A 1 345 ? -26.341 -20.090 12.267 1.00 24.75 372 GLU A CA 1
ATOM 2758 C C . GLU A 1 345 ? -27.272 -20.837 11.381 1.00 25.28 372 GLU A C 1
ATOM 2759 O O . GLU A 1 345 ? -27.216 -20.684 10.152 1.00 28.67 372 GLU A O 1
ATOM 2765 N N . PHE A 1 346 ? -28.106 -21.668 11.995 1.00 28.44 373 PHE A N 1
ATOM 2766 C CA . PHE A 1 346 ? -29.153 -22.354 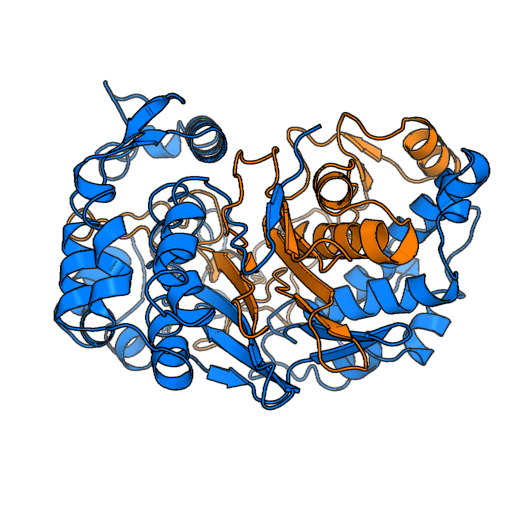11.272 1.00 31.71 373 PHE A CA 1
ATOM 2767 C C . PHE A 1 346 ? -30.513 -21.613 11.347 1.00 39.52 373 PHE A C 1
ATOM 2768 O O . PHE A 1 346 ? -31.362 -21.787 10.464 1.00 39.16 373 PHE A O 1
ATOM 2776 N N . TYR A 1 347 ? -30.640 -20.694 12.309 1.00 37.42 374 TYR A N 1
ATOM 2777 C CA . TYR A 1 347 ? -31.796 -19.754 12.433 1.00 36.51 374 TYR A CA 1
ATOM 2778 C C . TYR A 1 347 ? -31.316 -18.320 12.717 1.00 44.26 374 TYR A C 1
ATOM 2779 O O . TYR A 1 347 ? -30.258 -18.132 13.326 1.00 43.15 374 TYR A O 1
ATOM 2788 N N . THR A 1 348 ? -32.097 -17.316 12.306 1.00 43.61 375 THR A N 1
ATOM 2789 C CA . THR A 1 348 ? -31.758 -15.909 12.594 1.00 65.79 375 THR A CA 1
ATOM 2790 C C . THR A 1 348 ? -32.012 -15.554 14.069 1.00 70.71 375 THR A C 1
ATOM 2791 O O . THR A 1 348 ? -31.501 -14.553 14.576 1.00 99.71 375 THR A O 1
ATOM 2795 N N . THR B 2 1 ? -22.714 -29.301 -13.822 1.00 11.70 381 THR B N 1
ATOM 2796 C CA . THR B 2 1 ? -22.697 -27.828 -13.973 1.00 10.28 381 THR B CA 1
ATOM 2797 C C . THR B 2 1 ? -21.699 -27.477 -15.053 1.00 10.38 381 THR B C 1
ATOM 2798 O O . THR B 2 1 ? -20.719 -28.197 -15.249 1.00 11.15 381 THR B O 1
ATOM 2802 N N . ALA B 2 2 ? -21.974 -26.385 -15.766 1.00 9.67 382 ALA B N 1
ATOM 2803 C CA . ALA B 2 2 ? -21.008 -25.829 -16.728 1.00 9.97 382 ALA B CA 1
ATOM 2804 C C . ALA B 2 2 ? -21.025 -24.326 -16.635 1.00 9.18 382 ALA B C 1
ATOM 2805 O O . ALA B 2 2 ? -22.103 -23.734 -16.475 1.00 11.07 382 ALA B O 1
ATOM 2807 N N . HIS B 2 3 ? -19.836 -23.707 -16.766 1.00 9.88 383 HIS B N 1
ATOM 2808 C CA . HIS B 2 3 ? -19.714 -22.284 -16.842 1.00 10.14 383 HIS B CA 1
ATOM 2809 C C . HIS B 2 3 ? -19.193 -21.838 -18.191 1.00 9.94 383 HIS B C 1
ATOM 2810 O O . HIS B 2 3 ? -18.277 -22.448 -18.722 1.00 11.16 383 HIS B O 1
ATOM 2817 N N A LEU B 2 4 ? -19.825 -20.822 -18.778 0.50 9.17 384 LEU B N 1
ATOM 2818 N N B LEU B 2 4 ? -19.716 -20.701 -18.620 0.50 10.47 384 LEU B N 1
ATOM 2819 C CA A LEU B 2 4 ? -19.330 -20.189 -20.008 0.50 10.30 384 LEU B CA 1
ATOM 2820 C CA B LEU B 2 4 ? -19.490 -20.128 -19.909 0.50 13.23 384 LEU B CA 1
ATOM 2821 C C A LEU B 2 4 ? -19.224 -18.681 -19.829 0.50 10.43 384 LEU B C 1
ATOM 2822 C C B LEU B 2 4 ? -19.233 -18.636 -19.785 0.50 11.29 384 LEU B C 1
ATOM 2823 O O A LEU B 2 4 ? -20.066 -18.051 -19.196 0.50 10.91 384 LEU B O 1
ATOM 2824 O O B LEU B 2 4 ? -20.015 -17.955 -19.140 0.50 11.76 384 LEU B O 1
ATOM 2833 N N . SER B 2 5 ? -18.185 -18.117 -20.431 1.00 10.68 385 SER B N 1
ATOM 2834 C CA . SER B 2 5 ? -17.906 -16.672 -20.430 1.00 10.87 385 SER B CA 1
ATOM 2835 C C . SER B 2 5 ? -17.818 -16.181 -21.882 1.00 11.42 385 SER B C 1
ATOM 2836 O O . SER B 2 5 ? -17.167 -16.856 -22.700 1.00 13.25 385 SER B O 1
ATOM 2839 N N . VAL B 2 6 ? -18.424 -15.020 -22.167 1.00 10.60 386 VAL B N 1
ATOM 2840 C CA . VAL B 2 6 ? -18.466 -14.465 -23.521 1.00 11.80 386 VAL B CA 1
ATOM 2841 C C . VAL B 2 6 ? -18.254 -12.954 -23.454 1.00 11.91 386 VAL B C 1
ATOM 2842 O O . VAL B 2 6 ? -18.874 -12.265 -22.618 1.00 12.20 386 VAL B O 1
ATOM 2846 N N A VAL B 2 7 ? -17.405 -12.443 -24.340 0.50 11.30 387 VAL B N 1
ATOM 2847 N N B VAL B 2 7 ? -17.433 -12.443 -24.360 0.50 12.36 387 VAL B N 1
ATOM 2848 C CA A VAL B 2 7 ? -17.303 -10.993 -24.598 0.50 11.34 387 VAL B CA 1
ATOM 2849 C CA B VAL B 2 7 ? -17.336 -10.998 -24.590 0.50 13.53 387 VAL B CA 1
ATOM 2850 C C A VAL B 2 7 ? -17.459 -10.776 -26.105 0.50 12.69 387 VAL B C 1
ATOM 2851 C C B VAL B 2 7 ? -17.433 -10.741 -26.096 0.50 13.87 387 VAL B C 1
ATOM 2852 O O A VAL B 2 7 ? -16.748 -11.410 -26.904 0.50 13.73 387 VAL B O 1
ATOM 2853 O O B VAL B 2 7 ? -16.658 -11.307 -26.884 0.50 15.38 387 VAL B O 1
ATOM 2860 N N . ALA B 2 8 ? -18.412 -9.919 -26.479 1.00 12.89 388 ALA B N 1
ATOM 2861 C CA . ALA B 2 8 ? -18.631 -9.554 -27.877 1.00 13.76 388 ALA B CA 1
ATOM 2862 C C . ALA B 2 8 ? -17.788 -8.345 -28.279 1.00 14.44 388 ALA B C 1
ATOM 2863 O O . ALA B 2 8 ? -17.255 -7.621 -27.423 1.00 15.74 388 ALA B O 1
ATOM 2865 N N . GLU B 2 9 ? -17.693 -8.102 -29.596 1.00 14.94 389 GLU B N 1
ATOM 2866 C CA . GLU B 2 9 ? -16.821 -7.030 -30.103 1.00 17.96 389 GLU B CA 1
ATOM 2867 C C . GLU B 2 9 ? -17.215 -5.635 -29.577 1.00 18.55 389 GLU B C 1
ATOM 2868 O O . GLU B 2 9 ? -16.343 -4.762 -29.389 1.00 23.26 389 GLU B O 1
ATOM 2874 N N . ASP B 2 10 ? -18.507 -5.431 -29.320 1.00 18.40 390 ASP B N 1
ATOM 2875 C CA . ASP B 2 10 ? -18.970 -4.159 -28.773 1.00 19.63 390 ASP B CA 1
ATOM 2876 C C . ASP B 2 10 ? -18.697 -3.989 -27.287 1.00 18.70 390 ASP B C 1
ATOM 2877 O O . ASP B 2 10 ? -18.995 -2.934 -26.734 1.00 22.45 390 ASP B O 1
ATOM 2882 N N . GLY B 2 11 ? -18.107 -4.997 -26.644 1.00 17.50 391 GLY B N 1
ATOM 2883 C CA . GLY B 2 11 ? -17.719 -4.892 -25.234 1.00 17.58 391 GLY B CA 1
ATOM 2884 C C . GLY B 2 11 ? -18.755 -5.426 -24.279 1.00 17.16 391 GLY B C 1
ATOM 2885 O O . GLY B 2 11 ? -18.514 -5.456 -23.077 1.00 17.20 391 GLY B O 1
ATOM 2886 N N . SER B 2 12 ? -19.920 -5.828 -24.781 1.00 13.80 392 SER B N 1
ATOM 2887 C CA . SER B 2 12 ? -20.934 -6.452 -23.940 1.00 14.55 392 SER B CA 1
ATOM 2888 C C . SER B 2 12 ? -20.507 -7.878 -23.614 1.00 13.07 392 SER B C 1
ATOM 2889 O O . SER B 2 12 ? -19.695 -8.488 -24.310 1.00 14.47 392 SER B O 1
ATOM 2892 N N . ALA B 2 13 ? -21.045 -8.396 -22.509 1.00 12.48 393 ALA B N 1
ATOM 2893 C CA . ALA B 2 13 ? -20.572 -9.672 -21.963 1.00 13.04 393 ALA B CA 1
ATOM 2894 C C . ALA B 2 13 ? -21.680 -10.483 -21.339 1.00 11.55 393 ALA B C 1
ATOM 2895 O O . ALA B 2 13 ? -22.686 -9.925 -20.869 1.00 12.42 393 ALA B O 1
ATOM 2897 N N . VAL B 2 14 ? -21.445 -11.800 -21.310 1.00 10.50 394 VAL B N 1
ATOM 2898 C CA . VAL B 2 14 ? -22.331 -12.716 -20.620 1.00 11.13 394 VAL B CA 1
ATOM 2899 C C . VAL B 2 14 ? -21.484 -13.690 -19.822 1.00 10.54 394 VAL B C 1
ATOM 2900 O O . VAL B 2 14 ? -20.498 -14.249 -20.322 1.00 11.42 394 VAL B O 1
ATOM 2904 N N . SER B 2 15 ? -21.879 -13.886 -18.554 1.00 10.40 395 SER B N 1
ATOM 2905 C CA . SER B 2 15 ? -21.330 -14.950 -17.719 1.00 9.86 395 SER B CA 1
ATOM 2906 C C . SER B 2 15 ? -22.522 -15.845 -17.373 1.00 9.98 395 SER B C 1
ATOM 2907 O O . SER B 2 15 ? -23.500 -15.371 -16.791 1.00 11.16 395 SER B O 1
ATOM 2910 N N . ALA B 2 16 ? -22.443 -17.115 -17.788 1.00 10.34 396 ALA B N 1
ATOM 2911 C CA . ALA B 2 16 ? -23.600 -18.017 -17.677 1.00 10.48 396 ALA B CA 1
ATOM 2912 C C . ALA B 2 16 ? -23.206 -19.321 -17.027 1.00 10.03 396 ALA B C 1
ATOM 2913 O O . ALA B 2 16 ? -22.249 -19.953 -17.478 1.00 11.56 396 ALA B O 1
ATOM 2915 N N . THR B 2 17 ? -23.914 -19.709 -15.961 1.00 9.86 397 THR B N 1
ATOM 2916 C CA . THR B 2 17 ? -23.670 -20.982 -15.321 1.00 9.90 397 THR B CA 1
ATOM 2917 C C . THR B 2 17 ? -24.983 -21.767 -15.345 1.00 9.99 397 THR B C 1
ATOM 2918 O O . THR B 2 17 ? -26.037 -21.228 -14.963 1.00 11.36 397 THR B O 1
ATOM 2922 N N . SER B 2 18 ? -24.889 -23.006 -15.815 1.00 9.47 398 SER B N 1
ATOM 2923 C CA . SER B 2 18 ? -26.053 -23.848 -16.076 1.00 9.70 398 SER B CA 1
ATOM 2924 C C . SER B 2 18 ? -25.817 -25.220 -15.443 1.00 9.86 398 SER B C 1
ATOM 2925 O O . SER B 2 18 ? -24.688 -25.701 -15.398 1.00 10.53 398 SER B O 1
ATOM 2928 N N . THR B 2 19 ? -26.878 -25.899 -15.013 1.00 10.13 399 THR B N 1
ATOM 2929 C CA . THR B 2 19 ? -26.693 -27.197 -14.388 1.00 10.45 399 THR B CA 1
ATOM 2930 C C . THR B 2 19 ? -27.937 -28.082 -14.406 1.00 10.02 399 THR B C 1
ATOM 2931 O O . THR B 2 19 ? -29.077 -27.587 -14.348 1.00 10.80 399 THR B O 1
ATOM 2935 N N . ILE B 2 20 ? -27.678 -29.393 -14.469 1.00 9.98 400 ILE B N 1
ATOM 2936 C CA . ILE B 2 20 ? -28.668 -30.427 -14.138 1.00 9.13 400 ILE B CA 1
ATOM 2937 C C . ILE B 2 20 ? -28.395 -31.082 -12.795 1.00 9.28 400 ILE B C 1
ATOM 2938 O O . ILE B 2 20 ? -29.070 -32.036 -12.409 1.00 11.15 400 ILE B O 1
ATOM 2943 N N . ASN B 2 21 ? -27.435 -30.505 -12.069 1.00 10.16 401 ASN B N 1
ATOM 2944 C CA . ASN B 2 21 ? -26.999 -30.901 -10.713 1.00 10.82 401 ASN B CA 1
ATOM 2945 C C . ASN B 2 21 ? -25.990 -32.027 -10.756 1.00 10.72 401 ASN B C 1
ATOM 2946 O O . ASN B 2 21 ? -24.849 -31.781 -11.168 1.00 11.90 401 ASN B O 1
ATOM 2951 N N . LEU B 2 22 ? -26.337 -33.245 -10.318 1.00 11.21 402 LEU B N 1
ATOM 2952 C CA . LEU B 2 22 ? -25.334 -34.295 -10.303 1.00 12.29 402 LEU B CA 1
ATOM 2953 C C . LEU B 2 22 ? -25.014 -34.750 -11.719 1.00 11.32 402 LEU B C 1
ATOM 2954 O O . LEU B 2 22 ? -25.695 -34.357 -12.685 1.00 11.34 402 LEU B O 1
ATOM 2959 N N . TYR B 2 23 ? -23.958 -35.560 -11.857 1.00 12.20 403 TYR B N 1
ATOM 2960 C CA . TYR B 2 23 ? -23.624 -36.090 -13.178 1.00 12.34 403 TYR B CA 1
ATOM 2961 C C . TYR B 2 23 ? -24.851 -36.851 -13.718 1.00 12.68 403 TYR B C 1
ATOM 2962 O O . TYR B 2 23 ? -25.378 -37.759 -13.058 1.00 14.23 403 TYR B O 1
ATOM 2971 N N . PHE B 2 24 ? -25.268 -36.450 -14.926 1.00 11.90 404 PHE B N 1
ATOM 2972 C CA . PHE B 2 24 ? -26.452 -37.047 -15.569 1.00 13.33 404 PHE B CA 1
ATOM 2973 C C . PHE B 2 24 ? -27.758 -36.807 -14.810 1.00 12.69 404 PHE B C 1
ATOM 2974 O O . PHE B 2 24 ? -28.764 -37.484 -15.013 1.00 13.34 404 PHE B O 1
ATOM 2982 N N . GLY B 2 25 ? -27.743 -35.812 -13.933 1.00 11.09 405 GLY B N 1
ATOM 2983 C CA . GLY B 2 25 ? -28.951 -35.395 -13.265 1.00 11.52 405 GLY B CA 1
ATOM 2984 C C . GLY B 2 25 ? -29.610 -36.511 -12.454 1.00 11.57 405 GLY B C 1
ATOM 2985 O O . GLY B 2 25 ? -28.942 -37.267 -11.730 1.00 13.07 405 GLY B O 1
ATOM 2986 N N . SER B 2 26 ? -30.935 -36.584 -12.612 1.00 11.45 406 SER B N 1
ATOM 2987 C CA . SER B 2 26 ? -31.770 -37.599 -11.991 1.00 12.61 406 SER B CA 1
ATOM 2988 C C . SER B 2 26 ? -31.548 -39.015 -12.510 1.00 12.53 406 SER B C 1
ATOM 2989 O O . SER B 2 26 ? -32.164 -39.968 -11.991 1.00 13.90 406 SER B O 1
ATOM 2992 N N . LYS B 2 27 ? -30.761 -39.140 -13.584 1.00 12.35 407 LYS B N 1
ATOM 2993 C CA . LYS B 2 27 ? -30.561 -40.398 -14.315 1.00 13.60 407 LYS B CA 1
ATOM 2994 C C . LYS B 2 27 ? -31.807 -40.800 -15.097 1.00 14.02 407 LYS B C 1
ATOM 2995 O O . LYS B 2 27 ? -31.860 -41.913 -15.617 1.00 16.12 407 LYS B O 1
ATOM 3001 N N . VAL B 2 28 ? -32.752 -39.865 -15.256 1.00 13.61 408 VAL B N 1
ATOM 3002 C CA . VAL B 2 28 ? -33.947 -40.086 -16.071 1.00 12.93 408 VAL B CA 1
ATOM 3003 C C . VAL B 2 28 ? -33.744 -39.385 -17.416 1.00 13.15 408 VAL B C 1
ATOM 3004 O O . VAL B 2 28 ? -33.686 -38.151 -17.487 1.00 13.68 408 VAL B O 1
ATOM 3008 N N . ARG B 2 29 ? -33.611 -40.216 -18.448 1.00 13.62 409 ARG B N 1
ATOM 3009 C CA . ARG B 2 29 ? -33.561 -39.746 -19.834 1.00 12.75 409 ARG B CA 1
ATOM 3010 C C . ARG B 2 29 ? -34.881 -40.115 -20.495 1.00 12.29 409 ARG B C 1
ATOM 3011 O O . ARG B 2 29 ? -35.371 -41.234 -20.354 1.00 15.38 409 ARG B O 1
ATOM 3019 N N . SER B 2 30 ? -35.463 -39.193 -21.244 1.00 13.16 410 SER B N 1
ATOM 3020 C CA . SER B 2 30 ? -36.616 -39.562 -22.063 1.00 14.51 410 SER B CA 1
ATOM 3021 C C . SER B 2 30 ? -36.190 -40.398 -23.265 1.00 14.34 410 SER B C 1
ATOM 3022 O O . SER B 2 30 ? -35.381 -39.948 -24.062 1.00 15.01 410 SER B O 1
ATOM 3025 N N . PRO B 2 31 ? -36.802 -41.577 -23.444 1.00 15.58 411 PRO B N 1
ATOM 3026 C CA . PRO B 2 31 ? -36.508 -42.354 -24.637 1.00 17.56 411 PRO B CA 1
ATOM 3027 C C . PRO B 2 31 ? -37.023 -41.728 -25.957 1.00 17.48 411 PRO B C 1
ATOM 3028 O O . PRO B 2 31 ? -36.528 -42.051 -27.055 1.00 21.71 411 PRO B O 1
ATOM 3032 N N . VAL B 2 32 ? -37.984 -40.826 -25.835 1.00 15.26 412 VAL B N 1
ATOM 3033 C CA . VAL B 2 32 ? -38.596 -40.179 -26.973 1.00 15.53 412 VAL B CA 1
ATOM 3034 C C . VAL B 2 32 ? -37.854 -38.887 -27.318 1.00 14.85 412 VAL B C 1
ATOM 3035 O O . VAL B 2 32 ? -37.486 -38.676 -28.477 1.00 17.04 412 VAL B O 1
ATOM 3039 N N . SER B 2 33 ? -37.680 -38.003 -26.340 1.00 14.02 413 SER B N 1
ATOM 3040 C CA . SER B 2 33 ? -37.108 -36.681 -26.615 1.00 13.28 413 SER B CA 1
ATOM 3041 C C . SER B 2 33 ? -35.595 -36.609 -26.460 1.00 12.19 413 SER B C 1
ATOM 3042 O O . SER B 2 33 ? -34.951 -35.648 -26.920 1.00 12.80 413 SER B O 1
ATOM 3045 N N . GLY B 2 34 ? -35.026 -37.570 -25.740 1.00 12.03 414 GLY B N 1
ATOM 3046 C CA . GLY B 2 34 ? -33.610 -37.527 -25.374 1.00 12.96 414 GLY B CA 1
ATOM 3047 C C . GLY B 2 34 ? -33.270 -36.617 -24.216 1.00 12.27 414 GLY B C 1
ATOM 3048 O O . GLY B 2 34 ? -32.113 -36.474 -23.857 1.00 13.98 414 GLY B O 1
ATOM 3049 N N . ILE B 2 35 ? -34.263 -35.900 -23.680 1.00 12.42 415 ILE B N 1
ATOM 3050 C CA . ILE B 2 35 ? -33.978 -34.967 -22.597 1.00 11.62 415 ILE B CA 1
ATOM 3051 C C . ILE B 2 35 ? -33.491 -35.716 -21.362 1.00 12.53 415 ILE B C 1
ATOM 3052 O O . ILE B 2 35 ? -34.097 -36.709 -20.946 1.00 13.42 415 ILE B O 1
ATOM 3057 N N A LEU B 2 36 ? -32.434 -35.176 -20.764 0.50 11.88 416 LEU B N 1
ATOM 3058 N N B LEU B 2 36 ? -32.397 -35.200 -20.786 0.50 12.25 416 LEU B N 1
ATOM 3059 C CA A LEU B 2 36 ? -31.904 -35.698 -19.517 0.50 11.74 416 LEU B CA 1
ATOM 3060 C CA B LEU B 2 36 ? -31.837 -35.688 -19.515 0.50 12.31 416 LEU B CA 1
ATOM 3061 C C A LEU B 2 36 ? -32.323 -34.743 -18.400 0.50 10.88 416 LEU B C 1
ATOM 3062 C C B LEU B 2 36 ? -32.291 -34.748 -18.391 0.50 11.12 416 LEU B C 1
ATOM 3063 O O A LEU B 2 36 ? -31.957 -33.562 -18.378 0.50 12.28 416 LEU B O 1
ATOM 3064 O O B LEU B 2 36 ? -31.882 -33.577 -18.346 0.50 12.85 416 LEU B O 1
ATOM 3073 N N . PHE B 2 37 ? -33.144 -35.246 -17.488 1.00 11.39 417 PHE B N 1
ATOM 3074 C CA . PHE B 2 37 ? -33.747 -34.394 -16.489 1.00 11.34 417 PHE B CA 1
ATOM 3075 C C . PHE B 2 37 ? -32.865 -34.157 -15.267 1.00 10.84 417 PHE B C 1
ATOM 3076 O O . PHE B 2 37 ? -32.242 -35.081 -14.742 1.00 12.11 417 PHE B O 1
ATOM 3084 N N . ASN B 2 38 ? -32.825 -32.899 -14.834 1.00 10.56 418 ASN B N 1
ATOM 3085 C CA . ASN B 2 38 ? -32.103 -32.510 -13.615 1.00 11.08 418 ASN B CA 1
ATOM 3086 C C . ASN B 2 38 ? -32.524 -33.302 -12.373 1.00 10.85 418 ASN B C 1
ATOM 3087 O O . ASN B 2 38 ? -33.650 -33.838 -12.313 1.00 11.30 418 ASN B O 1
ATOM 3092 N N . ASN B 2 39 ? -31.632 -33.303 -11.375 1.00 11.07 419 ASN B N 1
ATOM 3093 C CA . ASN B 2 39 ? -32.036 -33.666 -10.002 1.00 11.43 419 ASN B CA 1
ATOM 3094 C C . ASN B 2 39 ? -31.791 -32.484 -9.081 1.00 10.24 419 ASN B C 1
ATOM 3095 O O . ASN B 2 39 ? -31.248 -32.624 -7.980 1.00 11.09 419 ASN B O 1
ATOM 3100 N N . GLU B 2 40 ? -32.280 -31.310 -9.478 1.00 10.35 420 GLU B N 1
ATOM 3101 C CA . GLU B 2 40 ? -32.080 -30.084 -8.681 1.00 10.70 420 GLU B CA 1
ATOM 3102 C C . GLU B 2 40 ? -32.802 -30.141 -7.338 1.00 10.82 420 GLU B C 1
ATOM 3103 O O . GLU B 2 40 ? -32.457 -29.361 -6.431 1.00 11.74 420 GLU B O 1
ATOM 3109 N N . MET B 2 41 ? -33.796 -31.019 -7.182 1.00 10.57 421 MET B N 1
ATOM 3110 C CA . MET B 2 41 ? -34.455 -31.130 -5.865 1.00 10.66 421 MET B CA 1
ATOM 3111 C C . MET B 2 41 ? -33.486 -31.550 -4.782 1.00 12.47 421 MET B C 1
ATOM 3112 O O . MET B 2 41 ? -33.710 -31.253 -3.617 1.00 13.11 421 MET B O 1
ATOM 3117 N N . ASP B 2 42 ? -32.414 -32.227 -5.162 1.00 12.21 422 ASP B N 1
ATOM 3118 C CA . ASP B 2 42 ? -31.377 -32.642 -4.219 1.00 12.92 422 ASP B CA 1
ATOM 3119 C C . ASP B 2 42 ? -30.637 -31.469 -3.617 1.00 13.11 422 ASP B C 1
ATOM 3120 O O . ASP B 2 42 ? -29.984 -31.652 -2.579 1.00 15.71 422 ASP B O 1
ATOM 3125 N N . ASP B 2 43 ? -30.719 -30.268 -4.219 1.00 11.77 423 ASP B N 1
ATOM 3126 C CA . ASP B 2 43 ? -30.051 -29.108 -3.646 1.00 11.88 423 ASP B CA 1
ATOM 3127 C C . ASP B 2 43 ? -30.820 -28.496 -2.478 1.00 12.53 423 ASP B C 1
ATOM 3128 O O . ASP B 2 43 ? -30.294 -27.642 -1.793 1.00 14.71 423 ASP B O 1
ATOM 3133 N N . PHE B 2 44 ? -32.070 -28.902 -2.263 1.00 12.25 424 PHE B N 1
ATOM 3134 C CA . PHE B 2 44 ? -32.779 -28.504 -1.039 1.00 12.67 424 PHE B CA 1
ATOM 3135 C C . PHE B 2 44 ? -32.289 -29.317 0.148 1.00 13.48 424 PHE B C 1
ATOM 3136 O O . PHE B 2 44 ? -31.827 -30.429 -0.004 1.00 15.80 424 PHE B O 1
ATOM 3144 N N A SER B 2 45 ? -32.455 -28.729 1.327 0.50 13.82 425 SER B N 1
ATOM 3145 N N B SER B 2 45 ? -32.419 -28.776 1.348 0.50 13.63 425 SER B N 1
ATOM 3146 C CA A SER B 2 45 ? -32.337 -29.441 2.581 0.50 15.38 425 SER B CA 1
ATOM 3147 C CA B SER B 2 45 ? -32.239 -29.603 2.525 0.50 14.64 425 SER B CA 1
ATOM 3148 C C A SER B 2 45 ? -33.619 -30.280 2.796 0.50 16.69 425 SER B C 1
ATOM 3149 C C B SER B 2 45 ? -33.586 -30.217 2.897 0.50 16.76 425 SER B C 1
ATOM 3150 O O A SER B 2 45 ? -34.672 -29.970 2.221 0.50 16.51 425 SER B O 1
ATOM 3151 O O B SER B 2 45 ? -34.642 -29.643 2.611 0.50 17.95 425 SER B O 1
ATOM 3156 N N . SER B 2 46 ? -33.524 -31.354 3.581 1.00 18.97 426 SER B N 1
ATOM 3157 C CA . SER B 2 46 ? -34.699 -32.128 3.996 1.00 20.40 426 SER B CA 1
ATOM 3158 C C . SER B 2 46 ? -34.541 -32.410 5.472 1.00 20.95 426 SER B C 1
ATOM 3159 O O . SER B 2 46 ? -33.484 -32.857 5.913 1.00 25.49 426 SER B O 1
ATOM 3162 N N . PRO B 2 47 ? -35.609 -32.184 6.251 1.00 21.66 427 PRO B N 1
ATOM 3163 C CA . PRO B 2 47 ? -35.480 -32.429 7.689 1.00 23.21 427 PRO B CA 1
ATOM 3164 C C . PRO B 2 47 ? -35.088 -33.867 8.045 1.00 26.44 427 PRO B C 1
ATOM 3165 O O . PRO B 2 47 ? -34.408 -34.066 9.045 1.00 34.77 427 PRO B O 1
ATOM 3169 N N . SER B 2 48 ? -35.459 -34.850 7.217 1.00 27.38 428 SER B N 1
ATOM 3170 C CA . SER B 2 48 ? -35.195 -36.279 7.528 1.00 27.99 428 SER B CA 1
ATOM 3171 C C . SER B 2 48 ? -33.871 -36.824 7.036 1.00 34.73 428 SER B C 1
ATOM 3172 O O . SER B 2 48 ? -33.580 -38.008 7.253 1.00 37.61 428 SER B O 1
ATOM 3175 N N . ILE B 2 49 ? -33.091 -35.999 6.350 1.00 28.55 429 ILE B N 1
ATOM 3176 C CA . ILE B 2 49 ? -31.884 -36.476 5.707 1.00 27.33 429 ILE B CA 1
ATOM 3177 C C . ILE B 2 49 ? -30.697 -35.727 6.290 1.00 25.46 429 ILE B C 1
ATOM 3178 O O . ILE B 2 49 ? -30.582 -34.503 6.160 1.00 25.79 429 ILE B O 1
ATOM 3183 N N . THR B 2 50 ? -29.812 -36.470 6.937 1.00 22.50 430 THR B N 1
ATOM 3184 C CA . THR B 2 50 ? -28.502 -35.926 7.299 1.00 21.83 430 THR B CA 1
ATOM 3185 C C . THR B 2 50 ? -27.502 -36.205 6.185 1.00 23.02 430 THR B C 1
ATOM 3186 O O . THR B 2 50 ? -27.293 -37.343 5.792 1.00 28.53 430 THR B O 1
ATOM 3190 N N . ASN B 2 51 ? -26.891 -35.128 5.699 1.00 23.65 431 ASN B N 1
ATOM 3191 C CA . ASN B 2 51 ? -25.925 -35.189 4.617 1.00 26.82 431 ASN B CA 1
ATOM 3192 C C . ASN B 2 51 ? -24.482 -35.323 5.084 1.00 26.50 431 ASN B C 1
ATOM 3193 O O . ASN B 2 51 ? -23.651 -35.933 4.394 1.00 30.05 431 ASN B O 1
ATOM 3198 N N . GLU B 2 52 ? -24.196 -34.731 6.253 1.00 23.06 432 GLU B N 1
ATOM 3199 C CA . GLU B 2 52 ? -22.844 -34.664 6.770 1.00 22.85 432 GLU B CA 1
ATOM 3200 C C . GLU B 2 52 ? -22.926 -34.838 8.280 1.00 20.10 432 GLU B C 1
ATOM 3201 O O . GLU B 2 52 ? -23.793 -34.229 8.929 1.00 19.82 432 GLU B O 1
ATOM 3207 N N . PHE B 2 53 ? -22.032 -35.659 8.841 1.00 20.25 433 PHE B N 1
ATOM 3208 C CA . PHE B 2 53 ? -21.966 -35.901 10.269 1.00 17.01 433 PHE B CA 1
ATOM 3209 C C . PHE B 2 53 ? -21.979 -34.594 11.029 1.00 18.62 433 PHE B C 1
ATOM 3210 O O . PHE B 2 53 ? -21.128 -33.743 10.794 1.00 20.71 433 PHE B O 1
ATOM 3218 N N . GLY B 2 54 ? -22.926 -34.460 11.953 1.00 16.64 434 GLY B N 1
ATOM 3219 C CA . GLY B 2 54 ? -22.978 -33.325 12.851 1.00 18.80 434 GLY B CA 1
ATOM 3220 C C . GLY B 2 54 ? -23.580 -32.068 12.293 1.00 19.57 434 GLY B C 1
ATOM 3221 O O . GLY B 2 54 ? -23.628 -31.023 12.991 1.00 21.54 434 GLY B O 1
ATOM 3222 N N . VAL B 2 55 ? -24.021 -32.122 11.047 1.00 19.06 435 VAL B N 1
ATOM 3223 C CA . VAL B 2 55 ? -24.534 -30.917 10.382 1.00 19.07 435 VAL B CA 1
ATOM 3224 C C . VAL B 2 55 ? -26.046 -30.965 10.298 1.00 18.85 435 VAL B C 1
ATOM 3225 O O . VAL B 2 55 ? -26.609 -31.871 9.682 1.00 20.11 435 VAL B O 1
ATOM 3229 N N . PRO B 2 56 ? -26.718 -30.003 10.947 1.00 17.84 436 PRO B N 1
ATOM 3230 C CA . PRO B 2 56 ? -28.174 -30.016 10.822 1.00 20.51 436 PRO B CA 1
ATOM 3231 C C . PRO B 2 56 ? -28.632 -29.609 9.421 1.00 18.83 436 PRO B C 1
ATOM 3232 O O . PRO B 2 56 ? -27.984 -28.800 8.749 1.00 21.50 436 PRO B O 1
ATOM 3236 N N . PRO B 2 57 ? -29.773 -30.142 8.994 1.00 23.22 437 PRO B N 1
ATOM 3237 C CA . PRO B 2 57 ? -30.406 -29.628 7.769 1.00 23.41 437 PRO B CA 1
ATOM 3238 C C . PRO B 2 57 ? -30.695 -28.135 7.967 1.00 24.25 437 PRO B C 1
ATOM 3239 O O . PRO B 2 57 ? -30.942 -27.702 9.073 1.00 33.15 437 PRO B O 1
ATOM 3243 N N A SER B 2 58 ? -30.592 -27.359 6.902 0.50 20.65 438 SER B N 1
ATOM 3244 N N B SER B 2 58 ? -30.635 -27.358 6.892 0.50 21.12 438 SER B N 1
ATOM 3245 C CA A SER B 2 58 ? -30.832 -25.926 6.971 0.50 19.43 438 SER B CA 1
ATOM 3246 C CA B SER B 2 58 ? -30.854 -25.910 6.970 0.50 19.72 438 SER B CA 1
ATOM 3247 C C A SER B 2 58 ? -32.303 -25.616 6.689 0.50 18.47 438 SER B C 1
ATOM 3248 C C B SER B 2 58 ? -32.270 -25.462 6.656 0.50 18.54 438 SER B C 1
ATOM 3249 O O A SER B 2 58 ? -32.760 -25.883 5.588 0.50 18.61 438 SER B O 1
ATOM 3250 O O B SER B 2 58 ? -32.624 -25.390 5.489 0.50 15.43 438 SER B O 1
ATOM 3255 N N . PRO B 2 59 ? -33.044 -25.054 7.667 1.00 20.08 439 PRO B N 1
ATOM 3256 C CA . PRO B 2 59 ? -34.455 -24.721 7.411 1.00 21.16 439 PRO B CA 1
ATOM 3257 C C . PRO B 2 59 ? -34.709 -23.633 6.354 1.00 21.83 439 PRO B C 1
ATOM 3258 O O . PRO B 2 59 ? -35.714 -23.714 5.615 1.00 21.89 439 PRO B O 1
ATOM 3262 N N . ALA B 2 60 ? -33.771 -22.698 6.163 1.00 17.85 440 ALA B N 1
ATOM 3263 C CA . ALA B 2 60 ? -33.956 -21.678 5.119 1.00 17.08 440 ALA B CA 1
ATOM 3264 C C . ALA B 2 60 ? -34.055 -22.314 3.738 1.00 15.97 440 ALA B C 1
ATOM 3265 O O . ALA B 2 60 ? -34.603 -21.707 2.817 1.00 16.60 440 ALA B O 1
ATOM 3267 N N . ASN B 2 61 ? -33.515 -23.513 3.591 1.00 15.55 441 ASN B N 1
ATOM 3268 C CA . ASN B 2 61 ? -33.434 -24.168 2.292 1.00 14.21 441 ASN B CA 1
ATOM 3269 C C . ASN B 2 61 ? -34.291 -25.430 2.198 1.00 14.12 441 ASN B C 1
ATOM 3270 O O . ASN B 2 61 ? -34.029 -26.319 1.374 1.00 13.89 441 ASN B O 1
ATOM 3275 N N . PHE B 2 62 ? -35.358 -25.496 3.014 1.00 14.33 442 PHE B N 1
ATOM 3276 C CA . PHE B 2 62 ? -36.324 -26.581 2.887 1.00 14.27 442 PHE B CA 1
ATOM 3277 C C . PHE B 2 62 ? -37.144 -26.417 1.602 1.00 14.44 442 PHE B C 1
ATOM 3278 O O . PHE B 2 62 ? -37.292 -25.318 1.086 1.00 15.07 442 PHE B O 1
ATOM 3286 N N . ILE B 2 63 ? -37.685 -27.533 1.121 1.00 14.80 443 ILE B N 1
ATOM 3287 C CA . ILE B 2 63 ? -38.573 -27.564 -0.049 1.00 14.76 443 ILE B CA 1
ATOM 3288 C C . ILE B 2 63 ? -39.900 -26.918 0.278 1.00 16.28 443 ILE B C 1
ATOM 3289 O O . ILE B 2 63 ? -40.509 -27.219 1.306 1.00 16.44 443 ILE B O 1
ATOM 3294 N N . GLN B 2 64 ? -40.351 -26.041 -0.609 1.00 14.20 444 GLN B N 1
ATOM 3295 C CA . GLN B 2 64 ? -41.733 -25.608 -0.651 1.00 15.81 444 GLN B CA 1
ATOM 3296 C C . GLN B 2 64 ? -42.128 -25.592 -2.128 1.00 15.02 444 GLN B C 1
ATOM 3297 O O . GLN B 2 64 ? -41.300 -25.335 -2.981 1.00 15.06 444 GLN B O 1
ATOM 3303 N N . PRO B 2 65 ? -43.403 -25.822 -2.429 1.00 14.90 445 PRO B N 1
ATOM 3304 C CA . PRO B 2 65 ? -43.853 -25.721 -3.821 1.00 14.03 445 PRO B CA 1
ATOM 3305 C C . PRO B 2 65 ? -43.560 -24.325 -4.366 1.00 14.47 445 PRO B C 1
ATOM 3306 O O . PRO B 2 65 ? -43.836 -23.321 -3.705 1.00 16.27 445 PRO B O 1
ATOM 3310 N N . GLY B 2 66 ? -42.965 -24.270 -5.552 1.00 14.86 446 GLY B N 1
ATOM 3311 C CA . GLY B 2 66 ? -42.665 -23.011 -6.191 1.00 16.01 446 GLY B CA 1
ATOM 3312 C C . GLY B 2 66 ? -41.364 -22.356 -5.745 1.00 15.52 446 GLY B C 1
ATOM 3313 O O . GLY B 2 66 ? -41.020 -21.310 -6.254 1.00 18.00 446 GLY B O 1
ATOM 3314 N N . LYS B 2 67 ? -40.639 -22.990 -4.831 1.00 13.64 447 LYS B N 1
ATOM 3315 C CA . LYS B 2 67 ? -39.372 -22.438 -4.317 1.00 12.39 447 LYS B CA 1
ATOM 3316 C C . LYS B 2 67 ? -38.179 -22.946 -5.166 1.00 12.10 447 LYS B C 1
ATOM 3317 O O . LYS B 2 67 ? -38.212 -24.067 -5.683 1.00 12.81 447 LYS B O 1
ATOM 3323 N N . GLN B 2 68 ? -37.128 -22.135 -5.227 1.00 11.54 448 GLN B N 1
ATOM 3324 C CA . GLN B 2 68 ? -35.876 -22.528 -5.876 1.00 11.93 448 GLN B CA 1
ATOM 3325 C C . GLN B 2 68 ? -34.855 -22.907 -4.805 1.00 11.01 448 GLN B C 1
ATOM 3326 O O . GLN B 2 68 ? -34.723 -22.207 -3.805 1.00 12.87 448 GLN B O 1
ATOM 3332 N N . PRO B 2 69 ? -34.123 -23.979 -5.028 1.00 11.20 449 PRO B N 1
ATOM 3333 C CA . PRO B 2 69 ? -33.115 -24.384 -4.042 1.00 12.28 449 PRO B CA 1
ATOM 3334 C C . PRO B 2 69 ? -31.880 -23.499 -4.081 1.00 11.42 449 PRO B C 1
ATOM 3335 O O . PRO B 2 69 ? -31.492 -22.981 -5.128 1.00 11.54 449 PRO B O 1
ATOM 3339 N N . LEU B 2 70 ? -31.247 -23.330 -2.938 1.00 11.63 450 LEU B N 1
ATOM 3340 C CA . LEU B 2 70 ? -30.011 -22.582 -2.850 1.00 11.13 450 LEU B CA 1
ATOM 3341 C C . LEU B 2 70 ? -28.967 -23.214 -3.796 1.00 11.42 450 LEU B C 1
ATOM 3342 O O . LEU B 2 70 ? -28.900 -24.436 -3.950 1.00 12.27 450 LEU B O 1
ATOM 3347 N N . SER B 2 71 ? -28.145 -22.339 -4.392 1.00 10.23 451 SER B N 1
ATOM 3348 C CA . SER B 2 71 ? -27.109 -22.725 -5.329 1.00 10.40 451 SER B CA 1
ATOM 3349 C C . SER B 2 71 ? -25.769 -22.102 -4.948 1.00 10.98 451 SER B C 1
ATOM 3350 O O . SER B 2 71 ? -25.740 -20.995 -4.410 1.00 13.05 451 SER B O 1
ATOM 3353 N N . SER B 2 72 ? -24.696 -22.815 -5.266 1.00 11.23 452 SER B N 1
ATOM 3354 C CA . SER B 2 72 ? -23.332 -22.289 -5.165 1.00 11.10 452 SER B CA 1
ATOM 3355 C C . SER B 2 72 ? -22.878 -21.505 -6.387 1.00 10.77 452 SER B C 1
ATOM 3356 O O . SER B 2 72 ? -21.800 -20.901 -6.364 1.00 12.44 452 SER B O 1
ATOM 3359 N N . MET B 2 73 ? -23.684 -21.534 -7.443 1.00 11.23 453 MET B N 1
ATOM 3360 C CA . MET B 2 73 ? -23.335 -20.856 -8.675 1.00 11.45 453 MET B CA 1
ATOM 3361 C C . MET B 2 73 ? -23.146 -19.356 -8.443 1.00 11.72 453 MET B C 1
ATOM 3362 O O . MET B 2 73 ? -23.805 -18.748 -7.599 1.00 12.00 453 MET B O 1
ATOM 3367 N N A CYS B 2 74 ? -22.261 -18.729 -9.213 0.50 11.44 454 CYS B N 1
ATOM 3368 N N B CYS B 2 74 ? -22.246 -18.778 -9.235 0.50 11.87 454 CYS B N 1
ATOM 3369 C CA A CYS B 2 74 ? -22.015 -17.289 -9.054 0.50 12.49 454 CYS B CA 1
ATOM 3370 C CA B CYS B 2 74 ? -21.898 -17.372 -9.111 0.50 13.23 454 CYS B CA 1
ATOM 3371 C C A CYS B 2 74 ? -21.397 -16.651 -10.309 0.50 11.38 454 CYS B C 1
ATOM 3372 C C B CYS B 2 74 ? -21.299 -16.796 -10.391 0.50 12.51 454 CYS B C 1
ATOM 3373 O O A CYS B 2 74 ? -20.311 -16.067 -10.249 0.50 12.58 454 CYS B O 1
ATOM 3374 O O B CYS B 2 74 ? -20.139 -16.382 -10.427 0.50 12.89 454 CYS B O 1
ATOM 3379 N N . PRO B 2 75 ? -22.085 -16.761 -11.460 1.00 10.95 455 PRO B N 1
ATOM 3380 C CA . PRO B 2 75 ? -21.555 -16.158 -12.701 1.00 11.04 455 PRO B CA 1
ATOM 3381 C C . PRO B 2 75 ? -21.356 -14.639 -12.503 1.00 11.09 455 PRO B C 1
ATOM 3382 O O . PRO B 2 75 ? -22.313 -13.926 -12.155 1.00 12.19 455 PRO B O 1
ATOM 3386 N N . THR B 2 76 ? -20.133 -14.156 -12.726 1.00 10.60 456 THR B N 1
ATOM 3387 C CA . THR B 2 76 ? -19.721 -12.814 -12.352 1.00 11.07 456 THR B CA 1
ATOM 3388 C C . THR B 2 76 ? -19.173 -12.038 -13.547 1.00 10.62 456 THR B C 1
ATOM 3389 O O . THR B 2 76 ? -18.519 -12.632 -14.440 1.00 11.25 456 THR B O 1
ATOM 3393 N N . ILE B 2 77 ? -19.447 -10.739 -13.573 1.00 10.59 457 ILE B N 1
ATOM 3394 C CA . ILE B 2 77 ? -18.794 -9.846 -14.515 1.00 11.19 457 ILE B CA 1
ATOM 3395 C C . ILE B 2 77 ? -18.211 -8.684 -13.726 1.00 11.06 457 ILE B C 1
ATOM 3396 O O . ILE B 2 77 ? -18.936 -8.000 -12.985 1.00 13.33 457 ILE B O 1
ATOM 3401 N N . MET B 2 78 ? -16.905 -8.452 -13.898 1.00 10.90 458 MET B N 1
ATOM 3402 C CA . MET B 2 78 ? -16.203 -7.311 -13.303 1.00 11.18 458 MET B CA 1
ATOM 3403 C C . MET B 2 78 ? -16.043 -6.225 -14.380 1.00 11.95 458 MET B C 1
ATOM 3404 O O . MET B 2 78 ? -15.584 -6.529 -15.495 1.00 12.53 458 MET B O 1
ATOM 3409 N N . VAL B 2 79 ? -16.460 -5.002 -14.048 1.00 12.15 459 VAL B N 1
ATOM 3410 C CA . VAL B 2 79 ? -16.438 -3.874 -14.960 1.00 12.64 459 VAL B CA 1
ATOM 3411 C C . VAL B 2 79 ? -15.605 -2.775 -14.343 1.00 13.23 459 VAL B C 1
ATOM 3412 O O . VAL B 2 79 ? -15.702 -2.501 -13.144 1.00 13.95 459 VAL B O 1
ATOM 3416 N N . GLY B 2 80 ? -14.760 -2.145 -15.156 1.00 12.67 460 GLY B N 1
ATOM 3417 C CA . GLY B 2 80 ? -13.958 -1.039 -14.680 1.00 14.52 460 GLY B CA 1
ATOM 3418 C C . GLY B 2 80 ? -14.747 0.252 -14.574 1.00 15.14 460 GLY B C 1
ATOM 3419 O O . GLY B 2 80 ? -15.838 0.410 -15.143 1.00 15.46 460 GLY B O 1
ATOM 3420 N N . GLN B 2 81 ? -14.139 1.220 -13.907 1.00 15.99 461 GLN B N 1
ATOM 3421 C CA . GLN B 2 81 ? -14.793 2.537 -13.753 1.00 17.29 461 GLN B CA 1
ATOM 3422 C C . GLN B 2 81 ? -15.110 3.232 -15.073 1.00 17.23 461 GLN B C 1
ATOM 3423 O O . GLN B 2 81 ? -16.085 3.996 -15.145 1.00 18.37 461 GLN B O 1
ATOM 3429 N N . ASP B 2 82 ? -14.321 2.918 -16.110 1.00 17.19 462 ASP B N 1
ATOM 3430 C CA . ASP B 2 82 ? -14.548 3.484 -17.434 1.00 17.62 462 ASP B CA 1
ATOM 3431 C C . ASP B 2 82 ? -15.664 2.794 -18.230 1.00 16.25 462 ASP B C 1
ATOM 3432 O O . ASP B 2 82 ? -15.922 3.171 -19.375 1.00 20.24 462 ASP B O 1
ATOM 3437 N N . GLY B 2 83 ? -16.335 1.805 -17.636 1.00 15.89 463 GLY B N 1
ATOM 3438 C CA . GLY B 2 83 ? -17.412 1.093 -18.281 1.00 17.08 463 GLY B CA 1
ATOM 3439 C C . GLY B 2 83 ? -17.031 -0.110 -19.107 1.00 15.03 463 GLY B C 1
ATOM 3440 O O . GLY B 2 83 ? -17.909 -0.790 -19.634 1.00 17.58 463 GLY B O 1
ATOM 3441 N N . GLN B 2 84 ? -15.738 -0.386 -19.221 1.00 13.99 464 GLN B N 1
ATOM 3442 C CA . GLN B 2 84 ? -15.294 -1.544 -19.984 1.00 14.52 464 GLN B CA 1
ATOM 3443 C C . GLN B 2 84 ? -15.154 -2.776 -19.089 1.00 13.60 464 GLN B C 1
ATOM 3444 O O . GLN B 2 84 ? -14.666 -2.694 -17.958 1.00 14.68 464 GLN B O 1
ATOM 3450 N N . VAL B 2 85 ? -15.575 -3.913 -19.612 1.00 12.70 465 VAL B N 1
ATOM 3451 C CA . VAL B 2 85 ? -15.422 -5.172 -18.923 1.00 12.54 465 VAL B CA 1
ATOM 3452 C C . VAL B 2 85 ? -13.949 -5.430 -18.632 1.00 13.01 465 VAL B C 1
ATOM 3453 O O . VAL B 2 85 ? -13.076 -5.237 -19.518 1.00 14.24 465 VAL B O 1
ATOM 3457 N N . ARG B 2 86 ? -13.683 -5.862 -17.385 1.00 11.96 466 ARG B N 1
ATOM 3458 C CA . ARG B 2 86 ? -12.363 -6.317 -16.960 1.00 12.56 466 ARG B CA 1
ATOM 3459 C C . ARG B 2 86 ? -12.233 -7.833 -16.881 1.00 12.21 466 ARG B C 1
ATOM 3460 O O . ARG B 2 86 ? -11.186 -8.367 -17.205 1.00 13.39 466 ARG B O 1
ATOM 3468 N N . MET B 2 87 ? -13.272 -8.514 -16.407 1.00 12.11 467 MET B N 1
ATOM 3469 C CA . MET B 2 87 ? -13.198 -9.939 -16.237 1.00 12.25 467 MET B CA 1
ATOM 3470 C C . MET B 2 87 ? -14.587 -10.539 -16.303 1.00 11.40 467 MET B C 1
ATOM 3471 O O . MET B 2 87 ? -15.543 -9.950 -15.812 1.00 13.28 467 MET B O 1
ATOM 3476 N N . VAL B 2 88 ? -14.685 -11.697 -16.942 1.00 10.07 468 VAL B N 1
ATOM 3477 C CA . VAL B 2 88 ? -15.915 -12.489 -16.980 1.00 10.67 468 VAL B CA 1
ATOM 3478 C C . VAL B 2 88 ? -15.527 -13.878 -16.449 1.00 10.92 468 VAL B C 1
ATOM 3479 O O . VAL B 2 88 ? -14.592 -14.503 -16.995 1.00 13.31 468 VAL B O 1
ATOM 3483 N N . VAL B 2 89 ? -16.172 -14.323 -15.364 1.00 9.94 469 VAL B N 1
ATOM 3484 C CA . VAL B 2 89 ? -15.681 -15.513 -14.692 1.00 10.72 469 VAL B CA 1
ATOM 3485 C C . VAL B 2 89 ? -16.827 -16.230 -13.995 1.00 9.86 469 VAL B C 1
ATOM 3486 O O . VAL B 2 89 ? -17.807 -15.609 -13.600 1.00 11.34 469 VAL B O 1
ATOM 3490 N N . GLY B 2 90 ? -16.622 -17.524 -13.769 1.00 10.22 470 GLY B N 1
ATOM 3491 C CA . GLY B 2 90 ? -17.540 -18.356 -13.029 1.00 10.36 470 GLY B CA 1
ATOM 3492 C C . GLY B 2 90 ? -16.986 -19.753 -13.022 1.00 10.28 470 GLY B C 1
ATOM 3493 O O . GLY B 2 90 ? -15.914 -20.017 -13.603 1.00 11.45 470 GLY B O 1
ATOM 3494 N N . ALA B 2 91 ? -17.722 -20.673 -12.400 1.00 10.56 471 ALA B N 1
ATOM 3495 C CA . ALA B 2 91 ? -17.208 -22.023 -12.237 1.00 10.54 471 ALA B CA 1
ATOM 3496 C C . ALA B 2 91 ? -18.319 -23.039 -12.109 1.00 10.51 471 ALA B C 1
ATOM 3497 O O . ALA B 2 91 ? -19.470 -22.721 -11.802 1.00 10.71 471 ALA B O 1
ATOM 3499 N N . ALA B 2 92 ? -17.920 -24.271 -12.335 1.00 10.15 472 ALA B N 1
ATOM 3500 C CA . ALA B 2 92 ? -18.684 -25.482 -12.057 1.00 9.96 472 ALA B CA 1
ATOM 3501 C C . ALA B 2 92 ? -18.002 -26.248 -10.914 1.00 10.59 472 ALA B C 1
ATOM 3502 O O . ALA B 2 92 ? -16.804 -26.049 -10.662 1.00 13.08 472 ALA B O 1
ATOM 3504 N N . GLY B 2 93 ? -18.765 -27.120 -10.251 1.00 11.65 473 GLY B N 1
ATOM 3505 C CA . GLY B 2 93 ? -18.199 -27.964 -9.171 1.00 14.17 473 GLY B CA 1
ATOM 3506 C C . GLY B 2 93 ? -18.872 -27.938 -7.816 1.00 13.06 473 GLY B C 1
ATOM 3507 O O . GLY B 2 93 ? -18.209 -27.987 -6.777 1.00 14.03 473 GLY B O 1
ATOM 3508 N N . GLY B 2 94 ? -20.193 -27.873 -7.821 1.00 13.50 474 GLY B N 1
ATOM 3509 C CA . GLY B 2 94 ? -20.915 -27.984 -6.550 1.00 14.31 474 GLY B CA 1
ATOM 3510 C C . GLY B 2 94 ? -20.515 -26.880 -5.597 1.00 13.56 474 GLY B C 1
ATOM 3511 O O . GLY B 2 94 ? -20.373 -25.720 -5.995 1.00 13.05 474 GLY B O 1
ATOM 3512 N N . THR B 2 95 ? -20.351 -27.232 -4.318 1.00 14.09 475 THR B N 1
ATOM 3513 C CA . THR B 2 95 ? -20.002 -26.211 -3.338 1.00 14.07 475 THR B CA 1
ATOM 3514 C C . THR B 2 95 ? -18.606 -25.620 -3.532 1.00 14.58 475 THR B C 1
ATOM 3515 O O . THR B 2 95 ? -18.317 -24.580 -2.941 1.00 17.11 475 THR B O 1
ATOM 3519 N N . GLN B 2 96 ? -17.779 -26.211 -4.398 1.00 12.46 476 GLN B N 1
ATOM 3520 C CA . GLN B 2 96 ? -16.495 -25.612 -4.697 1.00 11.53 476 GLN B CA 1
ATOM 3521 C C . GLN B 2 96 ? -16.568 -24.457 -5.719 1.00 10.85 476 GLN B C 1
ATOM 3522 O O . GLN B 2 96 ? -15.561 -23.787 -5.978 1.00 11.61 476 GLN B O 1
ATOM 3528 N N . ILE B 2 97 ? -17.761 -24.202 -6.274 1.00 10.26 477 ILE B N 1
ATOM 3529 C CA . ILE B 2 97 ? -17.874 -23.153 -7.261 1.00 10.12 477 ILE B CA 1
ATOM 3530 C C . ILE B 2 97 ? -17.452 -21.803 -6.698 1.00 10.58 477 ILE B C 1
ATOM 3531 O O . ILE B 2 97 ? -16.765 -21.005 -7.353 1.00 10.62 477 ILE B O 1
ATOM 3536 N N . THR B 2 98 ? -17.980 -21.489 -5.521 1.00 10.20 478 THR B N 1
ATOM 3537 C CA . THR B 2 98 ? -17.857 -20.149 -4.997 1.00 11.17 478 THR B CA 1
ATOM 3538 C C . THR B 2 98 ? -16.404 -19.820 -4.593 1.00 9.83 478 THR B C 1
ATOM 3539 O O . THR B 2 98 ? -15.890 -18.751 -4.892 1.00 11.18 478 THR B O 1
ATOM 3543 N N . THR B 2 99 ? -15.778 -20.787 -3.948 1.00 10.32 479 THR B N 1
ATOM 3544 C CA . THR B 2 99 ? -14.383 -20.638 -3.588 1.00 10.55 479 THR B CA 1
ATOM 3545 C C . THR B 2 99 ? -13.487 -20.601 -4.831 1.00 9.77 479 THR B C 1
ATOM 3546 O O . THR B 2 99 ? -12.537 -19.800 -4.875 1.00 11.08 479 THR B O 1
ATOM 3550 N N . ALA B 2 100 ? -13.760 -21.429 -5.835 1.00 10.15 480 ALA B N 1
ATOM 3551 C CA . ALA B 2 100 ? -12.928 -21.419 -7.032 1.00 10.84 480 ALA B CA 1
ATOM 3552 C C . ALA B 2 100 ? -13.070 -20.110 -7.818 1.00 10.44 480 ALA B C 1
ATOM 3553 O O . ALA B 2 100 ? -12.089 -19.611 -8.366 1.00 10.97 480 ALA B O 1
ATOM 3555 N N . THR B 2 101 ? -14.285 -19.564 -7.865 1.00 9.89 481 THR B N 1
ATOM 3556 C CA . THR B 2 101 ? -14.504 -18.282 -8.519 1.00 10.38 481 THR B CA 1
ATOM 3557 C C . THR B 2 101 ? -13.715 -17.186 -7.762 1.00 10.43 481 THR B C 1
ATOM 3558 O O . THR B 2 101 ? -13.054 -16.347 -8.369 1.00 10.83 481 THR B O 1
ATOM 3562 N N . ALA B 2 102 ? -13.789 -17.212 -6.425 1.00 10.41 482 ALA B N 1
ATOM 3563 C CA . ALA B 2 102 ? -13.019 -16.285 -5.618 1.00 10.16 482 ALA B CA 1
ATOM 3564 C C . ALA B 2 102 ? -11.536 -16.381 -5.935 1.00 9.84 482 ALA B C 1
ATOM 3565 O O . ALA B 2 102 ? -10.867 -15.364 -6.090 1.00 10.79 482 ALA B O 1
ATOM 3567 N N . LEU B 2 103 ? -11.022 -17.610 -5.981 1.00 9.89 483 LEU B N 1
ATOM 3568 C CA . LEU B 2 103 ? -9.618 -17.803 -6.245 1.00 10.33 483 LEU B CA 1
ATOM 3569 C C . LEU B 2 103 ? -9.223 -17.275 -7.616 1.00 10.08 483 LEU B C 1
ATOM 3570 O O . LEU B 2 103 ? -8.203 -16.584 -7.742 1.00 11.18 483 LEU B O 1
ATOM 3575 N N . ALA B 2 104 ? -10.020 -17.571 -8.638 1.00 10.28 484 ALA B N 1
ATOM 3576 C CA . ALA B 2 104 ? -9.672 -17.053 -9.970 1.00 11.45 484 ALA B CA 1
ATOM 3577 C C . ALA B 2 104 ? -9.570 -15.513 -9.967 1.00 11.39 484 ALA B C 1
ATOM 3578 O O . ALA B 2 104 ? -8.673 -14.910 -10.591 1.00 11.50 484 ALA B O 1
ATOM 3580 N N . ILE B 2 105 ? -10.495 -14.882 -9.265 1.00 10.82 485 ILE B N 1
ATOM 3581 C CA . ILE B 2 105 ? -10.489 -13.422 -9.132 1.00 11.49 485 ILE B CA 1
ATOM 3582 C C . ILE B 2 105 ? -9.252 -12.945 -8.355 1.00 11.33 485 ILE B C 1
ATOM 3583 O O . ILE B 2 105 ? -8.522 -12.057 -8.809 1.00 12.99 485 ILE B O 1
ATOM 3588 N N . ILE B 2 106 ? -9.021 -13.552 -7.197 1.00 11.07 486 ILE B N 1
ATOM 3589 C CA . ILE B 2 106 ? -7.826 -13.195 -6.377 1.00 11.08 486 ILE B CA 1
ATOM 3590 C C . ILE B 2 106 ? -6.552 -13.342 -7.210 1.00 11.64 486 ILE B C 1
ATOM 3591 O O . ILE B 2 106 ? -5.671 -12.465 -7.223 1.00 13.06 486 ILE B O 1
ATOM 3596 N N . TYR B 2 107 ? -6.455 -14.462 -7.910 1.00 11.81 487 TYR B N 1
ATOM 3597 C CA . TYR B 2 107 ? -5.257 -14.780 -8.647 1.00 12.04 487 TYR B CA 1
ATOM 3598 C C . TYR B 2 107 ? -4.957 -13.746 -9.734 1.00 12.91 487 TYR B C 1
ATOM 3599 O O . TYR B 2 107 ? -3.805 -13.345 -9.930 1.00 14.33 487 TYR B O 1
ATOM 3608 N N . ASN B 2 108 ? -5.984 -13.352 -10.477 1.00 12.33 488 ASN B N 1
ATOM 3609 C CA . ASN B 2 108 ? -5.792 -12.357 -11.521 1.00 13.11 488 ASN B CA 1
ATOM 3610 C C . ASN B 2 108 ? -5.694 -10.922 -10.980 1.00 14.30 488 ASN B C 1
ATOM 3611 O O . ASN B 2 108 ? -4.763 -10.170 -11.329 1.00 17.59 488 ASN B O 1
ATOM 3616 N N . LEU B 2 109 ? -6.673 -10.541 -10.165 1.00 13.38 489 LEU B N 1
ATOM 3617 C CA . LEU B 2 109 ? -6.794 -9.179 -9.719 1.00 14.15 489 LEU B CA 1
ATOM 3618 C C . LEU B 2 109 ? -5.680 -8.742 -8.785 1.00 14.68 489 LEU B C 1
ATOM 3619 O O . LEU B 2 109 ? -5.181 -7.603 -8.883 1.00 17.19 489 LEU B O 1
ATOM 3624 N N . TRP B 2 110 ? -5.352 -9.604 -7.827 1.00 13.20 490 TRP B N 1
ATOM 3625 C CA . TRP B 2 110 ? -4.400 -9.257 -6.779 1.00 14.00 490 TRP B CA 1
ATOM 3626 C C . TRP B 2 110 ? -3.031 -9.896 -6.959 1.00 13.30 490 TRP B C 1
ATOM 3627 O O . TRP B 2 110 ? -2.026 -9.212 -6.783 1.00 17.06 490 TRP B O 1
ATOM 3638 N N . PHE B 2 111 ? -2.952 -11.178 -7.325 1.00 13.89 491 PHE B N 1
ATOM 3639 C CA . PHE B 2 111 ? -1.628 -11.785 -7.460 1.00 14.39 491 PHE B CA 1
ATOM 3640 C C . PHE B 2 111 ? -0.972 -11.434 -8.797 1.00 16.08 491 PHE B C 1
ATOM 3641 O O . PHE B 2 111 ? 0.206 -11.627 -8.954 1.00 19.48 491 PHE B O 1
ATOM 3649 N N . GLY B 2 112 ? -1.775 -10.975 -9.754 1.00 15.40 492 GLY B N 1
ATOM 3650 C CA . GLY B 2 112 ? -1.305 -10.554 -11.045 1.00 18.75 492 GLY B CA 1
ATOM 3651 C C . GLY B 2 112 ? -1.033 -11.680 -12.022 1.00 17.48 492 GLY B C 1
ATOM 3652 O O . GLY B 2 112 ? -0.304 -11.474 -13.009 1.00 21.37 492 GLY B O 1
ATOM 3653 N N . TYR B 2 113 ? -1.628 -12.856 -11.779 1.00 14.12 493 TYR B N 1
ATOM 3654 C CA . TYR B 2 113 ? -1.508 -13.975 -12.705 1.00 14.69 493 TYR B CA 1
ATOM 3655 C C . TYR B 2 113 ? -2.343 -13.732 -13.943 1.00 14.63 493 TYR B C 1
ATOM 3656 O O . TYR B 2 113 ? -3.468 -13.252 -13.864 1.00 16.94 493 TYR B O 1
ATOM 3665 N N . ASP B 2 114 ? -1.775 -14.030 -15.111 1.00 14.56 494 ASP B N 1
ATOM 3666 C CA . ASP B 2 114 ? -2.573 -13.928 -16.322 1.00 13.94 494 ASP B CA 1
ATOM 3667 C C . ASP B 2 114 ? -3.753 -14.900 -16.317 1.00 13.02 494 ASP B C 1
ATOM 3668 O O . ASP B 2 114 ? -3.816 -15.804 -15.478 1.00 14.36 494 ASP B O 1
ATOM 3673 N N . VAL B 2 115 ? -4.721 -14.683 -17.214 1.00 12.80 495 VAL B N 1
ATOM 3674 C CA . VAL B 2 115 ? -5.966 -15.443 -17.111 1.00 12.96 495 VAL B CA 1
ATOM 3675 C C . VAL B 2 115 ? -5.762 -16.955 -17.199 1.00 12.86 495 VAL B C 1
ATOM 3676 O O . VAL B 2 115 ? -6.413 -17.710 -16.478 1.00 12.83 495 VAL B O 1
ATOM 3680 N N . LYS B 2 116 ? -4.845 -17.431 -18.047 1.00 13.32 496 LYS B N 1
ATOM 3681 C CA . LYS B 2 116 ? -4.643 -18.856 -18.118 1.00 13.16 496 LYS B CA 1
ATOM 3682 C C . LYS B 2 116 ? -4.071 -19.387 -16.805 1.00 13.09 496 LYS B C 1
ATOM 3683 O O . LYS B 2 116 ? -4.512 -20.424 -16.322 1.00 13.07 496 LYS B O 1
ATOM 3689 N N . ARG B 2 117 ? -3.091 -18.685 -16.241 1.00 13.34 497 ARG B N 1
ATOM 3690 C CA . ARG B 2 117 ? -2.578 -19.079 -14.955 1.00 14.20 497 ARG B CA 1
ATOM 3691 C C . ARG B 2 117 ? -3.649 -18.985 -13.859 1.00 14.29 497 ARG B C 1
ATOM 3692 O O . ARG B 2 117 ? -3.726 -19.864 -13.003 1.00 15.25 497 ARG B O 1
ATOM 3700 N N . ALA B 2 118 ? -4.474 -17.953 -13.900 1.00 13.05 498 ALA B N 1
ATOM 3701 C CA . ALA B 2 118 ? -5.536 -17.840 -12.915 1.00 13.22 498 ALA B CA 1
ATOM 3702 C C . ALA B 2 118 ? -6.494 -19.040 -12.956 1.00 13.79 498 ALA B C 1
ATOM 3703 O O . ALA B 2 118 ? -6.987 -19.466 -11.910 1.00 14.59 498 ALA B O 1
ATOM 3705 N N . VAL B 2 119 ? -6.728 -19.585 -14.138 1.00 11.50 499 VAL B N 1
ATOM 3706 C CA . VAL B 2 119 ? -7.548 -20.781 -14.300 1.00 11.22 499 VAL B CA 1
ATOM 3707 C C . VAL B 2 119 ? -6.820 -22.058 -13.933 1.00 11.94 499 VAL B C 1
ATOM 3708 O O . VAL B 2 119 ? -7.395 -22.949 -13.323 1.00 13.32 499 VAL B O 1
ATOM 3712 N N . GLU B 2 120 ? -5.543 -22.155 -14.307 1.00 12.41 500 GLU B N 1
ATOM 3713 C CA . GLU B 2 120 ? -4.793 -23.398 -14.117 1.00 13.55 500 GLU B CA 1
ATOM 3714 C C . GLU B 2 120 ? -4.158 -23.548 -12.738 1.00 13.56 500 GLU B C 1
ATOM 3715 O O . GLU B 2 120 ? -3.864 -24.668 -12.328 1.00 15.50 500 GLU B O 1
ATOM 3721 N N . GLU B 2 121 ? -3.954 -22.427 -12.050 1.00 12.33 501 GLU B N 1
ATOM 3722 C CA . GLU B 2 121 ? -3.249 -22.432 -10.758 1.00 13.07 501 GLU B CA 1
ATOM 3723 C C . GLU B 2 121 ? -3.964 -23.391 -9.794 1.00 12.39 501 GLU B C 1
ATOM 3724 O O . GLU B 2 121 ? -5.196 -23.449 -9.766 1.00 13.24 501 GLU B O 1
ATOM 3730 N N . PRO B 2 122 ? -3.204 -24.156 -8.983 1.00 12.88 502 PRO B N 1
ATOM 3731 C CA . PRO B 2 122 ? -3.866 -25.045 -8.035 1.00 12.75 502 PRO B CA 1
ATOM 3732 C C . PRO B 2 122 ? -4.795 -24.299 -7.071 1.00 11.51 502 PRO B C 1
ATOM 3733 O O . PRO B 2 122 ? -4.510 -23.161 -6.672 1.00 12.49 502 PRO B O 1
ATOM 3737 N N . ARG B 2 123 ? -5.895 -24.970 -6.726 1.00 11.30 503 ARG B N 1
ATOM 3738 C CA . ARG B 2 123 ? -6.894 -24.428 -5.836 1.00 11.47 503 ARG B CA 1
ATOM 3739 C C . ARG B 2 123 ? -6.957 -25.218 -4.536 1.00 11.52 503 ARG B C 1
ATOM 3740 O O . ARG B 2 123 ? -6.358 -26.273 -4.383 1.00 12.13 503 ARG B O 1
ATOM 3748 N N . LEU B 2 124 ? -7.689 -24.627 -3.600 1.00 11.58 504 LEU B N 1
ATOM 3749 C CA . LEU B 2 124 ? -7.992 -25.248 -2.325 1.00 10.79 504 LEU B CA 1
ATOM 3750 C C . LEU B 2 124 ? -9.402 -24.825 -1.920 1.00 11.43 504 LEU B C 1
ATOM 3751 O O . LEU B 2 124 ? -9.934 -23.868 -2.472 1.00 12.46 504 LEU B O 1
ATOM 3756 N N . HIS B 2 125 ? -9.986 -25.540 -0.964 1.00 11.66 505 HIS B N 1
ATOM 3757 C CA . HIS B 2 125 ? -11.375 -25.338 -0.617 1.00 11.31 505 HIS B CA 1
ATOM 3758 C C . HIS B 2 125 ? -11.587 -25.633 0.862 1.00 10.85 505 HIS B C 1
ATOM 3759 O O . HIS B 2 125 ? -11.023 -26.587 1.400 1.00 13.17 505 HIS B O 1
ATOM 3766 N N . ASN B 2 126 ? -12.411 -24.802 1.510 1.00 11.41 506 ASN B N 1
ATOM 3767 C CA . ASN B 2 126 ? -12.912 -25.121 2.837 1.00 11.35 506 ASN B CA 1
ATOM 3768 C C . ASN B 2 126 ? -14.285 -24.499 2.912 1.00 11.22 506 ASN B C 1
ATOM 3769 O O . ASN B 2 126 ? -14.464 -23.367 2.479 1.00 14.03 506 ASN B O 1
ATOM 3774 N N . GLN B 2 127 ? -15.256 -25.273 3.391 1.00 11.61 507 GLN B N 1
ATOM 3775 C CA . GLN B 2 127 ? -16.644 -24.796 3.507 1.00 12.35 507 GLN B CA 1
ATOM 3776 C C . GLN B 2 127 ? -17.159 -24.877 4.935 1.00 13.02 507 GLN B C 1
ATOM 3777 O O . GLN B 2 127 ? -18.355 -24.917 5.160 1.00 15.81 507 GLN B O 1
ATOM 3783 N N . LEU B 2 128 ? -16.227 -24.911 5.882 1.00 13.02 508 LEU B N 1
ATOM 3784 C CA . LEU B 2 128 ? -16.483 -24.876 7.325 1.00 15.74 508 LEU B CA 1
ATOM 3785 C C . LEU B 2 128 ? -17.006 -26.202 7.881 1.00 17.18 508 LEU B C 1
ATOM 3786 O O . LEU B 2 128 ? -16.393 -26.779 8.791 1.00 21.34 508 LEU B O 1
ATOM 3791 N N . LEU B 2 129 ? -18.117 -26.657 7.304 1.00 20.77 509 LEU B N 1
ATOM 3792 C CA . LEU B 2 129 ? -18.698 -27.986 7.520 1.00 25.86 509 LEU B CA 1
ATOM 3793 C C . LEU B 2 129 ? -18.845 -28.702 6.144 1.00 25.83 509 LEU B C 1
ATOM 3794 O O . LEU B 2 129 ? -19.617 -28.238 5.275 1.00 29.50 509 LEU B O 1
ATOM 3799 N N . PRO B 2 130 ? -18.097 -29.782 5.922 1.00 29.50 510 PRO B N 1
ATOM 3800 C CA . PRO B 2 130 ? -17.188 -30.415 6.916 1.00 27.89 510 PRO B CA 1
ATOM 3801 C C . PRO B 2 130 ? -15.941 -29.582 7.218 1.00 29.53 510 PRO B C 1
ATOM 3802 O O . PRO B 2 130 ? -15.646 -28.658 6.438 1.00 32.25 510 PRO B O 1
ATOM 3806 N N . ASN B 2 131 ? -15.179 -29.976 8.257 1.00 22.93 511 ASN B N 1
ATOM 3807 C CA . ASN B 2 131 ? -14.063 -29.183 8.886 1.00 20.68 511 ASN B CA 1
ATOM 3808 C C . ASN B 2 131 ? -12.659 -29.567 8.379 1.00 35.59 511 ASN B C 1
ATOM 3809 O O . ASN B 2 131 ? -11.687 -29.934 9.146 1.00 31.01 511 ASN B O 1
ATOM 3814 N N . VAL B 2 132 ? -12.559 -29.574 7.090 1.00 25.43 512 VAL B N 1
ATOM 3815 C CA . VAL B 2 132 ? -11.296 -29.934 6.461 1.00 19.24 512 VAL B CA 1
ATOM 3816 C C . VAL B 2 132 ? -11.022 -29.009 5.297 1.00 15.74 512 VAL B C 1
ATOM 3817 O O . VAL B 2 132 ? -11.957 -28.535 4.640 1.00 16.52 512 VAL B O 1
ATOM 3821 N N . THR B 2 133 ? -9.741 -28.772 5.053 1.00 14.25 513 THR B N 1
ATOM 3822 C CA . THR B 2 133 ? -9.283 -28.060 3.864 1.00 13.69 513 THR B CA 1
ATOM 3823 C C . THR B 2 133 ? -8.852 -29.064 2.798 1.00 14.45 513 THR B C 1
ATOM 3824 O O . THR B 2 133 ? -7.956 -29.882 3.011 1.00 17.61 513 THR B O 1
ATOM 3828 N N . THR B 2 134 ? -9.479 -28.986 1.639 1.00 12.46 514 THR B N 1
ATOM 3829 C CA . THR B 2 134 ? -9.089 -29.819 0.497 1.00 12.83 514 THR B CA 1
ATOM 3830 C C . THR B 2 134 ? -8.145 -29.026 -0.410 1.00 12.31 514 THR B C 1
ATOM 3831 O O . THR B 2 134 ? -8.405 -27.864 -0.690 1.00 13.99 514 THR B O 1
ATOM 3835 N N . VAL B 2 135 ? -7.034 -29.653 -0.795 1.00 12.65 515 VAL B N 1
ATOM 3836 C CA . VAL B 2 135 ? -6.065 -29.042 -1.660 1.00 13.23 515 VAL B CA 1
ATOM 3837 C C . VAL B 2 135 ? -5.890 -29.900 -2.905 1.00 13.09 515 VAL B C 1
ATOM 3838 O O . VAL B 2 135 ? -6.028 -31.109 -2.857 1.00 14.89 515 VAL B O 1
ATOM 3842 N N . GLU B 2 136 ? -5.618 -29.250 -4.028 1.00 12.88 516 GLU B N 1
ATOM 3843 C CA . GLU B 2 136 ? -5.324 -29.995 -5.244 1.00 13.04 516 GLU B CA 1
ATOM 3844 C C . GLU B 2 136 ? -3.965 -30.666 -5.180 1.00 14.43 516 GLU B C 1
ATOM 3845 O O . GLU B 2 136 ? -3.064 -30.232 -4.449 1.00 16.70 516 GLU B O 1
ATOM 3851 N N . ARG B 2 137 ? -3.818 -31.690 -6.009 1.00 16.00 517 ARG B N 1
ATOM 3852 C CA . ARG B 2 137 ? -2.655 -32.569 -5.985 1.00 19.94 517 ARG B CA 1
ATOM 3853 C C . ARG B 2 137 ? -1.370 -31.847 -6.299 1.00 21.50 517 ARG B C 1
ATOM 3854 O O . ARG B 2 137 ? -0.297 -32.291 -5.866 1.00 28.37 517 ARG B O 1
ATOM 3862 N N . ASN B 2 138 ? -1.426 -30.757 -7.055 1.00 19.04 518 ASN B N 1
ATOM 3863 C CA . ASN B 2 138 ? -0.178 -30.059 -7.427 1.00 19.34 518 ASN B CA 1
ATOM 3864 C C . ASN B 2 138 ? 0.026 -28.701 -6.740 1.00 17.61 518 ASN B C 1
ATOM 3865 O O . ASN B 2 138 ? 0.826 -27.870 -7.184 1.00 18.12 518 ASN B O 1
ATOM 3870 N N . ILE B 2 139 ? -0.677 -28.476 -5.628 1.00 16.36 519 ILE B N 1
ATOM 3871 C CA . ILE B 2 139 ? -0.497 -27.236 -4.899 1.00 16.10 519 ILE B CA 1
ATOM 3872 C C . ILE B 2 139 ? 0.951 -27.145 -4.411 1.00 15.49 519 ILE B C 1
ATOM 3873 O O . ILE B 2 139 ? 1.613 -28.171 -4.155 1.00 17.10 519 ILE B O 1
ATOM 3878 N N . ASP B 2 140 ? 1.443 -25.913 -4.295 1.00 15.02 520 ASP B N 1
ATOM 3879 C CA . ASP B 2 140 ? 2.749 -25.661 -3.653 1.00 15.37 520 ASP B CA 1
ATOM 3880 C C . ASP B 2 140 ? 2.728 -26.255 -2.255 1.00 15.63 520 ASP B C 1
ATOM 3881 O O . ASP B 2 140 ? 1.927 -25.867 -1.421 1.00 15.54 520 ASP B O 1
ATOM 3886 N N . GLN B 2 141 ? 3.603 -27.221 -2.013 1.00 14.52 521 GLN B N 1
ATOM 3887 C CA . GLN B 2 141 ? 3.573 -27.901 -0.738 1.00 13.90 521 GLN B CA 1
ATOM 3888 C C . GLN B 2 141 ? 4.045 -27.022 0.426 1.00 13.49 521 GLN B C 1
ATOM 3889 O O . GLN B 2 141 ? 3.809 -27.382 1.598 1.00 14.70 521 GLN B O 1
ATOM 3895 N N . ALA B 2 142 ? 4.637 -25.849 0.141 1.00 14.66 522 ALA B N 1
ATOM 3896 C CA . ALA B 2 142 ? 4.874 -24.871 1.207 1.00 14.72 522 ALA B CA 1
ATOM 3897 C C . ALA B 2 142 ? 3.539 -24.339 1.718 1.00 13.71 522 ALA B C 1
ATOM 3898 O O . ALA B 2 142 ? 3.416 -23.963 2.898 1.00 15.39 522 ALA B O 1
ATOM 3900 N N . VAL B 2 143 ? 2.529 -24.278 0.835 1.00 13.99 523 VAL B N 1
ATOM 3901 C CA . VAL B 2 143 ? 1.180 -23.865 1.286 1.00 14.36 523 VAL B CA 1
ATOM 3902 C C . VAL B 2 143 ? 0.582 -24.940 2.201 1.00 13.32 523 VAL B C 1
ATOM 3903 O O . VAL B 2 143 ? 0.099 -24.629 3.288 1.00 13.26 523 VAL B O 1
ATOM 3907 N N . THR B 2 144 ? 0.673 -26.204 1.801 1.00 12.68 524 THR B N 1
ATOM 3908 C CA . THR B 2 144 ? 0.201 -27.272 2.665 1.00 13.75 524 THR B CA 1
ATOM 3909 C C . THR B 2 144 ? 0.859 -27.196 4.054 1.00 13.64 524 THR B C 1
ATOM 3910 O O . THR B 2 144 ? 0.202 -27.323 5.082 1.00 13.44 524 THR B O 1
ATOM 3914 N N . ALA B 2 145 ? 2.172 -27.010 4.072 1.00 13.05 525 ALA B N 1
ATOM 3915 C CA . ALA B 2 145 ? 2.888 -26.935 5.345 1.00 14.18 525 ALA B CA 1
ATOM 3916 C C . ALA B 2 145 ? 2.428 -25.739 6.187 1.00 12.96 525 ALA B C 1
ATOM 3917 O O . ALA B 2 145 ? 2.230 -25.853 7.394 1.00 14.85 525 ALA B O 1
ATOM 3919 N N . ALA B 2 146 ? 2.250 -24.584 5.549 1.00 13.62 526 ALA B N 1
ATOM 3920 C CA . ALA B 2 146 ? 1.790 -23.368 6.231 1.00 14.62 526 ALA B CA 1
ATOM 3921 C C . ALA B 2 146 ? 0.394 -23.545 6.833 1.00 12.75 526 ALA B C 1
ATOM 3922 O O . ALA B 2 146 ? 0.075 -22.964 7.861 1.00 14.60 526 ALA B O 1
ATOM 3924 N N . LEU B 2 147 ? -0.458 -24.306 6.156 1.00 12.55 527 LEU B N 1
ATOM 3925 C CA . LEU B 2 147 ? -1.782 -24.592 6.676 1.00 12.84 527 LEU B CA 1
ATOM 3926 C C . LEU B 2 147 ? -1.707 -25.560 7.841 1.00 13.09 527 LEU B C 1
ATOM 3927 O O . LEU B 2 147 ? -2.346 -25.340 8.872 1.00 13.47 527 LEU B O 1
ATOM 3932 N N . GLU B 2 148 ? -0.910 -26.617 7.694 1.00 12.92 528 GLU B N 1
ATOM 3933 C CA . GLU B 2 148 ? -0.838 -27.636 8.730 1.00 13.68 528 GLU B CA 1
ATOM 3934 C C . GLU B 2 148 ? -0.186 -27.120 10.003 1.00 13.97 528 GLU B C 1
ATOM 3935 O O . GLU B 2 148 ? -0.645 -27.440 11.103 1.00 16.07 528 GLU B O 1
ATOM 3941 N N . THR B 2 149 ? 0.823 -26.260 9.885 1.00 13.79 529 THR B N 1
ATOM 3942 C CA . THR B 2 149 ? 1.436 -25.710 11.094 1.00 15.44 529 THR B CA 1
ATOM 3943 C C . THR B 2 149 ? 0.505 -24.699 11.803 1.00 15.46 529 THR B C 1
ATOM 3944 O O . THR B 2 149 ? 0.711 -24.382 12.979 1.00 17.29 529 THR B O 1
ATOM 3948 N N . ARG B 2 150 ? -0.509 -24.203 11.088 1.00 14.05 530 ARG B N 1
ATOM 3949 C CA . ARG B 2 150 ? -1.552 -23.375 11.676 1.00 13.50 530 ARG B CA 1
ATOM 3950 C C . ARG B 2 150 ? -2.794 -24.167 12.073 1.00 13.77 530 ARG B C 1
ATOM 3951 O O . ARG B 2 150 ? -3.851 -23.587 12.347 1.00 15.02 530 ARG B O 1
ATOM 3959 N N . HIS B 2 151 ? -2.641 -25.486 12.128 1.00 14.28 531 HIS B N 1
ATOM 3960 C CA . HIS B 2 151 ? -3.621 -26.408 12.673 1.0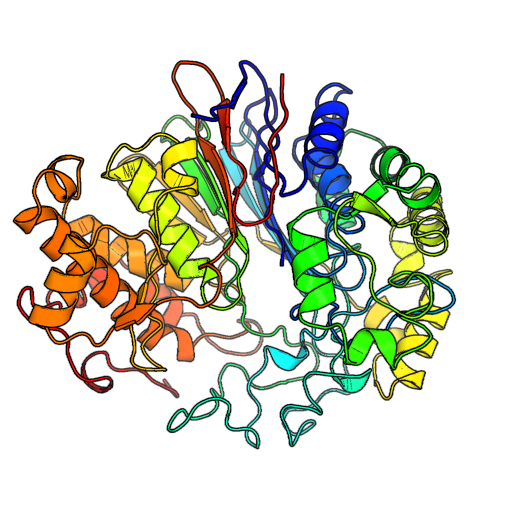0 14.67 531 HIS B CA 1
ATOM 3961 C C . HIS B 2 151 ? -4.788 -26.738 11.779 1.00 14.57 531 HIS B C 1
ATOM 3962 O O . HIS B 2 151 ? -5.753 -27.326 12.210 1.00 16.12 531 HIS B O 1
ATOM 3969 N N . HIS B 2 152 ? -4.661 -26.410 10.497 1.00 13.39 532 HIS B N 1
ATOM 3970 C CA . HIS B 2 152 ? -5.630 -26.913 9.548 1.00 14.19 532 HIS B CA 1
ATOM 3971 C C . HIS B 2 152 ? -5.340 -28.379 9.254 1.00 15.64 532 HIS B C 1
ATOM 3972 O O . HIS B 2 152 ? -4.222 -28.730 9.039 1.00 26.79 532 HIS B O 1
ATOM 3979 N N A HIS B 2 153 ? -6.332 -29.252 9.198 0.50 18.47 533 HIS B N 1
ATOM 3980 N N B HIS B 2 153 ? -6.408 -29.141 9.135 0.50 18.23 533 HIS B N 1
ATOM 3981 C CA A HIS B 2 153 ? -6.067 -30.565 8.606 0.50 16.29 533 HIS B CA 1
ATOM 3982 C CA B HIS B 2 153 ? -6.404 -30.458 8.559 0.50 18.29 533 HIS B CA 1
ATOM 3983 C C A HIS B 2 153 ? -6.477 -30.548 7.136 0.50 17.78 533 HIS B C 1
ATOM 3984 C C B HIS B 2 153 ? -6.426 -30.287 7.047 0.50 15.83 533 HIS B C 1
ATOM 3985 O O A HIS B 2 153 ? -7.589 -30.192 6.766 0.50 21.62 533 HIS B O 1
ATOM 3986 O O B HIS B 2 153 ? -7.211 -29.477 6.553 0.50 14.41 533 HIS B O 1
ATOM 3999 N N . THR B 2 154 ? -5.533 -30.959 6.318 1.00 15.54 534 THR B N 1
ATOM 4000 C CA . THR B 2 154 ? -5.652 -30.957 4.873 1.00 15.18 534 THR B CA 1
ATOM 4001 C C . THR B 2 154 ? -5.856 -32.373 4.336 1.00 16.23 534 THR B C 1
ATOM 4002 O O . THR B 2 154 ? -5.431 -33.367 4.936 1.00 19.12 534 THR B O 1
ATOM 4006 N N . GLN B 2 155 ? -6.513 -32.425 3.188 1.00 15.31 535 GLN B N 1
ATOM 4007 C CA . GLN B 2 155 ? -6.673 -33.642 2.423 1.00 16.59 535 GLN B CA 1
ATOM 4008 C C . GLN B 2 155 ? -6.512 -33.302 0.971 1.00 14.81 535 GLN B C 1
ATOM 4009 O O . GLN B 2 155 ? -6.861 -32.192 0.541 1.00 16.68 535 GLN B O 1
ATOM 4015 N N . ILE B 2 156 ? -5.993 -34.246 0.203 1.00 15.78 536 ILE B N 1
ATOM 4016 C CA . ILE B 2 156 ? -5.767 -34.008 -1.224 1.00 14.96 536 ILE B CA 1
ATOM 4017 C C . ILE B 2 156 ? -7.001 -34.424 -2.017 1.00 15.80 536 ILE B C 1
ATOM 4018 O O . ILE B 2 156 ? -7.535 -35.508 -1.806 1.00 19.29 536 ILE B O 1
ATOM 4023 N N . ALA B 2 157 ? -7.435 -33.561 -2.941 1.00 15.14 537 ALA B N 1
ATOM 4024 C CA . ALA B 2 157 ? -8.582 -33.863 -3.783 1.00 16.52 537 ALA B CA 1
ATOM 4025 C C . ALA B 2 157 ? -8.355 -35.120 -4.606 1.00 19.70 537 ALA B C 1
ATOM 4026 O O . ALA B 2 157 ? -7.321 -35.250 -5.205 1.00 22.18 537 ALA B O 1
ATOM 4028 N N . SER B 2 158 ? -9.339 -36.022 -4.645 1.00 22.72 538 SER B N 1
ATOM 4029 C CA . SER B 2 158 ? -9.193 -37.242 -5.448 1.00 26.79 538 SER B CA 1
ATOM 4030 C C . SER B 2 158 ? -9.046 -36.946 -6.926 1.00 22.95 538 SER B C 1
ATOM 4031 O O . SER B 2 158 ? -8.259 -37.620 -7.603 1.00 28.68 538 SER B O 1
ATOM 4034 N N . THR B 2 159 ? -9.762 -35.925 -7.407 1.00 22.48 539 THR B N 1
ATOM 4035 C CA . THR B 2 159 ? -9.673 -35.537 -8.800 1.00 19.41 539 THR B CA 1
ATOM 4036 C C . THR B 2 159 ? -9.092 -34.138 -8.873 1.00 18.22 539 THR B C 1
ATOM 4037 O O . THR B 2 159 ? -7.872 -33.965 -8.957 1.00 19.53 539 THR B O 1
ATOM 4041 N N . PHE B 2 160 ? -9.977 -33.151 -8.809 1.00 15.15 540 PHE B N 1
ATOM 4042 C CA . PHE B 2 160 ? -9.628 -31.743 -8.912 1.00 13.34 540 PHE B CA 1
ATOM 4043 C C . PHE B 2 160 ? -10.740 -30.944 -8.234 1.00 13.56 540 PHE B C 1
ATOM 4044 O O . PHE B 2 160 ? -11.802 -31.496 -7.867 1.00 15.29 540 PHE B O 1
ATOM 4052 N N . ILE B 2 161 ? -10.482 -29.652 -8.058 1.00 11.77 541 ILE B N 1
ATOM 4053 C CA . ILE B 2 161 ? -11.398 -28.737 -7.390 1.00 11.88 541 ILE B CA 1
ATOM 4054 C C . ILE B 2 161 ? -11.914 -27.718 -8.423 1.00 11.34 541 ILE B C 1
ATOM 4055 O O . ILE B 2 161 ? -11.199 -26.823 -8.839 1.00 12.34 541 ILE B O 1
ATOM 4060 N N . ALA B 2 162 ? -13.171 -27.912 -8.827 1.00 11.56 542 ALA B N 1
ATOM 4061 C CA . ALA B 2 162 ? -13.930 -27.011 -9.692 1.00 10.55 542 ALA B CA 1
ATOM 4062 C C . ALA B 2 162 ? -13.400 -26.938 -11.127 1.00 10.87 542 ALA B C 1
ATOM 4063 O O . ALA B 2 162 ? -12.395 -27.543 -11.471 1.00 12.04 542 ALA B O 1
ATOM 4065 N N . VAL B 2 163 ? -14.152 -26.200 -11.942 1.00 10.85 543 VAL B N 1
ATOM 4066 C CA . VAL B 2 163 ? -13.824 -25.955 -13.344 1.00 10.66 543 VAL B CA 1
ATOM 4067 C C . VAL B 2 163 ? -14.158 -24.481 -13.614 1.00 11.27 543 VAL B C 1
ATOM 4068 O O . VAL B 2 163 ? -15.298 -24.059 -13.424 1.00 12.22 543 VAL B O 1
ATOM 4072 N N . VAL B 2 164 ? -13.147 -23.702 -14.039 1.00 10.36 544 VAL B N 1
ATOM 4073 C CA . VAL B 2 164 ? -13.313 -22.266 -14.246 1.00 9.84 544 VAL B CA 1
ATOM 4074 C C . VAL B 2 164 ? -13.101 -21.908 -15.735 1.00 10.15 544 VAL B C 1
ATOM 4075 O O . VAL B 2 164 ? -12.120 -22.316 -16.347 1.00 12.33 544 VAL B O 1
ATOM 4079 N N . GLN B 2 165 ? -14.020 -21.103 -16.279 1.00 10.32 545 GLN B N 1
ATOM 4080 C CA . GLN B 2 165 ? -13.852 -20.472 -17.594 1.00 10.80 545 GLN B CA 1
ATOM 4081 C C . GLN B 2 165 ? -13.820 -18.965 -17.377 1.00 11.18 545 GLN B C 1
ATOM 4082 O O . GLN B 2 165 ? -14.698 -18.420 -16.688 1.00 13.44 545 GLN B O 1
ATOM 4088 N N . ALA B 2 166 ? -12.849 -18.287 -18.001 1.00 10.46 546 ALA B N 1
ATOM 4089 C CA . ALA B 2 166 ? -12.650 -16.870 -17.747 1.00 10.90 546 ALA B CA 1
ATOM 4090 C C . ALA B 2 166 ? -12.158 -16.113 -18.964 1.00 11.22 546 ALA B C 1
ATOM 4091 O O . ALA B 2 166 ? -11.459 -16.667 -19.836 1.00 12.40 546 ALA B O 1
ATOM 4093 N N . ILE B 2 167 ? -12.517 -14.830 -18.992 1.00 11.14 547 ILE B N 1
ATOM 4094 C CA . ILE B 2 167 ? -11.988 -13.873 -19.972 1.00 11.72 547 ILE B CA 1
ATOM 4095 C C . ILE B 2 167 ? -11.553 -12.622 -19.184 1.00 10.93 547 ILE B C 1
ATOM 4096 O O . ILE B 2 167 ? -12.259 -12.191 -18.265 1.00 12.41 547 ILE B O 1
ATOM 4101 N N . VAL B 2 168 ? -10.393 -12.071 -19.537 1.00 12.52 548 VAL B N 1
ATOM 4102 C CA . VAL B 2 168 ? -9.849 -10.863 -18.908 1.00 13.48 548 VAL B CA 1
ATOM 4103 C C . VAL B 2 168 ? -9.418 -9.916 -20.008 1.00 14.10 548 VAL B C 1
ATOM 4104 O O . VAL B 2 168 ? -8.790 -10.347 -20.996 1.00 17.93 548 VAL B O 1
ATOM 4108 N N A ARG B 2 169 ? -9.728 -8.630 -19.848 0.50 13.06 549 ARG B N 1
ATOM 4109 N N B ARG B 2 169 ? -9.736 -8.632 -19.847 0.50 14.01 549 ARG B N 1
ATOM 4110 C CA A ARG B 2 169 ? -9.244 -7.631 -20.788 0.50 13.03 549 ARG B CA 1
ATOM 4111 C CA B ARG B 2 169 ? -9.252 -7.607 -20.765 0.50 15.25 549 ARG B CA 1
ATOM 4112 C C A ARG B 2 169 ? -7.769 -7.365 -20.542 0.50 16.05 549 ARG B C 1
ATOM 4113 C C B ARG B 2 169 ? -7.764 -7.370 -20.537 0.50 17.36 549 ARG B C 1
ATOM 4114 O O A ARG B 2 169 ? -7.357 -7.174 -19.407 0.50 16.21 549 ARG B O 1
ATOM 4115 O O B ARG B 2 169 ? -7.333 -7.218 -19.403 0.50 17.47 549 ARG B O 1
ATOM 4130 N N . THR B 2 170 ? -6.989 -7.312 -21.616 1.00 16.96 550 THR B N 1
ATOM 4131 C CA . THR B 2 170 ? -5.571 -6.966 -21.529 1.00 18.28 550 THR B CA 1
ATOM 4132 C C . THR B 2 170 ? -5.264 -5.911 -22.556 1.00 21.67 550 THR B C 1
ATOM 4133 O O . THR B 2 170 ? -6.129 -5.546 -23.366 1.00 22.02 550 THR B O 1
ATOM 4137 N N . ALA B 2 171 ? -4.022 -5.437 -22.555 1.00 23.05 551 ALA B N 1
ATOM 4138 C CA . ALA B 2 171 ? -3.620 -4.450 -23.569 1.00 26.59 551 ALA B CA 1
ATOM 4139 C C . ALA B 2 171 ? -3.765 -5.030 -24.977 1.00 28.49 551 ALA B C 1
ATOM 4140 O O . ALA B 2 171 ? -4.014 -4.318 -25.947 1.00 35.54 551 ALA B O 1
ATOM 4142 N N . GLY B 2 172 ? -3.604 -6.343 -25.053 1.00 26.48 552 GLY B N 1
ATOM 4143 C CA . GLY B 2 172 ? -3.677 -7.101 -26.304 1.00 29.36 552 GLY B CA 1
ATOM 4144 C C . GLY B 2 172 ? -5.066 -7.455 -26.802 1.00 29.56 552 GLY B C 1
ATOM 4145 O O . GLY B 2 172 ? -5.199 -7.932 -27.943 1.00 34.84 552 GLY B O 1
ATOM 4146 N N . GLY B 2 173 ? -6.095 -7.184 -25.989 1.00 25.75 553 GLY B N 1
ATOM 4147 C CA . GLY B 2 173 ? -7.465 -7.528 -26.345 1.00 25.86 553 GLY B CA 1
ATOM 4148 C C . GLY B 2 173 ? -8.147 -8.293 -25.247 1.00 21.74 553 GLY B C 1
ATOM 4149 O O . GLY B 2 173 ? -8.089 -7.904 -24.106 1.00 30.26 553 GLY B O 1
ATOM 4150 N N . TRP B 2 174 ? -8.818 -9.369 -25.613 1.00 16.65 554 TRP B N 1
ATOM 4151 C CA . TRP B 2 174 ? -9.551 -10.196 -24.670 1.00 15.82 554 TRP B CA 1
ATOM 4152 C C . TRP B 2 174 ? -8.817 -11.524 -24.546 1.00 15.72 554 TRP B C 1
ATOM 4153 O O . TRP B 2 174 ? -8.761 -12.311 -25.493 1.00 19.48 554 TRP B O 1
ATOM 4164 N N . ALA B 2 175 ? -8.240 -11.758 -23.379 1.00 14.11 555 ALA B N 1
ATOM 4165 C CA . ALA B 2 175 ? -7.537 -12.993 -23.096 1.00 13.28 555 ALA B CA 1
ATOM 4166 C C . ALA B 2 175 ? -8.520 -13.990 -22.492 1.00 12.47 555 ALA B C 1
ATOM 4167 O O . ALA B 2 175 ? -9.223 -13.655 -21.563 1.00 13.50 555 ALA B O 1
ATOM 4169 N N . ALA B 2 176 ? -8.560 -15.200 -23.033 1.00 13.29 556 ALA B N 1
ATOM 4170 C CA . ALA B 2 176 ? -9.526 -16.193 -22.625 1.00 13.02 556 ALA B CA 1
ATOM 4171 C C . ALA B 2 176 ? -8.843 -17.466 -22.174 1.00 11.46 556 ALA B C 1
ATOM 4172 O O . ALA B 2 176 ? -7.798 -17.840 -22.709 1.00 14.15 556 ALA B O 1
ATOM 4174 N N . ALA B 2 177 ? -9.472 -18.172 -21.235 1.00 12.15 557 ALA B N 1
ATOM 4175 C CA . ALA B 2 177 ? -8.979 -19.457 -20.777 1.00 12.33 557 ALA B CA 1
ATOM 4176 C C . ALA B 2 177 ? -10.125 -20.359 -20.393 1.00 11.39 557 ALA B C 1
ATOM 4177 O O . ALA B 2 177 ? -11.085 -19.923 -19.727 1.00 12.18 557 ALA B O 1
ATOM 4179 N N . SER B 2 178 ? -9.993 -21.615 -20.799 1.00 10.80 558 SER B N 1
ATOM 4180 C CA . SER B 2 178 ? -10.860 -22.694 -20.369 1.00 11.32 558 SER B CA 1
ATOM 4181 C C . SER B 2 178 ? -10.020 -23.688 -19.576 1.00 12.13 558 SER B C 1
ATOM 4182 O O . SER B 2 178 ? -8.828 -23.831 -19.777 1.00 13.77 558 SER B O 1
ATOM 4185 N N . ASP B 2 179 ? -10.669 -24.369 -18.639 1.00 11.27 559 ASP B N 1
ATOM 4186 C CA . ASP B 2 179 ? -9.974 -25.160 -17.645 1.00 11.54 559 ASP B CA 1
ATOM 4187 C C . ASP B 2 179 ? -9.549 -26.526 -18.178 1.00 11.58 559 ASP B C 1
ATOM 4188 O O . ASP B 2 179 ? -10.391 -27.335 -18.588 1.00 13.20 559 ASP B O 1
ATOM 4193 N N . SER B 2 180 ? -8.242 -26.809 -18.117 1.00 12.48 560 SER B N 1
ATOM 4194 C CA . SER B 2 180 ? -7.743 -28.104 -18.549 1.00 12.71 560 SER B CA 1
ATOM 4195 C C . SER B 2 180 ? -8.294 -29.270 -17.733 1.00 14.01 560 SER B C 1
ATOM 4196 O O . SER B 2 180 ? -8.231 -30.418 -18.175 1.00 16.02 560 SER B O 1
ATOM 4199 N N . ARG B 2 181 ? -8.791 -28.966 -16.524 1.00 12.37 561 ARG B N 1
ATOM 4200 C CA . ARG B 2 181 ? -9.363 -30.027 -15.702 1.00 13.22 561 ARG B CA 1
ATOM 4201 C C . ARG B 2 181 ? -10.491 -30.750 -16.411 1.00 14.03 561 ARG B C 1
ATOM 4202 O O . ARG B 2 181 ? -10.693 -31.950 -16.200 1.00 16.31 561 ARG B O 1
ATOM 4210 N N . LYS B 2 182 ? -11.254 -30.010 -17.211 1.00 12.83 562 LYS B N 1
ATOM 4211 C CA . LYS B 2 182 ? -12.385 -30.585 -17.969 1.00 13.89 562 LYS B CA 1
ATOM 4212 C C . LYS B 2 182 ? -12.104 -30.722 -19.470 1.00 15.05 562 LYS B C 1
ATOM 4213 O O . LYS B 2 182 ? -12.780 -31.493 -20.165 1.00 19.92 562 LYS B O 1
ATOM 4219 N N . GLY B 2 183 ? -11.125 -29.971 -19.972 1.00 15.09 563 GLY B N 1
ATOM 4220 C CA . GLY B 2 183 ? -10.670 -30.113 -21.356 1.00 16.00 563 GLY B CA 1
ATOM 4221 C C . GLY B 2 183 ? -11.106 -29.086 -22.372 1.00 14.49 563 GLY B C 1
ATOM 4222 O O . GLY B 2 183 ? -10.822 -29.259 -23.567 1.00 17.49 563 GLY B O 1
ATOM 4223 N N . GLY B 2 184 ? -11.792 -28.029 -21.944 1.00 14.90 564 GLY B N 1
ATOM 4224 C CA . GLY B 2 184 ? -12.211 -27.025 -22.873 1.00 16.27 564 GLY B CA 1
ATOM 4225 C C . GLY B 2 184 ? -11.066 -26.190 -23.439 1.00 13.91 564 GLY B C 1
ATOM 4226 O O . GLY B 2 184 ? -9.951 -26.170 -22.924 1.00 15.75 564 GLY B O 1
ATOM 4227 N N . GLU B 2 185 ? -11.369 -25.487 -24.507 1.00 13.96 565 GLU B N 1
ATOM 4228 C CA . GLU B 2 185 ? -10.530 -24.427 -25.031 1.00 13.87 565 GLU B CA 1
ATOM 4229 C C . GLU B 2 185 ? -11.425 -23.327 -25.542 1.00 13.92 565 GLU B C 1
ATOM 4230 O O . GLU B 2 185 ? -12.536 -23.617 -26.009 1.00 14.07 565 GLU B O 1
ATOM 4236 N N . PRO B 2 186 ? -10.966 -22.081 -25.445 1.00 12.46 566 PRO B N 1
ATOM 4237 C CA . PRO B 2 186 ? -11.740 -20.955 -25.942 1.00 13.03 566 PRO B CA 1
ATOM 4238 C C . PRO B 2 186 ? -11.637 -20.828 -27.477 1.00 12.66 566 PRO B C 1
ATOM 4239 O O . PRO B 2 186 ? -10.857 -21.539 -28.132 1.00 14.84 566 PRO B O 1
ATOM 4243 N N . ALA B 2 187 ? -12.374 -19.856 -27.992 1.00 12.84 567 ALA B N 1
ATOM 4244 C CA . ALA B 2 187 ? -12.288 -19.452 -29.394 1.00 13.43 567 ALA B CA 1
ATOM 4245 C C . ALA B 2 187 ? -12.625 -17.964 -29.476 1.00 13.87 567 ALA B C 1
ATOM 4246 O O . ALA B 2 187 ? -13.298 -17.405 -28.607 1.00 14.66 567 ALA B O 1
ATOM 4248 N N . GLY B 2 188 ? -12.187 -17.336 -30.553 1.00 14.18 568 GLY B N 1
ATOM 4249 C CA . GLY B 2 188 ? -12.410 -15.923 -30.704 1.00 14.43 568 GLY B CA 1
ATOM 4250 C C . GLY B 2 188 ? -11.940 -15.424 -32.036 1.00 15.72 568 GLY B C 1
ATOM 4251 O O . GLY B 2 188 ? -11.661 -16.213 -32.940 1.00 18.47 568 GLY B O 1
ATOM 4252 N N . TYR B 2 189 ? -11.884 -14.111 -32.137 1.00 16.91 569 TYR B N 1
ATOM 4253 C CA . TYR B 2 189 ? -11.346 -13.443 -33.323 1.00 17.42 569 TYR B CA 1
ATOM 4254 C C . TYR B 2 189 ? -10.929 -12.018 -33.043 1.00 18.92 569 TYR B C 1
ATOM 4255 O O . TYR B 2 189 ? -10.302 -11.406 -33.934 1.00 23.53 569 TYR B O 1
#

InterPro domains:
  IPR000101 Gamma-glutamyltranspeptidase [PTHR11686] (12-569)
  IPR000101 Gamma-glutamyltranspeptidase [TIGR00066] (43-561)
  IPR029055 Nucleophile aminohydrolases, N-terminal [SSF56235] (36-569)
  IPR043137 Gamma-glutamyltranspeptidase, small subunit, C-terminal domain [G3DSA:3.60.20.40] (375-569)
  IPR043138 Gamma-glutamyltranspeptidase, large subunit [G3DSA:1.10.246.130] (264-374)
  IPR055262 Gamma-glutamyltranspeptidase, conserved site [PS00462] (381-405)

Solvent-accessible surface area: 19267 Å² total; per-residue (Å²): 182,59,90,48,79,34,107,110,0,0,0,0,0,3,14,108,70,0,0,78,11,0,35,51,0,8,132,87,50,10,24,5,2,0,0,0,0,0,0,2,1,0,2,5,0,28,8,7,6,2,2,8,6,1,0,0,0,1,0,0,8,2,48,26,119,72,139,143,7,14,0,0,6,0,1,0,32,1,2,113,85,5,107,24,82,15,1,92,43,47,110,79,6,61,77,16,1,47,0,2,0,1,0,0,0,0,39,0,1,41,37,0,31,127,97,32,18,174,24,89,39,47,56,0,0,84,29,0,15,103,16,0,115,130,4,5,78,2,36,98,12,0,15,62,1,0,95,103,63,83,94,18,0,49,123,58,100,44,0,27,123,13,4,22,135,127,100,110,5,5,153,110,49,25,138,1,52,5,55,54,16,0,81,5,3,65,35,0,13,131,94,19,3,100,3,0,0,75,36,78,22,9,78,44,1,20,138,13,0,81,91,40,48,10,40,0,21,45,88,13,0,49,94,8,158,19,60,55,49,93,165,14,26,77,8,62,7,74,105,5,36,0,36,0,2,35,8,4,0,0,0,0,0,0,0,0,0,0,7,0,0,51,33,39,125,14,46,139,110,15,22,112,32,84,133,75,28,2,42,5,3,0,47,0,0,0,0,0,6,2,0,11,0,31,42,24,19,1,0,2,62,141,92,32,107,11,82,114,18,18,135,66,1,34,34,94,148,36,0,41,88,9,73,86,64,14,28,59,100,29,19,37,95,54,87,68,0,121,26,77,40,167,145,26,3,2,3,0,0,0,6,94,101,13,17,0,0,0,0,0,0,4,2,26,65,98,0,0,0,17,19,15,0,75,92,7,2,0,17,0,0,0,1,1,30,50,13,10,4,60,71,12,94,105,55,208,66,31,61,33,20,35,15,12,40,0,70,58,36,6,12,0,11,4,10,4,0,0,0,0,4,4,8,141,59,8,86,2,75,2,0,1,0,0,4,32,44,54,42,3,0,0,0,0,0,0,0,0,0,0,31,43,41,0,34,18,83,8,18,110,0,0,50,20,22,1,0,10,2,31,0,27,63,83,31,1,16,2,8,153,107,14,57,147,37,1,33,55,13,0,71,101,45,129,8,125,16,86,120,9,107,87,71,0,3,10,0,0,0,1,15,78,62,123,49,15,21,8,1,1,0,0,51,26,16,40,2,42,5,6,8,50

B-factor: mean 22.28, std 13.41, range [5.4, 115.7]

Secondary structure (DSSP, 8-state):
---EEESS-EEE-SSHHHHHHHHHHHHTT--HHHHHHHHHHHHHHHTTTT--TTSEEEEEEEETTTTEEEEEEE--B--TT--TTS-SSHHHHHSSGGGPPBP-HHHHHHHHHHHH--S-HHHHHHHHHHHHHH-EE--HHHHHHHHHTHHHHHH-HHHHHHHEETTEEPPTTSEE--HHHHHHHHHHHHH-THHHHHSTTHHHHHHHHHHTT----HHHHHH---EEESS-EEEEETTEEEEE--TTSSHHHHHHHHHHHHTT---GGGGSSHHHHHHHHHHHHHHHHHHHHHHTT---TTTS--HHHHHHHT-HHHHHHHHTT--TT----GGGG---S--/-EEEEEE-TTS-EEEEEEE-SSTTTTS-B-TTT--B---GGGGSB-TT---STT-PPPGGGB--TTPPPP-----EEEEETTS-EEEEEEEESTTHHHHHHHHHHIIIIIS---HHHHHHS--EE--SSS--EEE-TTS-HHHHHHHHTTT--EEE-SS-S-EEEEEEEETTEEEEE--TTTT---EE-

Foldseek 3Di:
DDDDDDDPDFADDPDVVLRVQLVVCVVVPKDNLLSVLLSQQQCCPLVVVPDHQQFFDKDWDADPVVRFIKMKGQGFDAAPPDDDPPDDDPCCCPDWLAVGGAGRHQLSSVVSCVVGTDDQLLSSLVVNLVCQAVWDFRADNNQVVCVVCFVVQLVDVVNCVFQHDPSTGHHGGDTTHRNVVSVVSNCCSVVNPCCPLPRVCPVVVQVRSVVRPHDHDSVRSVPRHIDMGRDADWADQPPDIDGDHDPVDCPLLVLLLCLLLSVVVDDPVCCVDCVSVVLSVLLSVLSNLLSVLLVLQTHHCVPHPCPVSSVLSNDSVNSPVSSVLRDSPDDDDSPSSPRDNYD/DDWDWDADPVQDIDTDDDDLPPVLAPVDADPVPRDRHRVQVVLAFDQVDDDAPPDGHDPVRHDDPPDGGDFCWDFDWDADPVGGTFKTKWWDAGVLTNQLRVQLCCCCVPVVDPNACSQAAWGWDDDPVVQAIETEPPHDVVVVVVCVVVPGHYDYDPQGRIWMWMWGQDPVGIDTYGHVSVDDGDDDD

Nearest PDB structures (foldseek):
  4gg2-assembly1_A  TM=1.002E+00  e=7.285E-59  Homo sapiens
  4zc6-assembly1_A  TM=1.000E+00  e=5.066E-59  Homo sapiens
  2nqo-assembly1_C  TM=9.210E-01  e=6.706E-24  Helicobacter pylori
  7d9w-assembly1_A  TM=9.123E-01  e=8.986E-23  Pseudomonas nitroreducens
  5hft-assembly2_C  TM=8.728E-01  e=2.114E-15  Klebsiella pneumoniae subsp. pneumoniae MGH 78578

Radius of gyration: 21.67 Å; Cα contacts (8 Å, |Δi|>4): 1437; chains: 2; bounding box: 58×56×54 Å

Organism: Homo sapiens (NCBI:txid9606)

Sequence (532 aa):
PDNHVYTTRAAVAADAKQCCSKIGRDALRRDGGSAVDAAIAALLCCVGLMMNAHSMGIGGGLFLTIYNSTTRKAEVINAREVVAPRLAFATMFNSSSEQSSQQKGGLSVAVPGEIRRGYELAHQRHGRRRLPWARLFQPSIQQLARQGFPVGKGLAAALENKKRRTVIEQQPVLCCEVFCCRDRKVLREGERLTLPQLLADTYETLAIEGAQAFYNGSLTAQIVKDIQAAGGIVTAEDLNNYRAELIEHPLNISLGDAVLYMPSAPLSGPVLALILNILKGYNFSRESVESPEQKGLTYHRIVEAFRFAYAKRTLLGDPKFVVDVTTEVVRNMTSEFFAAQLRRAQISDDDTTHPISYYKPEFYTTAHLLSVVVAEDGSAVSATSTINLYFGSKVRSPVSGILLFNNEMDDFSSSPSITNEFGVPPSSPANFIQPGKQPLSSMCCPTIMVGQDGQVRMVVGAAGGTQITTATALAIIYNLWFGYDVKRAVEEPRLHNQLLPNVTTVERNIDQAVTAALETRHHHHTQIASTFIAVVQAIVRRTAGGWAAASDSRKGGEPAGY